Protein AF-A0A352NCX2-F1 (afdb_monomer)

Sequence (488 aa):
MFDINDIAKTALEPIMSTPLQRAQKDGYVNITGIEGKKKIEYITSEKHVENYEDPEEKVRAEFFAELIYKYEYPANRIKVEVVVPDRLPTDRADIVVFSDDDCKRPYAIVECKKEGVTDAEFNQAIEQGVGNATWVKLRADYVVIIAGGTRRVLDVSDKYGALEREQNILADLPRAYGKPQEFRFYKGTDNDIKPVSREDLIAAIKKCHQTLWGGGRLSPPTAFGELCKLIFVKISDEQKPRKKGEPYQFQIKTHEPSSKLAERINALYNEQKAKDPEVFTESIKVDDRVLRTVVSHLEAINLNKTDLDVKGVAFEQFMDGFFKGDFGQYFTPRPIIEFCVKMMKPEQDWDVLDPSCGSGGFLLHALDYMRKQAGDYYEKGTVDYFNYWHDFAAKHLFGIEINDEIARVAKMNMIVHDDGHTNVISHDALESIEKMHDHNRGFAENRFDLILTNPPFGATINLAEKPYLTTFELGHAIDAKGKKKPRK

Secondary structure (DSSP, 8-state):
---TTSSTTS--------HHHHHHHTTSEEEES-TTS-EEEE-SSS-EEEETTSHHHHHHHHHHHHHHHTS---GGGEEEEEEPTT-SS--EEEEEEESSTTS-SEEEEEEEE-TT--HHHHHHHHHHHHHHHT-TTT--SEEEEEETTEEEEEE-STTS-TT-TTTTEESSPPGGG-PPPS-S-BTTSTT--B---HHHHHHHHHHHHHHHHTTTTS-HHHHHHHHHHHHHHHHHHHHS---TTPBPSSSPPTT--HHHHHHHHHHHHHHHHTT-TTT--SPP---HHHHHHHHHHHTTB-TTTS-HHHHHHHHHHHHHHHHHTTT---PPPHHHHHHHHHHH---TT--EEETT-TTTHHHHHHHHHHHHHHHHHS-TTSHHHHHHHHHHHHHHEEEEESSHHHHHHHHHHHHHTT--GGGEEES-TTS-HHHHHHH-TT--TT--SEE---PPSS----TTT-GGGGGSGGGEEEPTTS-EEE--

Solvent-accessible surface area (backbone atoms only — not comparable to full-atom values): 26879 Å² total; per-residue (Å²): 138,77,74,81,74,75,71,80,78,80,84,74,77,73,76,79,66,50,51,41,58,45,29,42,73,75,57,40,31,48,80,46,74,53,93,95,60,30,32,33,35,41,52,42,70,56,78,43,76,48,58,46,74,40,60,33,44,49,39,42,49,42,48,54,21,34,40,37,75,74,28,52,42,59,52,54,22,36,44,62,65,40,70,49,80,96,45,87,75,82,44,65,38,51,30,38,35,29,78,38,80,84,59,79,42,40,36,31,32,34,32,63,34,34,59,84,65,51,73,67,59,52,52,50,43,45,54,51,34,47,54,55,18,58,29,92,87,52,50,14,41,26,28,36,34,38,30,59,91,35,68,49,28,33,56,54,36,94,87,54,60,94,87,38,71,50,58,29,30,36,34,43,77,41,47,61,84,51,68,69,46,60,60,53,45,21,37,85,46,99,44,36,58,40,56,64,56,44,68,57,48,34,51,38,53,52,50,40,38,52,60,49,19,56,92,67,78,30,55,67,71,56,16,49,54,52,45,54,53,52,52,48,40,39,42,52,48,69,66,47,91,73,57,77,68,42,66,61,77,56,56,67,43,40,46,49,40,41,62,59,51,42,53,50,51,50,50,55,39,50,60,46,29,73,72,43,51,91,80,38,74,76,78,86,90,63,58,35,65,53,48,50,52,38,40,52,61,45,40,61,52,24,68,80,74,24,50,57,69,40,49,39,53,26,52,49,56,50,46,56,53,46,32,58,57,82,62,72,46,86,73,82,55,62,74,57,48,52,50,52,44,66,70,67,58,82,58,76,87,43,29,35,36,15,62,43,27,50,62,29,63,55,60,50,47,48,44,54,49,41,47,57,53,25,57,78,78,28,61,84,89,37,71,64,26,50,48,55,30,40,51,29,22,60,72,25,36,34,32,19,14,69,46,61,69,43,26,46,48,15,28,52,50,25,48,65,55,71,39,28,33,86,41,46,42,65,37,65,68,78,56,59,57,68,65,47,22,74,77,37,75,83,43,53,86,96,59,67,72,40,80,53,76,67,70,87,80,88,75,85,75,62,60,90,82,44,64,60,47,71,77,42,75,83,32,38,39,69,46,102,84,72,48,78,38,73,56,131

Radius of gyration: 27.73 Å; Cα contacts (8 Å, |Δi|>4): 806; chains: 1; bounding box: 69×64×87 Å

Mean predicted aligned error: 8.96 Å

Structure (mmCIF, N/CA/C/O backbone):
data_AF-A0A352NCX2-F1
#
_entry.id   AF-A0A352NCX2-F1
#
loop_
_atom_site.group_PDB
_atom_site.id
_atom_site.type_symbol
_atom_site.label_atom_id
_atom_site.label_alt_id
_atom_site.label_comp_id
_atom_site.label_asym_id
_atom_site.label_entity_id
_atom_site.label_seq_id
_atom_site.pdbx_PDB_ins_code
_atom_site.Cartn_x
_atom_site.Cartn_y
_atom_site.Cartn_z
_atom_site.occupancy
_atom_site.B_iso_or_equiv
_atom_site.auth_seq_id
_atom_site.auth_comp_id
_atom_site.auth_asym_id
_atom_site.auth_atom_id
_atom_site.pdbx_PDB_model_num
ATOM 1 N N . MET A 1 1 ? -19.491 -41.839 -16.781 1.00 32.06 1 MET A N 1
ATOM 2 C CA . MET A 1 1 ? -20.597 -40.916 -17.095 1.00 32.06 1 MET A CA 1
ATOM 3 C C . MET A 1 1 ? -20.937 -40.236 -15.780 1.00 32.06 1 MET A C 1
ATOM 5 O O . MET A 1 1 ? -21.672 -40.799 -14.986 1.00 32.06 1 MET A O 1
ATOM 9 N N . PHE A 1 2 ? -20.217 -39.156 -15.473 1.00 28.66 2 PHE A N 1
ATOM 10 C CA . PHE A 1 2 ? -20.418 -38.374 -14.253 1.00 28.66 2 PHE A CA 1
ATOM 11 C C . PHE A 1 2 ? -21.461 -37.304 -14.574 1.00 28.66 2 PHE A C 1
ATOM 13 O O . PHE A 1 2 ? -21.365 -36.656 -15.616 1.00 28.66 2 PHE A O 1
ATOM 20 N N . ASP A 1 3 ? -22.497 -37.234 -13.747 1.00 26.88 3 ASP A N 1
ATOM 21 C CA . ASP A 1 3 ? -23.701 -36.437 -13.964 1.00 26.88 3 ASP A CA 1
ATOM 22 C C . ASP A 1 3 ? -23.364 -34.936 -13.962 1.00 26.88 3 ASP A C 1
ATOM 24 O O . ASP A 1 3 ? -22.827 -34.400 -12.994 1.00 26.88 3 ASP A O 1
ATOM 28 N N . ILE A 1 4 ? -23.656 -34.264 -15.078 1.00 33.28 4 ILE A N 1
ATOM 29 C CA . ILE A 1 4 ? -23.351 -32.846 -15.343 1.00 33.28 4 ILE A CA 1
ATOM 30 C C . ILE A 1 4 ? -24.260 -31.910 -14.513 1.00 33.28 4 ILE A C 1
ATOM 32 O O . ILE A 1 4 ? -24.051 -30.699 -14.479 1.00 33.28 4 ILE A O 1
ATOM 36 N N . ASN A 1 5 ? -25.231 -32.453 -13.773 1.00 32.03 5 ASN A N 1
ATOM 37 C CA . ASN A 1 5 ? -26.196 -31.664 -13.006 1.00 32.03 5 ASN A CA 1
ATOM 38 C C . ASN A 1 5 ? -25.799 -31.368 -11.547 1.00 32.03 5 ASN A C 1
ATOM 40 O O . ASN A 1 5 ? -26.484 -30.574 -10.903 1.00 32.03 5 ASN A O 1
ATOM 44 N N . ASP A 1 6 ? -24.695 -31.925 -11.031 1.00 29.17 6 ASP A N 1
ATOM 45 C CA . ASP A 1 6 ? -24.263 -31.707 -9.632 1.00 29.17 6 ASP A CA 1
ATOM 46 C C . ASP A 1 6 ? -23.265 -30.543 -9.444 1.00 29.17 6 ASP A C 1
ATOM 48 O O . ASP A 1 6 ? -22.963 -30.153 -8.318 1.00 29.17 6 ASP A O 1
ATOM 52 N N . ILE A 1 7 ? -22.791 -29.919 -10.531 1.00 32.72 7 ILE A N 1
ATOM 53 C CA . ILE A 1 7 ? -21.877 -28.755 -10.480 1.00 32.72 7 ILE A CA 1
ATOM 54 C C . ILE A 1 7 ? -22.647 -27.417 -10.503 1.00 32.72 7 ILE A C 1
ATOM 56 O O . ILE A 1 7 ? -22.124 -26.376 -10.112 1.00 32.72 7 ILE A O 1
ATOM 60 N N . ALA A 1 8 ? -23.936 -27.426 -10.854 1.00 29.14 8 ALA A N 1
ATOM 61 C CA . ALA A 1 8 ? -24.745 -26.210 -10.993 1.00 29.14 8 ALA A CA 1
ATOM 62 C C . ALA A 1 8 ? -25.384 -25.693 -9.682 1.00 29.14 8 ALA A C 1
ATOM 64 O O . ALA A 1 8 ? -26.194 -24.768 -9.721 1.00 29.14 8 ALA A O 1
ATOM 65 N N . LYS A 1 9 ? -25.043 -26.260 -8.512 1.00 27.53 9 LYS A N 1
ATOM 66 C CA . LYS A 1 9 ? -25.607 -25.857 -7.204 1.00 27.53 9 LYS A CA 1
ATOM 67 C C . LYS A 1 9 ? -24.635 -25.169 -6.239 1.00 27.53 9 LYS A C 1
ATOM 69 O O . LYS A 1 9 ? -25.048 -24.829 -5.133 1.00 27.53 9 LYS A O 1
ATOM 74 N N . THR A 1 10 ? -23.404 -24.875 -6.658 1.00 34.31 10 THR A N 1
ATOM 75 C CA . THR A 1 10 ? -22.363 -24.324 -5.762 1.00 34.31 10 THR A CA 1
ATOM 76 C C . THR A 1 10 ? -21.750 -23.016 -6.270 1.00 34.31 10 THR A C 1
ATOM 78 O O . THR A 1 10 ? -20.555 -22.791 -6.124 1.00 34.31 10 THR A O 1
ATOM 81 N N . ALA A 1 11 ? -22.550 -22.136 -6.874 1.00 34.19 11 ALA A N 1
ATOM 82 C CA . ALA A 1 11 ? -22.081 -20.819 -7.316 1.00 34.19 11 ALA A CA 1
ATOM 83 C C . ALA A 1 11 ? -23.148 -19.734 -7.118 1.00 34.19 11 ALA A C 1
ATOM 85 O O . ALA A 1 11 ? -23.587 -19.081 -8.054 1.00 34.19 11 ALA A O 1
ATOM 86 N N . LEU A 1 12 ? -23.581 -19.575 -5.871 1.00 33.28 12 LEU A N 1
ATOM 87 C CA . LEU A 1 12 ? -24.150 -18.345 -5.321 1.00 33.28 12 LEU A CA 1
ATOM 88 C C . LEU A 1 12 ? -23.731 -18.340 -3.847 1.00 33.28 12 LEU A C 1
ATOM 90 O O . LEU A 1 12 ? -24.542 -18.539 -2.945 1.00 33.28 12 LEU A O 1
ATOM 94 N N . GLU A 1 13 ? -22.424 -18.204 -3.599 1.00 29.73 13 GLU A N 1
ATOM 95 C CA . GLU A 1 13 ? -21.989 -17.735 -2.285 1.00 29.73 13 GLU A CA 1
ATOM 96 C C . GLU A 1 13 ? -22.686 -16.385 -2.058 1.00 29.73 13 GLU A C 1
ATOM 98 O O . GLU A 1 13 ? -22.606 -15.510 -2.928 1.00 29.73 13 GLU A O 1
ATOM 103 N N . PRO A 1 14 ? -23.441 -16.203 -0.961 1.00 34.72 14 PRO A N 1
ATOM 104 C CA . PRO A 1 14 ? -24.036 -14.910 -0.687 1.00 34.72 14 PRO A CA 1
ATOM 105 C C . PRO A 1 14 ? -22.888 -13.911 -0.583 1.00 34.72 14 PRO A C 1
ATOM 107 O O . PRO A 1 14 ? -21.945 -14.150 0.171 1.00 34.72 14 PRO A O 1
ATOM 110 N N . ILE A 1 15 ? -22.972 -12.817 -1.350 1.00 43.66 15 ILE A N 1
ATOM 111 C CA . ILE A 1 15 ? -22.127 -11.628 -1.188 1.00 43.66 15 ILE A CA 1
ATOM 112 C C . ILE A 1 15 ? -21.962 -11.435 0.316 1.00 43.66 15 ILE A C 1
ATOM 114 O O . ILE A 1 15 ? -22.964 -11.209 1.000 1.00 43.66 15 ILE A O 1
ATOM 118 N N . MET A 1 16 ? -20.748 -11.635 0.842 1.00 51.44 16 MET A N 1
ATOM 119 C CA . MET A 1 16 ? -20.491 -11.456 2.267 1.00 51.44 16 MET A CA 1
ATOM 120 C C . MET A 1 16 ? -20.926 -10.035 2.605 1.00 51.44 16 MET A C 1
ATOM 122 O O . MET A 1 16 ? -20.276 -9.073 2.199 1.00 51.44 16 MET A O 1
ATOM 126 N N . SER A 1 17 ? -22.071 -9.907 3.276 1.00 64.31 17 SER A N 1
ATOM 127 C CA . SER A 1 17 ? -22.626 -8.614 3.646 1.00 64.31 17 SER A CA 1
ATOM 128 C C . SER A 1 17 ? -21.584 -7.884 4.480 1.00 64.31 17 SER A C 1
ATOM 130 O O . SER A 1 17 ? -21.049 -8.477 5.425 1.00 64.31 17 SER A O 1
ATOM 132 N N . THR A 1 18 ? -21.295 -6.624 4.155 1.00 85.50 18 THR A N 1
ATOM 133 C CA . THR A 1 18 ? -20.375 -5.816 4.964 1.00 85.50 18 THR A CA 1
ATOM 134 C C . THR A 1 18 ? -20.864 -5.780 6.418 1.00 85.50 18 THR A C 1
ATOM 136 O O . THR A 1 18 ? -22.067 -5.950 6.659 1.00 85.50 18 THR A O 1
ATOM 139 N N . PRO A 1 19 ? -19.982 -5.556 7.412 1.00 90.06 19 PRO A N 1
ATOM 140 C CA . PRO A 1 19 ? -20.414 -5.437 8.802 1.00 90.06 19 PRO A CA 1
ATOM 141 C C . PRO A 1 19 ? -21.590 -4.463 8.960 1.00 90.06 19 PRO A C 1
ATOM 143 O O . PRO A 1 19 ? -22.560 -4.792 9.636 1.00 90.06 19 PRO A O 1
ATOM 146 N N . LEU A 1 20 ? -21.559 -3.321 8.263 1.00 93.31 20 LEU A N 1
ATOM 147 C CA . LEU A 1 20 ? -22.634 -2.327 8.289 1.00 93.31 20 LEU A CA 1
ATOM 148 C C . LEU A 1 20 ? -23.952 -2.850 7.694 1.00 93.31 20 LEU A C 1
ATOM 150 O O . LEU A 1 20 ? -25.011 -2.657 8.285 1.00 93.31 20 LEU A O 1
ATOM 154 N N . GLN A 1 21 ? -23.909 -3.566 6.566 1.00 93.12 21 GLN A N 1
ATOM 155 C CA . GLN A 1 21 ? -25.104 -4.201 5.990 1.00 93.12 21 GLN A CA 1
ATOM 156 C C . GLN A 1 21 ? -25.703 -5.242 6.942 1.00 93.12 21 GLN A C 1
ATOM 158 O O . GLN A 1 21 ? -26.925 -5.350 7.068 1.00 93.12 21 GLN A O 1
ATOM 163 N N . ARG A 1 22 ? -24.846 -5.995 7.640 1.00 93.81 22 ARG A N 1
ATOM 164 C CA . ARG A 1 22 ? -25.279 -6.942 8.667 1.00 93.81 22 ARG A CA 1
ATOM 165 C C . ARG A 1 22 ? -25.896 -6.219 9.867 1.00 93.81 22 ARG A C 1
ATOM 167 O O . ARG A 1 22 ? -26.974 -6.614 10.296 1.00 93.81 22 ARG A O 1
ATOM 174 N N . ALA A 1 23 ? -25.289 -5.123 10.328 1.00 94.56 23 ALA A N 1
ATOM 175 C CA . ALA A 1 23 ? -25.821 -4.287 11.409 1.00 94.56 23 ALA A CA 1
ATOM 176 C C . ALA A 1 23 ? -27.204 -3.722 11.064 1.00 94.56 23 ALA A C 1
ATOM 178 O O . ALA A 1 23 ? -28.086 -3.681 11.921 1.00 94.56 23 ALA A O 1
ATOM 179 N N . GLN A 1 24 ? -27.414 -3.338 9.802 1.00 94.44 24 GLN A N 1
ATOM 180 C CA . GLN A 1 24 ? -28.712 -2.876 9.321 1.00 94.44 24 GLN A CA 1
ATOM 181 C C . GLN A 1 24 ? -29.757 -3.998 9.306 1.00 94.44 24 GLN A C 1
ATOM 183 O O . GLN A 1 24 ? -30.896 -3.794 9.719 1.00 94.44 24 GLN A O 1
ATOM 188 N N . LYS A 1 25 ? -29.370 -5.200 8.863 1.00 93.88 25 LYS A N 1
ATOM 189 C CA . LYS A 1 25 ? -30.252 -6.375 8.839 1.00 93.88 25 LYS A CA 1
ATOM 190 C C . LYS A 1 25 ? -30.652 -6.836 10.243 1.00 93.88 25 LYS A C 1
ATOM 192 O O . LYS A 1 25 ? -31.813 -7.175 10.457 1.00 93.88 25 LYS A O 1
ATOM 197 N N . ASP A 1 26 ? -29.702 -6.850 11.173 1.00 94.19 26 ASP A N 1
ATOM 198 C CA . ASP A 1 26 ? -29.914 -7.302 12.551 1.00 94.19 26 ASP A CA 1
ATOM 199 C C . ASP A 1 26 ? -30.579 -6.214 13.424 1.00 94.19 26 ASP A C 1
ATOM 201 O O . ASP A 1 26 ? -30.928 -6.471 14.575 1.00 94.19 26 ASP A O 1
ATOM 205 N N . GLY A 1 27 ? -30.801 -5.011 12.876 1.00 93.69 27 GLY A N 1
ATOM 206 C CA . GLY A 1 27 ? -31.529 -3.928 13.537 1.00 93.69 27 GLY A CA 1
ATOM 207 C C . GLY A 1 27 ? -30.702 -3.118 14.537 1.00 93.69 27 GLY A C 1
ATOM 208 O O . GLY A 1 27 ? -31.282 -2.458 15.393 1.00 93.69 27 GLY A O 1
ATOM 209 N N . TYR A 1 28 ? -29.370 -3.148 14.439 1.00 94.94 28 TYR A N 1
ATOM 210 C CA . TYR A 1 28 ? -28.476 -2.291 15.232 1.00 94.94 28 TYR A CA 1
ATOM 211 C C . TYR A 1 28 ? -28.280 -0.906 14.616 1.00 94.94 28 TYR A C 1
ATOM 213 O O . TYR A 1 28 ? -27.887 0.032 15.308 1.00 94.94 28 TYR A O 1
ATOM 221 N N . VAL A 1 29 ? -28.549 -0.775 13.318 1.00 95.56 29 VAL A N 1
ATOM 222 C CA . VAL A 1 29 ? -28.478 0.483 12.576 1.00 95.56 29 VAL A CA 1
ATOM 223 C C . VAL A 1 29 ? -29.691 0.597 11.661 1.00 95.56 29 VAL A C 1
ATOM 225 O O . VAL A 1 29 ? -30.122 -0.388 11.070 1.00 95.56 29 VAL A O 1
ATOM 228 N N . ASN A 1 30 ? -30.223 1.802 11.485 1.00 94.94 30 ASN A N 1
ATOM 229 C CA . ASN A 1 30 ? -31.248 2.074 10.487 1.00 94.94 30 ASN A CA 1
ATOM 230 C C . ASN A 1 30 ? -30.877 3.305 9.652 1.00 94.94 30 ASN A C 1
ATOM 232 O O . ASN A 1 30 ? -30.829 4.421 10.166 1.00 94.94 30 ASN A O 1
ATOM 236 N N . ILE A 1 31 ? -30.616 3.103 8.357 1.00 94.00 31 ILE A N 1
ATOM 237 C CA . ILE A 1 31 ? -30.307 4.188 7.419 1.00 94.00 31 ILE A CA 1
ATOM 238 C C . ILE A 1 31 ? -31.573 4.522 6.633 1.00 94.00 31 ILE A C 1
ATOM 240 O O . ILE A 1 31 ? -32.110 3.679 5.914 1.00 94.00 31 ILE A O 1
ATOM 244 N N . THR A 1 32 ? -32.049 5.759 6.757 1.00 93.19 32 THR A N 1
ATOM 245 C CA . THR A 1 32 ? -33.297 6.224 6.133 1.00 93.19 32 THR A CA 1
ATOM 246 C C . THR A 1 32 ? -33.107 7.564 5.428 1.00 93.19 32 THR A C 1
ATOM 248 O O . THR A 1 32 ? -32.146 8.286 5.683 1.00 93.19 32 THR A O 1
ATOM 251 N N . GLY A 1 33 ? -34.036 7.917 4.538 1.00 88.38 33 GLY A N 1
ATOM 252 C CA . GLY A 1 33 ? -34.017 9.182 3.801 1.00 88.38 33 GLY A CA 1
ATOM 253 C C . GLY A 1 33 ? -33.640 9.031 2.328 1.00 88.38 33 GLY A C 1
ATOM 254 O O . GLY A 1 33 ? -33.333 7.943 1.843 1.00 88.38 33 GLY A O 1
ATOM 255 N N . ILE A 1 34 ? -33.715 10.149 1.610 1.00 86.56 34 ILE A N 1
ATOM 256 C CA . ILE A 1 34 ? -33.342 10.251 0.195 1.00 86.56 34 ILE A CA 1
ATOM 257 C C . ILE A 1 34 ? -31.872 10.650 0.060 1.00 86.56 34 ILE A C 1
ATOM 259 O O . ILE A 1 34 ? -31.290 11.209 0.989 1.00 86.56 34 ILE A O 1
ATOM 263 N N . GLU A 1 35 ? -31.281 10.376 -1.098 1.00 82.69 35 GLU A N 1
ATOM 264 C CA . GLU A 1 35 ? -29.905 10.761 -1.425 1.00 82.69 35 GLU A CA 1
ATOM 265 C C . GLU A 1 35 ? -29.657 12.259 -1.171 1.00 82.69 35 GLU A C 1
ATOM 267 O O . GLU A 1 35 ? -30.472 13.108 -1.542 1.00 82.69 35 GLU A O 1
ATOM 272 N N . GLY A 1 36 ? -28.576 12.575 -0.448 1.00 82.19 36 GLY A N 1
ATOM 273 C CA . GLY A 1 36 ? -28.254 13.937 -0.007 1.00 82.19 36 GLY A CA 1
ATOM 274 C C . GLY A 1 36 ? -28.952 14.387 1.285 1.00 82.19 36 GLY A C 1
ATOM 275 O O . GLY A 1 36 ? -28.690 15.488 1.766 1.00 82.19 36 GLY A O 1
ATOM 276 N N . LYS A 1 37 ? -29.839 13.564 1.864 1.00 90.25 37 LYS A N 1
ATOM 277 C CA . LYS A 1 37 ? -30.494 13.790 3.170 1.00 90.25 37 LYS A CA 1
ATOM 278 C C . LYS A 1 37 ? -30.648 12.490 3.971 1.00 90.25 37 LYS A C 1
ATOM 280 O O . LYS A 1 37 ? -31.633 12.328 4.700 1.00 90.25 37 LYS A O 1
ATOM 285 N N . LYS A 1 38 ? -29.718 11.546 3.808 1.00 94.06 38 LYS A N 1
ATOM 286 C CA . LYS A 1 38 ? -29.742 10.283 4.550 1.00 94.06 38 LYS A CA 1
ATOM 287 C C . LYS A 1 38 ? -29.387 10.513 6.016 1.00 94.06 38 LYS A C 1
ATOM 289 O O . LYS A 1 38 ? -28.492 11.285 6.343 1.00 94.06 38 LYS A O 1
ATOM 294 N N . LYS A 1 39 ? -30.085 9.810 6.899 1.00 95.75 39 LYS A N 1
ATOM 295 C CA . LYS A 1 39 ? -29.813 9.766 8.336 1.00 95.75 39 LYS A CA 1
ATOM 296 C C . LYS A 1 39 ? -29.518 8.342 8.754 1.00 95.75 39 LYS A C 1
ATOM 298 O O . LYS A 1 39 ? -30.110 7.414 8.203 1.00 95.75 39 LYS A O 1
ATOM 303 N N . ILE A 1 40 ? -28.652 8.200 9.742 1.00 96.19 40 ILE A N 1
ATOM 304 C CA . ILE A 1 40 ? -28.345 6.931 10.387 1.00 96.19 40 ILE A CA 1
ATOM 305 C C . ILE A 1 40 ? -28.840 6.981 11.832 1.00 96.19 40 ILE A C 1
ATOM 307 O O . ILE A 1 40 ? -28.544 7.924 12.557 1.00 96.19 40 ILE A O 1
ATOM 311 N N . GLU A 1 41 ? -29.642 5.998 12.229 1.00 96.25 41 GLU A N 1
ATOM 312 C CA . GLU A 1 41 ? -30.055 5.772 13.617 1.00 96.25 41 GLU A CA 1
ATOM 313 C C . GLU A 1 41 ? -29.272 4.580 14.173 1.00 96.25 41 GLU A C 1
ATOM 315 O O . GLU A 1 41 ? -29.354 3.478 13.630 1.00 96.25 41 GLU A O 1
ATOM 320 N N . TYR A 1 42 ? -28.541 4.799 15.264 1.00 95.88 42 TYR A N 1
ATOM 321 C CA . TYR A 1 42 ? -27.870 3.759 16.035 1.00 95.88 42 TYR A CA 1
ATOM 322 C C . TYR A 1 42 ? -28.807 3.232 17.115 1.00 95.88 42 TYR A C 1
ATOM 324 O O . TYR A 1 42 ? -29.330 3.993 17.934 1.00 95.88 42 TYR A O 1
ATOM 332 N N . ILE A 1 43 ? -29.013 1.919 17.128 1.00 91.88 43 ILE A N 1
ATOM 333 C CA . ILE A 1 43 ? -29.919 1.234 18.049 1.00 91.88 43 ILE A CA 1
ATOM 334 C C . ILE A 1 43 ? -29.061 0.450 19.046 1.00 91.88 43 ILE A C 1
ATOM 336 O O . ILE A 1 43 ? -28.808 -0.744 18.889 1.00 91.88 43 ILE A O 1
ATOM 340 N N . THR A 1 44 ? -28.575 1.161 20.064 1.00 87.00 44 THR A N 1
ATOM 341 C CA . THR A 1 44 ? -27.782 0.602 21.171 1.00 87.00 44 THR A CA 1
ATOM 342 C C . THR A 1 44 ? -28.549 0.701 22.498 1.00 87.00 44 THR A C 1
ATOM 344 O O . THR A 1 44 ? -29.781 0.662 22.503 1.00 87.00 44 THR A O 1
ATOM 347 N N . SER A 1 45 ? -27.857 0.821 23.640 1.00 80.44 45 SER A N 1
ATOM 348 C CA . SER A 1 45 ? -28.486 1.160 24.926 1.00 80.44 45 SER A CA 1
ATOM 349 C C . SER A 1 45 ? -29.103 2.562 24.944 1.00 80.44 45 SER A C 1
ATOM 351 O O . SER A 1 45 ? -30.008 2.821 25.736 1.00 80.44 45 SER A O 1
ATOM 353 N N . GLU A 1 46 ? -28.654 3.454 24.062 1.00 84.94 46 GLU A N 1
ATOM 354 C CA . GLU A 1 46 ? -29.169 4.810 23.915 1.00 84.94 46 GLU A CA 1
ATOM 355 C C . GLU A 1 46 ? -29.267 5.148 22.429 1.00 84.94 46 GLU A C 1
ATOM 357 O O . GLU A 1 46 ? -28.285 5.064 21.695 1.00 84.94 46 GLU A O 1
ATOM 362 N N . LYS A 1 47 ? -30.472 5.494 21.968 1.00 88.69 47 LYS A N 1
ATOM 363 C CA . LYS A 1 47 ? -30.690 5.821 20.559 1.00 88.69 47 LYS A CA 1
ATOM 364 C C . LYS A 1 47 ? -29.984 7.121 20.201 1.00 88.69 47 LYS A C 1
ATOM 366 O O . LYS A 1 47 ? -30.233 8.142 20.839 1.00 88.69 47 LYS A O 1
ATOM 371 N N . HIS A 1 48 ? -29.200 7.091 19.129 1.00 93.19 48 HIS A N 1
ATOM 372 C CA . HIS A 1 48 ? -28.544 8.274 18.575 1.00 93.19 48 HIS A CA 1
ATOM 373 C C . HIS A 1 48 ? -28.801 8.383 17.074 1.00 93.19 48 HIS A C 1
ATOM 375 O O . HIS A 1 48 ? -28.907 7.364 16.393 1.00 93.19 48 HIS A O 1
ATOM 381 N N . VAL A 1 49 ? -28.927 9.605 16.557 1.00 94.50 49 VAL A N 1
ATOM 382 C CA . VAL A 1 49 ? -29.205 9.857 15.136 1.00 94.50 49 VAL A CA 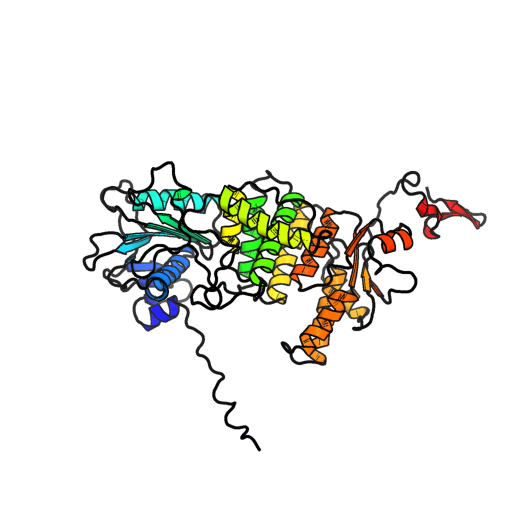1
ATOM 383 C C . VAL A 1 49 ? -28.220 10.875 14.592 1.00 94.50 49 VAL A C 1
ATOM 385 O O . VAL A 1 49 ? -28.119 11.964 15.146 1.00 94.50 49 VAL A O 1
ATOM 388 N N . GLU A 1 50 ? -27.596 10.554 13.460 1.00 95.12 50 GLU A N 1
ATOM 389 C CA . GLU A 1 50 ? -26.673 11.447 12.755 1.00 95.12 50 GLU A CA 1
ATOM 390 C C . GLU A 1 50 ? -26.961 11.583 11.261 1.00 95.12 50 GLU A C 1
ATOM 392 O O . GLU A 1 50 ? -27.760 10.848 10.664 1.00 95.12 50 GLU A O 1
ATOM 397 N N . ASN A 1 51 ? -26.307 12.572 10.648 1.00 94.56 51 ASN A N 1
ATOM 398 C CA . ASN A 1 51 ? -26.301 12.767 9.204 1.00 94.56 51 ASN A CA 1
ATOM 399 C C . ASN A 1 51 ? -25.361 11.765 8.513 1.00 94.56 51 ASN A C 1
ATOM 401 O O . ASN A 1 51 ? -24.152 11.960 8.483 1.00 94.56 51 ASN A O 1
ATOM 405 N N . TYR A 1 52 ? -25.922 10.744 7.864 1.00 94.69 52 TYR A N 1
ATOM 406 C CA . TYR A 1 52 ? -25.142 9.694 7.195 1.00 94.69 52 TYR A CA 1
ATOM 407 C C . TYR A 1 52 ? -24.381 10.180 5.947 1.00 94.69 52 TYR A C 1
ATOM 409 O O . TYR A 1 52 ? -23.514 9.481 5.426 1.00 94.69 52 TYR A O 1
ATOM 417 N N . GLU A 1 53 ? -24.712 11.362 5.423 1.00 92.50 53 GLU A N 1
ATOM 418 C CA . GLU A 1 53 ? -23.965 11.943 4.303 1.00 92.50 53 GLU A CA 1
ATOM 419 C C . GLU A 1 53 ? -22.629 12.561 4.738 1.00 92.50 53 GLU A C 1
ATOM 421 O O . GLU A 1 53 ? -21.792 12.833 3.876 1.00 92.50 53 GLU A O 1
ATOM 426 N N . ASP A 1 54 ? -22.404 12.756 6.043 1.00 94.25 54 ASP A N 1
ATOM 427 C CA . ASP A 1 54 ? -21.097 13.159 6.553 1.00 94.25 54 ASP A CA 1
ATOM 428 C C . ASP A 1 54 ? -20.059 12.047 6.272 1.00 94.25 54 ASP A C 1
ATOM 430 O O . ASP A 1 54 ? -20.261 10.890 6.658 1.00 94.25 54 ASP A O 1
ATOM 434 N N . PRO A 1 55 ? -18.947 12.351 5.576 1.00 92.75 55 PRO A N 1
ATOM 435 C CA . PRO A 1 55 ? -17.879 11.387 5.338 1.00 92.75 55 PRO A CA 1
ATOM 436 C C . PRO A 1 55 ? -17.298 10.752 6.611 1.00 92.75 55 PRO A C 1
ATOM 438 O O . PRO A 1 55 ? -16.898 9.591 6.570 1.00 92.75 55 PRO A O 1
ATOM 441 N N . GLU A 1 56 ? -17.235 11.484 7.725 1.00 94.62 56 GLU A N 1
ATOM 442 C CA . GLU A 1 56 ? -16.762 10.952 9.011 1.00 94.62 56 GLU A CA 1
ATOM 443 C C . GLU A 1 56 ? -17.765 9.963 9.612 1.00 94.62 56 GLU A C 1
ATOM 445 O O . GLU A 1 56 ? -17.383 8.903 10.112 1.00 94.62 56 GLU A O 1
ATOM 450 N N . GLU A 1 57 ? -19.056 10.252 9.459 1.00 95.75 57 GLU A N 1
ATOM 451 C CA . GLU A 1 57 ? -20.143 9.398 9.931 1.00 95.75 57 GLU A CA 1
ATOM 452 C C . GLU A 1 57 ? -20.171 8.043 9.212 1.00 95.75 57 GLU A C 1
ATOM 454 O O . GLU A 1 57 ? -20.473 7.016 9.819 1.00 95.75 57 GLU A O 1
ATOM 459 N N . LYS A 1 58 ? -19.786 7.996 7.931 1.00 94.44 58 LYS A N 1
ATOM 460 C CA . LYS A 1 58 ? -19.642 6.727 7.197 1.00 94.44 58 LYS A CA 1
ATOM 461 C C . LYS A 1 58 ? -18.561 5.837 7.814 1.00 94.44 58 LYS A C 1
ATOM 463 O O . LYS A 1 58 ? -18.810 4.652 8.030 1.00 94.44 58 LYS A O 1
ATOM 468 N N . VAL A 1 59 ? -17.408 6.414 8.166 1.00 94.62 59 VAL A N 1
ATOM 469 C CA . VAL A 1 59 ? -16.311 5.698 8.847 1.00 94.62 59 VAL A CA 1
ATOM 470 C C . VAL A 1 59 ? -16.761 5.214 10.227 1.00 94.62 59 VAL A C 1
ATOM 472 O O . VAL A 1 59 ? -16.528 4.058 10.591 1.00 94.62 59 VAL A O 1
ATOM 475 N N . ARG A 1 60 ? -17.459 6.071 10.979 1.00 96.69 60 ARG A N 1
ATOM 476 C CA . ARG A 1 60 ? -18.014 5.744 12.298 1.00 96.69 60 ARG A CA 1
ATOM 477 C C . ARG A 1 60 ? -19.001 4.579 12.234 1.00 96.69 60 ARG A C 1
ATOM 479 O O . ARG A 1 60 ? -18.877 3.636 13.015 1.00 96.69 60 ARG A O 1
ATOM 486 N N . ALA A 1 61 ? -19.927 4.601 11.278 1.00 96.25 61 ALA A N 1
ATOM 487 C CA . ALA A 1 61 ? -20.934 3.560 11.083 1.00 96.25 61 ALA A CA 1
ATOM 488 C C . ALA A 1 61 ? -20.312 2.198 10.744 1.00 96.25 61 ALA A C 1
ATOM 490 O O . ALA A 1 61 ? -20.712 1.162 11.285 1.00 96.25 61 ALA A O 1
ATOM 491 N N . GLU A 1 62 ? -19.313 2.189 9.860 1.00 95.06 62 GLU A N 1
ATOM 492 C CA . GLU A 1 62 ? -18.581 0.974 9.504 1.00 95.06 62 GLU A CA 1
ATOM 493 C C . GLU A 1 62 ? -17.825 0.400 10.702 1.00 95.06 62 GLU A C 1
ATOM 495 O O . GLU A 1 62 ? -17.922 -0.801 10.977 1.00 95.06 62 GLU A O 1
ATOM 500 N N . PHE A 1 63 ? -17.130 1.250 11.461 1.00 96.06 63 PHE A N 1
ATOM 501 C CA . PHE A 1 63 ? -16.381 0.794 12.625 1.00 96.06 63 PHE A CA 1
ATOM 502 C C . PHE A 1 63 ? -17.288 0.358 13.779 1.00 96.06 63 PHE A C 1
ATOM 504 O O . PHE A 1 63 ? -17.001 -0.645 14.429 1.00 96.06 63 PHE A O 1
ATOM 511 N N . PHE A 1 64 ? -18.424 1.029 13.991 1.00 97.12 64 PHE A N 1
ATOM 512 C CA . PHE A 1 64 ? -19.463 0.586 14.923 1.00 97.12 64 PHE A CA 1
ATOM 513 C C . PHE A 1 64 ? -19.892 -0.859 14.634 1.00 97.12 64 PHE A C 1
ATOM 515 O O . PHE A 1 64 ? -19.977 -1.691 15.539 1.00 97.12 64 PHE A O 1
ATOM 522 N N . ALA A 1 65 ? -20.095 -1.194 13.361 1.00 96.44 65 ALA A N 1
ATOM 523 C CA . ALA A 1 65 ? -20.433 -2.553 12.979 1.00 96.44 65 ALA A CA 1
ATOM 524 C C . ALA A 1 65 ? -19.253 -3.536 13.135 1.00 96.44 65 ALA A C 1
ATOM 526 O O . ALA A 1 65 ? -19.470 -4.690 13.518 1.00 96.44 65 ALA A O 1
ATOM 527 N N . GLU A 1 66 ? -18.003 -3.109 12.897 1.00 95.12 66 GLU A N 1
ATOM 528 C CA . GLU A 1 66 ? -16.820 -3.917 13.237 1.00 95.12 66 GLU A CA 1
ATOM 529 C C . GLU A 1 66 ? -16.780 -4.242 14.740 1.00 95.12 66 GLU A C 1
ATOM 531 O O . GLU A 1 66 ? -16.540 -5.396 15.101 1.00 95.12 66 GLU A O 1
ATOM 536 N N . LEU A 1 67 ? -17.050 -3.271 15.623 1.00 96.75 67 LEU A N 1
ATOM 537 C CA . LEU A 1 67 ? -17.058 -3.477 17.079 1.00 96.75 67 LEU A CA 1
ATOM 538 C C . LEU A 1 67 ? -17.992 -4.623 17.491 1.00 96.75 67 LEU A C 1
ATOM 540 O O . LEU A 1 67 ? -17.614 -5.447 18.323 1.00 96.75 67 LEU A O 1
ATOM 544 N N . ILE A 1 68 ? -19.160 -4.730 16.858 1.00 96.19 68 ILE A N 1
ATOM 545 C CA . ILE A 1 68 ? -20.134 -5.788 17.148 1.00 96.19 68 ILE A CA 1
ATOM 546 C C . ILE A 1 68 ? -19.691 -7.133 16.570 1.00 96.19 68 ILE A C 1
ATOM 548 O O . ILE A 1 68 ? -19.640 -8.130 17.284 1.00 96.19 68 ILE A O 1
ATOM 552 N N . TYR A 1 69 ? -19.385 -7.197 15.272 1.00 94.56 69 TYR A N 1
ATOM 553 C CA . TYR A 1 69 ? -19.240 -8.491 14.591 1.00 94.56 69 TYR A CA 1
ATOM 554 C C . TYR A 1 69 ? -17.819 -9.034 14.557 1.00 94.56 69 TYR A C 1
ATOM 556 O O . TYR A 1 69 ? -17.631 -10.246 14.496 1.00 94.56 69 TYR A O 1
ATOM 564 N N . LYS A 1 70 ? -16.825 -8.147 14.547 1.00 92.19 70 LYS A N 1
ATOM 565 C CA . LYS A 1 70 ? -15.411 -8.511 14.443 1.00 92.19 70 LYS A CA 1
ATOM 566 C C . LYS A 1 70 ? -14.758 -8.566 15.817 1.00 92.19 70 LYS A C 1
ATOM 568 O O . LYS A 1 70 ? -14.023 -9.508 16.110 1.00 92.19 70 LYS A O 1
ATOM 573 N N . TYR A 1 71 ? -15.042 -7.568 16.651 1.00 94.88 71 TYR A N 1
ATOM 574 C CA . TYR A 1 71 ? -14.514 -7.499 18.011 1.00 94.88 71 TYR A CA 1
ATOM 575 C C . TYR A 1 71 ? -15.446 -8.117 19.056 1.00 94.88 71 TYR A C 1
ATOM 577 O O . TYR A 1 71 ? -15.017 -8.291 20.192 1.00 94.88 71 TYR A O 1
ATOM 585 N N . GLU A 1 72 ? -16.663 -8.517 18.674 1.00 95.75 72 GLU A N 1
ATOM 586 C CA . GLU A 1 72 ? -17.616 -9.237 19.534 1.00 95.75 72 GLU A CA 1
ATOM 587 C C . GLU A 1 72 ? -18.022 -8.463 20.795 1.00 95.75 72 GLU A C 1
ATOM 589 O O . GLU A 1 72 ? -18.271 -9.046 21.852 1.00 95.75 72 GLU A O 1
ATOM 594 N N . TYR A 1 73 ? -18.113 -7.136 20.687 1.00 96.88 73 TYR A N 1
ATOM 595 C CA . TYR A 1 73 ? -18.686 -6.315 21.743 1.00 96.88 73 TYR A CA 1
ATOM 596 C C . TYR A 1 73 ? -20.213 -6.302 21.648 1.00 96.88 73 TYR A C 1
ATOM 598 O O . TYR A 1 73 ? -20.762 -5.988 20.589 1.00 96.88 73 TYR A O 1
ATOM 606 N N . PRO A 1 74 ? -20.929 -6.601 22.744 1.00 95.81 74 PRO A N 1
ATOM 607 C CA . PRO A 1 74 ? -22.381 -6.503 22.764 1.00 95.81 74 PRO A CA 1
ATOM 608 C C . PRO A 1 74 ? -22.852 -5.082 22.428 1.00 95.81 74 PRO A C 1
ATOM 610 O O . PRO A 1 74 ? -22.389 -4.116 23.032 1.00 95.81 74 PRO A O 1
ATOM 613 N N . ALA A 1 75 ? -23.808 -4.944 21.506 1.00 94.81 75 ALA A N 1
ATOM 614 C CA . ALA A 1 75 ? -24.305 -3.636 21.063 1.00 94.81 75 ALA A CA 1
ATOM 615 C C . ALA A 1 75 ? -24.890 -2.785 22.208 1.00 94.81 75 ALA A C 1
ATOM 617 O O . ALA A 1 75 ? -24.788 -1.562 22.189 1.00 94.81 75 ALA A O 1
ATOM 618 N N . ASN A 1 76 ? -25.454 -3.416 23.246 1.00 94.56 76 ASN A N 1
ATOM 619 C CA . ASN A 1 76 ? -25.945 -2.727 24.444 1.00 94.56 76 ASN A CA 1
ATOM 620 C C . ASN A 1 76 ? -24.819 -2.095 25.287 1.00 94.56 76 ASN A C 1
ATOM 622 O O . ASN A 1 76 ? -25.100 -1.222 26.102 1.00 94.56 76 ASN A O 1
ATOM 626 N N . ARG A 1 77 ? -23.559 -2.495 25.079 1.00 96.31 77 ARG A N 1
ATOM 627 C CA . ARG A 1 77 ? -22.366 -1.936 25.733 1.00 96.31 77 ARG A CA 1
ATOM 628 C C . ARG A 1 77 ? -21.622 -0.924 24.864 1.00 96.31 77 ARG A C 1
ATOM 630 O O . ARG A 1 77 ? -20.482 -0.591 25.172 1.00 96.31 77 ARG A O 1
ATOM 637 N N . ILE A 1 78 ? -22.226 -0.446 23.782 1.00 96.56 78 ILE A N 1
ATOM 638 C CA . ILE A 1 78 ? -21.632 0.553 22.894 1.00 96.56 78 ILE A CA 1
ATOM 639 C C . ILE A 1 78 ? -22.536 1.784 22.890 1.00 96.56 78 ILE A C 1
ATOM 641 O O . ILE A 1 78 ? -23.746 1.669 22.706 1.00 96.56 78 ILE A O 1
ATOM 645 N N . LYS A 1 79 ? -21.963 2.970 23.082 1.00 95.56 79 LYS A N 1
ATOM 646 C CA . LYS A 1 79 ? -22.671 4.246 22.920 1.00 95.56 79 LYS A CA 1
ATOM 647 C C . LYS A 1 79 ? -21.978 5.112 21.882 1.00 95.56 79 LYS A C 1
ATOM 649 O O . LYS A 1 79 ? -20.764 5.019 21.731 1.00 95.56 79 LYS A O 1
ATOM 654 N N . VAL A 1 80 ? -22.758 5.947 21.206 1.00 94.94 80 VAL A N 1
ATOM 655 C CA . VAL A 1 80 ? -22.308 6.875 20.161 1.00 94.94 80 VAL A CA 1
ATOM 656 C C . VAL A 1 80 ? -22.502 8.310 20.660 1.00 94.94 80 VAL A C 1
ATOM 658 O O . VAL A 1 80 ? -23.464 8.564 21.384 1.00 94.94 80 VAL A O 1
ATOM 661 N N . GLU A 1 81 ? -21.594 9.223 20.307 1.00 92.94 81 GLU A N 1
ATOM 662 C CA . GLU A 1 81 ? -21.647 10.656 20.655 1.00 92.94 81 GLU A CA 1
ATOM 663 C C . GLU A 1 81 ? -21.756 10.927 22.169 1.00 92.94 81 GLU A C 1
ATOM 665 O O . GLU A 1 81 ? -22.580 11.717 22.653 1.00 92.94 81 GLU A O 1
ATOM 670 N N . VAL A 1 82 ? -20.897 10.257 22.942 1.00 90.56 82 VAL A N 1
ATOM 671 C CA . VAL A 1 82 ? -20.899 10.308 24.408 1.00 90.56 82 VAL A CA 1
ATOM 672 C C . VAL A 1 82 ? -20.247 11.593 24.900 1.00 90.56 82 VAL A C 1
ATOM 674 O O . VAL A 1 82 ? -19.064 11.836 24.672 1.00 90.56 82 VAL A O 1
ATOM 677 N N . VAL A 1 83 ? -21.003 12.394 25.648 1.00 88.06 83 VAL A N 1
ATOM 678 C CA . VAL A 1 83 ? -20.491 13.614 26.283 1.00 88.06 83 VAL A CA 1
ATOM 679 C C . VAL A 1 83 ? -19.438 13.265 27.334 1.00 88.06 83 VAL A C 1
ATOM 681 O O . VAL A 1 83 ? -19.709 12.510 28.271 1.00 88.06 83 VAL A O 1
ATOM 684 N N . VAL A 1 84 ? -18.250 13.859 27.212 1.00 84.31 84 VAL A N 1
ATOM 685 C CA . VAL A 1 84 ? -17.175 13.718 28.200 1.00 84.31 84 VAL A CA 1
ATOM 686 C C . VAL A 1 84 ? -17.571 14.480 29.477 1.00 84.31 84 VAL A C 1
ATOM 688 O O . VAL A 1 84 ? -17.732 15.704 29.425 1.00 84.31 84 VAL A O 1
ATOM 691 N N . PRO A 1 85 ? -17.742 13.806 30.634 1.00 81.69 85 PRO A N 1
ATOM 692 C CA . PRO A 1 85 ? -18.269 14.450 31.838 1.00 81.69 85 PRO A CA 1
ATOM 693 C C . PRO A 1 85 ? -17.364 15.571 32.353 1.00 81.69 85 PRO A C 1
ATOM 695 O O . PRO A 1 85 ? -16.161 15.373 32.484 1.00 81.69 85 PRO A O 1
ATOM 698 N N . ASP A 1 86 ? -17.938 16.718 32.723 1.00 78.62 86 ASP A N 1
ATOM 699 C CA . ASP A 1 86 ? -17.240 17.814 33.421 1.00 78.62 86 ASP A CA 1
ATOM 700 C C . ASP A 1 86 ? -16.037 18.416 32.669 1.00 78.62 86 ASP A C 1
ATOM 702 O O . ASP A 1 86 ? -15.110 18.946 33.285 1.00 78.62 86 ASP A O 1
ATOM 706 N N . ARG A 1 87 ? -16.057 18.358 31.333 1.00 75.81 87 ARG A N 1
ATOM 707 C CA . ARG A 1 87 ? -15.054 18.979 30.461 1.00 75.81 87 ARG A CA 1
ATOM 708 C C . ARG A 1 87 ? -15.593 20.275 29.844 1.00 75.81 87 ARG A C 1
ATOM 710 O O . ARG A 1 87 ? -16.735 20.323 29.384 1.00 75.81 87 ARG A O 1
ATOM 717 N N . LEU A 1 88 ? -14.773 21.330 29.866 1.00 72.19 88 LEU A N 1
ATOM 718 C CA . LEU A 1 88 ? -15.048 22.628 29.240 1.00 72.19 88 LEU A CA 1
ATOM 719 C C . LEU A 1 88 ? -13.922 22.970 28.246 1.00 72.19 88 LEU A C 1
ATOM 721 O O . LEU A 1 88 ? -12.762 22.988 28.663 1.00 72.19 88 LEU A O 1
ATOM 725 N N . PRO A 1 89 ? -14.231 23.280 26.973 1.00 78.62 89 PRO A N 1
ATOM 726 C CA . PRO A 1 89 ? -15.554 23.191 26.345 1.00 78.62 89 PRO A CA 1
ATOM 727 C C . PRO A 1 89 ? -16.098 21.752 26.344 1.00 78.62 89 PRO A C 1
ATOM 729 O O . PRO A 1 89 ? -15.336 20.798 26.496 1.00 78.62 89 PRO A O 1
ATOM 732 N N . THR A 1 90 ? -17.424 21.610 26.233 1.00 79.44 90 THR A N 1
ATOM 733 C CA . THR A 1 90 ? -18.074 20.296 26.163 1.00 79.44 90 THR A CA 1
ATOM 734 C C . THR A 1 90 ? -17.542 19.538 24.957 1.00 79.44 90 THR A C 1
ATOM 736 O O . THR A 1 90 ? -17.680 20.005 23.829 1.00 79.44 90 THR A O 1
ATOM 739 N N . ASP A 1 91 ? -16.943 18.385 25.223 1.00 82.88 91 ASP A N 1
ATOM 740 C CA . ASP A 1 91 ? -16.347 17.507 24.222 1.00 82.88 91 ASP A CA 1
ATOM 741 C C . ASP A 1 91 ? -17.163 16.212 24.131 1.00 82.88 91 ASP A C 1
ATOM 743 O O . ASP A 1 91 ? -17.827 15.821 25.104 1.00 82.88 91 ASP A O 1
ATOM 747 N N . ARG A 1 92 ? -17.132 15.550 22.976 1.00 87.81 92 ARG A N 1
ATOM 748 C CA . ARG A 1 92 ? -17.837 14.287 22.741 1.00 87.81 92 ARG A CA 1
ATOM 749 C C . ARG A 1 92 ? -16.869 13.253 22.195 1.00 87.81 92 ARG A C 1
ATOM 751 O O . ARG A 1 92 ? -16.030 13.559 21.362 1.00 87.81 92 ARG A O 1
ATOM 758 N N . ALA A 1 93 ? -16.985 12.037 22.708 1.00 91.44 93 ALA A N 1
ATOM 759 C CA . ALA A 1 93 ? -16.331 10.874 22.139 1.00 91.44 93 ALA A CA 1
ATOM 760 C C . ALA A 1 93 ? -17.272 10.224 21.120 1.00 91.44 93 ALA A C 1
ATOM 762 O O . ALA A 1 93 ? -18.429 9.946 21.452 1.00 91.44 93 ALA A O 1
ATOM 763 N N . ASP A 1 94 ? -16.769 9.940 19.919 1.00 94.38 94 ASP A N 1
ATOM 764 C CA . ASP A 1 94 ? -17.588 9.411 18.824 1.00 94.38 94 ASP A CA 1
ATOM 765 C C . ASP A 1 94 ? -18.226 8.074 19.180 1.00 94.38 94 ASP A C 1
ATOM 767 O O . ASP A 1 94 ? -19.423 7.882 18.977 1.00 94.38 94 ASP A O 1
ATOM 771 N N . ILE A 1 95 ? -17.438 7.150 19.736 1.00 95.88 95 ILE A N 1
ATOM 772 C CA . ILE A 1 95 ? -17.936 5.872 20.249 1.00 95.88 95 ILE A CA 1
ATOM 773 C C . ILE A 1 95 ? -17.245 5.555 21.574 1.00 95.88 95 ILE A C 1
ATOM 775 O O . ILE A 1 95 ? -16.030 5.696 21.714 1.00 95.88 95 ILE A O 1
ATOM 779 N N . VAL A 1 96 ? -18.013 5.059 22.542 1.00 96.25 96 VAL A N 1
ATOM 780 C CA . VAL A 1 96 ? -17.484 4.479 23.780 1.00 96.25 96 VAL A CA 1
ATOM 781 C C . VAL A 1 96 ? -17.987 3.050 23.917 1.00 96.25 96 VAL A C 1
ATOM 783 O O . VAL A 1 96 ? -19.192 2.794 23.927 1.00 96.25 96 VAL A O 1
ATOM 786 N N . VAL A 1 97 ? -17.049 2.115 24.036 1.00 96.88 97 VAL A N 1
ATOM 787 C CA . VAL A 1 97 ? -17.306 0.714 24.381 1.00 96.88 97 VAL A CA 1
ATOM 788 C C . VAL A 1 97 ? -17.153 0.572 25.886 1.00 96.88 97 VAL A C 1
ATOM 790 O O . VAL A 1 97 ? -16.168 1.045 26.443 1.00 96.88 97 VAL A O 1
ATOM 793 N N . PHE A 1 98 ? -18.088 -0.098 26.547 1.00 96.62 98 PHE A N 1
ATOM 794 C CA . PHE A 1 98 ? -18.100 -0.314 27.993 1.00 96.62 98 PHE A CA 1
ATOM 795 C C . PHE A 1 98 ? -17.815 -1.775 28.333 1.00 96.62 98 PHE A C 1
ATOM 797 O O . PHE A 1 98 ? -18.118 -2.673 27.551 1.00 96.62 98 PHE A O 1
ATOM 804 N N . SER A 1 99 ? -17.242 -2.028 29.509 1.00 95.62 99 SER A N 1
ATOM 805 C CA . SER A 1 99 ? -16.971 -3.387 30.011 1.00 95.62 99 SER A CA 1
ATOM 806 C C . SER A 1 99 ? -18.173 -4.030 30.721 1.00 95.62 99 SER A C 1
ATOM 808 O O . SER A 1 99 ? -18.180 -5.240 30.949 1.00 95.62 99 SER A O 1
ATOM 810 N N . ASP A 1 100 ? -19.203 -3.243 31.036 1.00 94.81 100 ASP A N 1
ATOM 811 C CA . ASP A 1 100 ? -20.401 -3.636 31.779 1.00 94.81 100 ASP A CA 1
ATOM 812 C C . ASP A 1 100 ? -21.703 -3.225 31.068 1.00 94.81 100 ASP A C 1
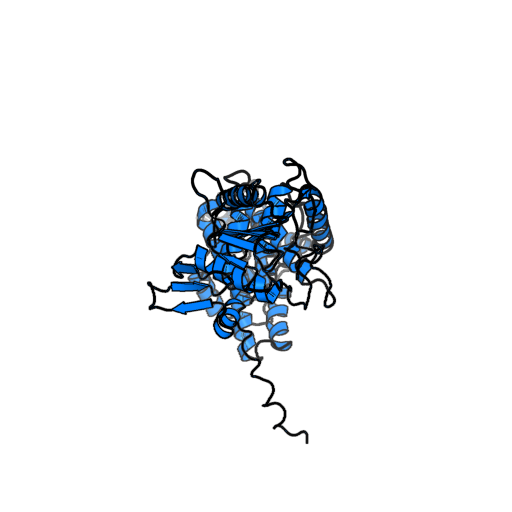ATOM 814 O O . ASP A 1 100 ? -21.729 -2.265 30.298 1.00 94.81 100 ASP A O 1
ATOM 818 N N . ASP A 1 101 ? -22.796 -3.943 31.353 1.00 94.19 101 ASP A N 1
ATOM 819 C CA . ASP A 1 101 ? -24.114 -3.719 30.732 1.00 94.19 101 ASP A CA 1
ATOM 820 C C . ASP A 1 101 ? -24.810 -2.428 31.190 1.00 94.19 101 ASP A C 1
ATOM 822 O O . ASP A 1 101 ? -25.660 -1.911 30.469 1.00 94.19 101 ASP A O 1
ATOM 826 N N . ASP A 1 102 ? -24.431 -1.881 32.350 1.00 93.06 102 ASP A N 1
ATOM 827 C CA . ASP A 1 102 ? -24.938 -0.593 32.841 1.00 93.06 102 ASP A CA 1
ATOM 828 C C . ASP A 1 102 ? -24.239 0.607 32.166 1.00 93.06 102 ASP A C 1
ATOM 830 O O . ASP A 1 102 ? -24.580 1.758 32.451 1.00 93.06 102 ASP A O 1
ATOM 834 N N . CYS A 1 103 ? -23.243 0.359 31.305 1.00 92.88 103 CYS A N 1
ATOM 835 C CA . CYS A 1 103 ? -22.401 1.369 30.664 1.00 92.88 103 CYS A CA 1
ATOM 836 C C . CYS A 1 103 ? -21.747 2.350 31.659 1.00 92.88 103 CYS A C 1
ATOM 838 O O . CYS A 1 103 ? -21.746 3.563 31.436 1.00 92.88 103 CYS A O 1
ATOM 840 N N . LYS A 1 104 ? -21.190 1.845 32.769 1.00 91.12 104 LYS A N 1
ATOM 841 C CA . LYS A 1 104 ? -20.532 2.674 33.801 1.00 91.12 104 LYS A CA 1
ATOM 842 C C . LYS A 1 104 ? -19.010 2.667 33.723 1.00 91.12 104 LYS A C 1
ATOM 844 O O . LYS A 1 104 ? -18.380 3.564 34.278 1.00 91.12 104 LYS A O 1
ATOM 849 N N . ARG A 1 105 ? -18.410 1.659 33.092 1.00 92.69 105 ARG A N 1
ATOM 850 C CA . ARG A 1 105 ? -16.957 1.467 33.010 1.00 92.69 105 ARG A CA 1
ATOM 851 C C . ARG A 1 105 ? -16.512 1.446 31.550 1.00 92.69 105 ARG A C 1
ATOM 853 O O . ARG A 1 105 ? -16.557 0.378 30.924 1.00 92.69 105 ARG A O 1
ATOM 860 N N . PRO A 1 106 ? -16.108 2.603 30.998 1.00 94.81 106 PRO A N 1
ATOM 861 C CA . PRO A 1 106 ? -15.507 2.682 29.675 1.00 94.81 106 PRO A CA 1
ATOM 862 C C . PRO A 1 106 ? -14.344 1.699 29.546 1.00 94.81 106 PRO A C 1
ATOM 864 O O . PRO A 1 106 ? -13.495 1.597 30.421 1.00 94.81 106 PRO A O 1
ATOM 867 N N . TYR A 1 107 ? -14.341 0.957 28.453 1.00 96.31 107 TYR A N 1
ATOM 868 C CA . TYR A 1 107 ? -13.314 -0.005 28.085 1.00 96.31 107 TYR A CA 1
ATOM 869 C C . TYR A 1 107 ? -12.454 0.541 26.945 1.00 96.31 107 TYR A C 1
ATOM 871 O O . TYR A 1 107 ? -11.229 0.531 27.033 1.00 96.31 107 TYR A O 1
ATOM 879 N N . ALA A 1 108 ? -13.092 1.073 25.900 1.00 97.06 108 ALA A N 1
ATOM 880 C CA . ALA A 1 108 ? -12.403 1.698 24.781 1.00 97.06 108 ALA A CA 1
ATOM 881 C C . ALA A 1 108 ? -13.122 2.971 24.331 1.00 97.06 108 ALA A C 1
ATOM 883 O O . ALA A 1 108 ? -14.353 3.016 24.311 1.00 97.06 108 ALA A O 1
ATOM 884 N N . ILE A 1 109 ? -12.351 3.981 23.936 1.00 96.25 109 ILE A N 1
ATOM 885 C CA . ILE A 1 109 ? -12.854 5.160 23.223 1.00 96.25 109 ILE A CA 1
ATOM 886 C C . ILE A 1 109 ? -12.443 5.067 21.762 1.00 96.25 109 ILE A C 1
ATOM 888 O O . ILE A 1 109 ? -11.314 4.688 21.464 1.00 96.25 109 ILE A O 1
ATOM 892 N N . VAL A 1 110 ? -13.344 5.427 20.859 1.00 96.88 110 VAL A N 1
ATOM 893 C CA . VAL A 1 110 ? -13.051 5.558 19.436 1.00 96.88 110 VAL A CA 1
ATOM 894 C C . VAL A 1 110 ? -13.192 7.016 19.034 1.00 96.88 110 VAL A C 1
ATOM 896 O O . VAL A 1 110 ? -14.207 7.637 19.339 1.00 96.88 110 VAL A O 1
ATOM 899 N N . GLU A 1 111 ? -12.186 7.516 18.328 1.00 97.06 111 GLU A N 1
ATOM 900 C CA . GLU A 1 111 ? -12.205 8.778 17.599 1.00 97.06 111 GLU A CA 1
ATOM 901 C C . GLU A 1 111 ? -12.143 8.458 16.099 1.00 97.06 111 GLU A C 1
ATOM 903 O O . GLU A 1 111 ? -11.233 7.776 15.615 1.00 97.06 111 GLU A O 1
ATOM 908 N N . CYS A 1 112 ? -13.134 8.925 15.362 1.00 96.25 112 CYS A N 1
ATOM 909 C CA . CYS A 1 112 ? -13.290 8.758 13.934 1.00 96.25 112 CYS A CA 1
ATOM 910 C C . CYS A 1 112 ? -12.856 10.043 13.229 1.00 96.25 112 CYS A C 1
ATOM 912 O O . CYS A 1 112 ? -13.001 11.158 13.729 1.00 96.25 112 CYS A O 1
ATOM 914 N N . LYS A 1 113 ? -12.307 9.883 12.033 1.00 95.69 113 LYS A N 1
ATOM 915 C CA . LYS A 1 113 ? -12.120 10.964 11.074 1.00 95.69 113 LYS A CA 1
ATOM 916 C C . LYS A 1 113 ? -12.596 10.491 9.716 1.00 95.69 113 LYS A C 1
ATOM 918 O O . LYS A 1 113 ? -12.566 9.294 9.418 1.00 95.69 113 LYS A O 1
ATOM 923 N N . LYS A 1 114 ? -13.003 11.434 8.868 1.00 93.62 114 LYS A N 1
ATOM 924 C CA . LYS A 1 114 ? -13.255 11.137 7.453 1.00 93.62 114 LYS A CA 1
ATOM 925 C C . LYS A 1 114 ? -12.057 10.428 6.813 1.00 93.62 114 LYS A C 1
ATOM 927 O O . LYS A 1 114 ? -10.901 10.609 7.203 1.00 93.62 114 LYS A O 1
ATOM 932 N N . GLU A 1 115 ? -12.329 9.639 5.788 1.00 87.94 115 GLU A N 1
ATOM 933 C CA . GLU A 1 115 ? -11.273 9.035 4.989 1.00 87.94 115 GLU A CA 1
ATOM 934 C C . GLU A 1 115 ? -10.406 10.101 4.292 1.00 87.94 115 GLU A C 1
ATOM 936 O O . GLU A 1 115 ? -10.871 11.190 3.945 1.00 87.94 115 GLU A O 1
ATOM 941 N N . GLY A 1 116 ? -9.120 9.794 4.105 1.00 84.44 116 GLY A N 1
ATOM 942 C CA . GLY A 1 116 ? -8.193 10.664 3.377 1.00 84.44 116 GLY A CA 1
ATOM 943 C C . GLY A 1 116 ? -7.667 11.875 4.156 1.00 84.44 116 GLY A C 1
ATOM 944 O O . GLY A 1 116 ? -7.088 12.767 3.539 1.00 84.44 116 GLY A O 1
ATOM 945 N N . VAL A 1 117 ? -7.832 11.927 5.485 1.00 90.12 117 VAL A N 1
ATOM 946 C CA . VAL A 1 117 ? -7.168 12.949 6.317 1.00 90.12 117 VAL A CA 1
ATOM 947 C C . VAL A 1 117 ? -5.645 12.873 6.226 1.00 90.12 117 VAL A C 1
ATOM 949 O O . VAL A 1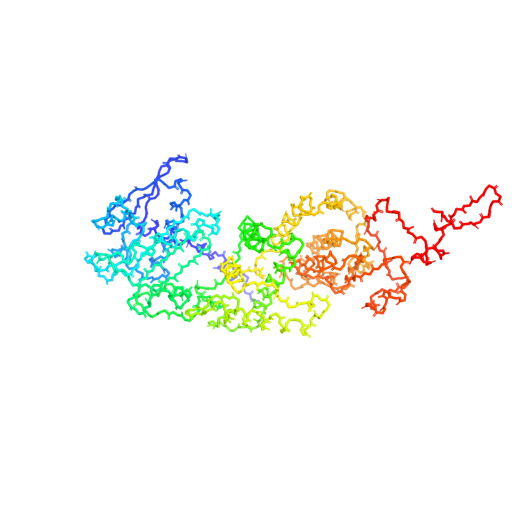 117 ? -5.051 11.802 6.041 1.00 90.12 117 VAL A O 1
ATOM 952 N N . THR A 1 118 ? -5.018 14.032 6.396 1.00 89.88 118 THR A N 1
ATOM 953 C CA . THR A 1 118 ? -3.564 14.183 6.459 1.00 89.88 118 THR A CA 1
ATOM 954 C C . THR A 1 118 ? -2.982 13.517 7.708 1.00 89.88 118 THR A C 1
ATOM 956 O O . THR A 1 118 ? -3.664 13.341 8.718 1.00 89.88 118 THR A O 1
ATOM 959 N N . ASP A 1 119 ? -1.685 13.195 7.683 1.00 88.06 119 ASP A N 1
ATOM 960 C CA . ASP A 1 119 ? -0.995 12.649 8.861 1.00 88.06 119 ASP A CA 1
ATOM 961 C C . ASP A 1 119 ? -1.040 13.625 10.057 1.00 88.06 119 ASP A C 1
ATOM 963 O O . ASP A 1 119 ? -1.094 13.197 11.207 1.00 88.06 119 ASP A O 1
ATOM 967 N N . ALA A 1 120 ? -1.060 14.939 9.803 1.00 89.81 120 ALA A N 1
ATOM 968 C CA . ALA A 1 120 ? -1.178 15.959 10.845 1.00 89.81 120 ALA A CA 1
ATOM 969 C C . ALA A 1 120 ? -2.556 15.935 11.528 1.00 89.81 120 ALA A C 1
ATOM 971 O O . ALA A 1 120 ? -2.625 15.896 12.755 1.00 89.81 120 ALA A O 1
ATOM 972 N N . GLU A 1 121 ? -3.640 15.896 10.746 1.00 91.94 121 GLU A N 1
ATOM 973 C CA . GLU A 1 121 ? -5.009 15.750 11.263 1.00 91.94 121 GLU A CA 1
ATOM 974 C C . GLU A 1 121 ? -5.185 14.419 12.009 1.00 91.94 121 GLU A C 1
ATOM 976 O O . GLU A 1 121 ? -5.797 14.377 13.074 1.00 91.94 121 GLU A O 1
ATOM 981 N N . PHE A 1 122 ? -4.595 13.334 11.496 1.00 92.38 122 PHE A N 1
ATOM 982 C CA . PHE A 1 122 ? -4.633 12.029 12.153 1.00 92.38 122 PHE A CA 1
ATOM 983 C C . PHE A 1 122 ? -3.897 12.044 13.502 1.00 92.38 122 PHE A C 1
ATOM 985 O O . PHE A 1 122 ? -4.404 11.522 14.492 1.00 92.38 122 PHE A O 1
ATOM 992 N N . ASN A 1 123 ? -2.729 12.691 13.579 1.00 91.69 123 ASN A N 1
ATOM 993 C CA . ASN A 1 123 ? -2.001 12.859 14.840 1.00 91.69 123 ASN A CA 1
ATOM 994 C C . ASN A 1 123 ? -2.756 13.757 15.832 1.00 91.69 123 ASN A C 1
ATOM 996 O O . ASN A 1 123 ? -2.746 13.484 17.029 1.00 91.69 123 ASN A O 1
ATOM 1000 N N . GLN A 1 124 ? -3.456 14.789 15.358 1.00 92.50 124 GLN A N 1
ATOM 1001 C CA . GLN A 1 124 ? -4.322 15.599 16.216 1.00 92.50 124 GLN A CA 1
ATOM 1002 C C . GLN A 1 124 ? -5.473 14.767 16.803 1.00 92.50 124 GLN A C 1
ATOM 1004 O O . GLN A 1 124 ? -5.763 14.884 17.993 1.00 92.50 124 GLN A O 1
ATOM 1009 N N . ALA A 1 125 ? -6.079 13.888 15.999 1.00 92.94 125 ALA A N 1
ATOM 1010 C CA . ALA A 1 125 ? -7.109 12.960 16.463 1.00 92.94 125 ALA A CA 1
ATOM 1011 C C . ALA A 1 125 ? -6.572 11.970 17.515 1.00 92.94 125 ALA A C 1
ATOM 1013 O O . ALA A 1 125 ? -7.285 11.630 18.457 1.00 92.94 125 ALA A O 1
ATOM 1014 N N . ILE A 1 126 ? -5.300 11.555 17.412 1.00 92.56 126 ILE A N 1
ATOM 1015 C CA . ILE A 1 126 ? -4.635 10.753 18.453 1.00 92.56 126 ILE A CA 1
ATOM 1016 C C . ILE A 1 126 ? -4.613 11.499 19.785 1.00 92.56 126 ILE A C 1
ATOM 1018 O O . ILE A 1 126 ? -5.055 10.947 20.792 1.00 92.56 126 ILE A O 1
ATOM 1022 N N . GLU A 1 127 ? -4.148 12.747 19.801 1.00 91.69 127 GLU A N 1
ATOM 1023 C CA . GLU A 1 127 ? -4.075 13.528 21.040 1.00 91.69 127 GLU A CA 1
ATOM 1024 C C . GLU A 1 127 ? -5.466 13.814 21.625 1.00 91.69 127 GLU A C 1
ATOM 1026 O O . GLU A 1 127 ? -5.661 13.720 22.840 1.00 91.69 127 GLU A O 1
ATOM 1031 N N . GLN A 1 128 ? -6.461 14.084 20.774 1.00 89.69 128 GLN A N 1
ATOM 1032 C CA . GLN A 1 128 ? -7.853 14.263 21.192 1.00 89.69 128 GLN A CA 1
ATOM 1033 C C . GLN A 1 128 ? -8.422 12.988 21.827 1.00 89.69 128 GLN A C 1
ATOM 1035 O O . GLN A 1 128 ? -8.900 13.025 22.965 1.00 89.69 128 GLN A O 1
ATOM 1040 N N . GLY A 1 129 ? -8.318 11.851 21.133 1.00 90.88 129 GLY A N 1
ATOM 1041 C CA . GLY A 1 129 ? -8.821 10.566 21.611 1.00 90.88 129 GLY A CA 1
ATOM 1042 C C . GLY A 1 129 ? -8.145 10.134 22.912 1.00 90.88 129 GLY A C 1
ATOM 1043 O O . GLY A 1 129 ? -8.812 9.701 23.850 1.00 90.88 129 GLY A O 1
ATOM 1044 N N . VAL A 1 130 ? -6.825 10.305 23.014 1.00 90.69 130 VAL A N 1
ATOM 1045 C CA . VAL A 1 130 ? -6.067 10.048 24.246 1.00 90.69 130 VAL A CA 1
ATOM 1046 C C . VAL A 1 130 ? -6.542 10.952 25.383 1.00 90.69 130 VAL A C 1
ATOM 1048 O O . VAL A 1 130 ? -6.740 10.472 26.502 1.00 90.69 130 VAL A O 1
ATOM 1051 N N . GLY A 1 131 ? -6.742 12.246 25.120 1.00 87.62 131 GLY A N 1
ATOM 1052 C CA . GLY A 1 131 ? -7.257 13.194 26.107 1.00 87.62 131 GLY A CA 1
ATOM 1053 C C . GLY A 1 131 ? -8.656 12.819 26.600 1.00 87.62 131 GLY A C 1
ATOM 1054 O O . GLY A 1 131 ? -8.949 12.944 27.789 1.00 87.62 131 GLY A O 1
ATOM 1055 N N . ASN A 1 132 ? -9.504 12.295 25.712 1.00 87.06 132 ASN A N 1
ATOM 1056 C CA . ASN A 1 132 ? -10.824 11.768 26.059 1.00 87.06 132 ASN A CA 1
ATOM 1057 C C . ASN A 1 132 ? -10.717 10.490 26.904 1.00 87.06 132 ASN A C 1
ATOM 1059 O O . ASN A 1 132 ? -11.355 10.387 27.951 1.00 87.06 132 ASN A O 1
ATOM 1063 N N . ALA A 1 133 ? -9.875 9.539 26.498 1.00 87.19 133 ALA A N 1
ATOM 1064 C CA . ALA A 1 133 ? -9.753 8.235 27.148 1.00 87.19 133 ALA A CA 1
ATOM 1065 C C . ALA A 1 133 ? -9.124 8.311 28.542 1.00 87.19 133 ALA A C 1
ATOM 1067 O O . ALA A 1 133 ? -9.573 7.630 29.465 1.00 87.19 133 ALA A O 1
ATOM 1068 N N . THR A 1 134 ? -8.136 9.189 28.713 1.00 87.00 134 THR A N 1
ATOM 1069 C CA . THR A 1 134 ? -7.436 9.392 29.991 1.00 87.00 134 THR A CA 1
ATOM 1070 C C . THR A 1 134 ? -8.157 10.363 30.928 1.00 87.00 134 THR A C 1
ATOM 1072 O O . THR A 1 134 ? -7.722 10.570 32.064 1.00 87.00 134 THR A O 1
ATOM 1075 N N . TRP A 1 135 ? -9.277 10.954 30.491 1.00 85.81 135 TRP A N 1
ATOM 1076 C CA . TRP A 1 135 ? -10.043 11.877 31.317 1.00 85.81 135 TRP A CA 1
ATOM 1077 C C . TRP A 1 135 ? -10.485 11.213 32.623 1.00 85.81 135 TRP A C 1
ATOM 1079 O O . TRP A 1 135 ? -11.021 10.103 32.630 1.00 85.81 135 TRP A O 1
ATOM 1089 N N . VAL A 1 136 ? -10.305 11.925 33.741 1.00 79.44 136 VAL A N 1
ATOM 1090 C CA . VAL A 1 136 ? -10.374 11.364 35.102 1.00 79.44 136 VAL A CA 1
ATOM 1091 C C . VAL A 1 136 ? -11.689 10.645 35.425 1.00 79.44 136 VAL A C 1
ATOM 1093 O O . VAL A 1 136 ? -11.686 9.747 36.268 1.00 79.44 136 VAL A O 1
ATOM 1096 N N . LYS A 1 137 ? -12.790 11.029 34.764 1.00 79.69 137 LYS A N 1
ATOM 1097 C CA . LYS A 1 137 ? -14.128 10.443 34.943 1.00 79.69 137 LYS A CA 1
ATOM 1098 C C . LYS A 1 137 ? -14.503 9.369 33.913 1.00 79.69 137 LYS A C 1
ATOM 1100 O O . LYS A 1 137 ? -15.480 8.670 34.150 1.00 79.69 137 LYS A O 1
ATOM 1105 N N . LEU A 1 138 ? -13.767 9.242 32.805 1.00 81.75 138 LEU A N 1
ATOM 1106 C CA . LEU A 1 138 ? -13.976 8.189 31.801 1.00 81.75 138 LEU A CA 1
ATOM 1107 C C . LEU A 1 138 ? -13.046 7.000 32.053 1.00 81.75 138 LEU A C 1
ATOM 1109 O O . LEU A 1 138 ? -13.543 5.903 32.273 1.00 81.75 138 LEU A O 1
ATOM 1113 N N . ARG A 1 139 ? -11.724 7.229 32.079 1.00 87.31 139 ARG A N 1
ATOM 1114 C CA . ARG A 1 139 ? -10.680 6.209 32.308 1.00 87.31 139 ARG A CA 1
ATOM 1115 C C . ARG A 1 139 ? -10.894 4.918 31.506 1.00 87.31 139 ARG A C 1
ATOM 1117 O O . ARG A 1 139 ? -11.116 3.857 32.084 1.00 87.31 139 ARG A O 1
ATOM 1124 N N . ALA A 1 140 ? -10.845 5.020 30.183 1.00 92.81 140 ALA A N 1
ATOM 1125 C CA . ALA A 1 140 ? -10.849 3.836 29.327 1.00 92.81 140 ALA A CA 1
ATOM 1126 C C . ALA A 1 140 ? -9.468 3.161 29.315 1.00 92.81 140 ALA A C 1
ATOM 1128 O O . ALA A 1 140 ? -8.451 3.833 29.469 1.00 92.81 140 ALA A O 1
ATOM 1129 N N . ASP A 1 141 ? -9.432 1.849 29.080 1.00 94.31 141 ASP A N 1
ATOM 1130 C CA . ASP A 1 141 ? -8.179 1.094 28.949 1.00 94.31 141 ASP A CA 1
ATOM 1131 C C . ASP A 1 141 ? -7.535 1.305 27.573 1.00 94.31 141 ASP A C 1
ATOM 1133 O O . ASP A 1 141 ? -6.311 1.293 27.437 1.00 94.31 141 ASP A O 1
ATOM 1137 N N . TYR A 1 142 ? -8.360 1.516 26.545 1.00 96.19 142 TYR A N 1
ATOM 1138 C CA . TYR A 1 142 ? -7.917 1.626 25.160 1.00 96.19 142 TYR A CA 1
ATOM 1139 C C . TYR A 1 142 ? -8.473 2.866 24.468 1.00 96.19 142 TYR A C 1
ATOM 1141 O O . TYR A 1 142 ? -9.582 3.329 24.746 1.00 96.19 142 TYR A O 1
ATOM 1149 N N . VAL A 1 143 ? -7.720 3.370 23.496 1.00 95.88 143 VAL A N 1
ATOM 1150 C CA . VAL A 1 143 ? -8.226 4.331 22.516 1.00 95.88 143 VAL A CA 1
ATOM 1151 C C . VAL A 1 143 ? -7.941 3.837 21.105 1.00 95.88 143 VAL A C 1
ATOM 1153 O O . VAL A 1 143 ? -6.869 3.301 20.823 1.00 95.88 143 VAL A O 1
ATOM 1156 N N . VAL A 1 144 ? -8.917 4.013 20.223 1.00 97.00 144 VAL A N 1
ATOM 1157 C CA . 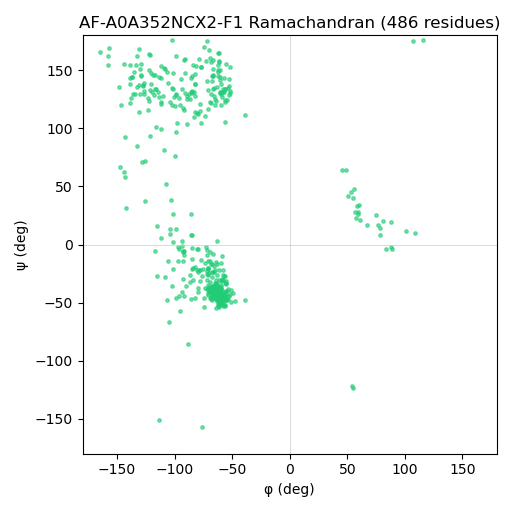VAL A 1 144 ? -8.839 3.712 18.799 1.00 97.00 144 VAL A CA 1
ATOM 1158 C C . VAL A 1 144 ? -9.039 5.001 18.020 1.00 97.00 144 VAL A C 1
ATOM 1160 O O . VAL A 1 144 ? -10.016 5.706 18.229 1.00 97.00 144 VAL A O 1
ATOM 1163 N N . ILE A 1 145 ? -8.129 5.292 17.103 1.00 96.44 145 ILE A N 1
ATOM 1164 C CA . ILE A 1 145 ? -8.289 6.348 16.111 1.00 96.44 145 ILE A CA 1
ATOM 1165 C C . ILE A 1 145 ? -8.470 5.659 14.770 1.00 96.44 145 ILE A C 1
ATOM 1167 O O . ILE A 1 145 ? -7.652 4.807 14.413 1.00 96.44 145 ILE A O 1
ATOM 1171 N N . ILE A 1 146 ? -9.518 6.012 14.033 1.00 94.56 146 ILE A N 1
ATOM 1172 C CA . ILE A 1 146 ? -9.807 5.431 12.723 1.00 94.56 146 ILE A CA 1
ATOM 1173 C C . ILE A 1 146 ? -10.138 6.503 11.687 1.00 94.56 146 ILE A C 1
ATOM 1175 O O . ILE A 1 146 ? -10.895 7.431 11.950 1.00 94.56 146 ILE A O 1
ATOM 1179 N N . ALA A 1 147 ? -9.559 6.365 10.495 1.00 91.19 147 ALA A N 1
ATOM 1180 C CA . ALA A 1 147 ? -9.812 7.225 9.349 1.00 91.19 147 ALA A CA 1
ATOM 1181 C C . ALA A 1 147 ? -9.787 6.393 8.060 1.00 91.19 147 ALA A C 1
ATOM 1183 O O . ALA A 1 147 ? -8.718 6.145 7.490 1.00 91.19 147 ALA A O 1
ATOM 1184 N N . GLY A 1 148 ? -10.959 5.916 7.631 1.00 84.50 148 GLY A N 1
ATOM 1185 C CA . GLY A 1 148 ? -11.076 4.936 6.546 1.00 84.50 148 GLY A CA 1
ATOM 1186 C C . GLY A 1 148 ? -10.236 3.683 6.833 1.00 84.50 148 GLY A C 1
ATOM 1187 O O . GLY A 1 148 ? -10.363 3.059 7.889 1.00 84.50 148 GLY A O 1
ATOM 1188 N N . GLY A 1 149 ? -9.322 3.341 5.921 1.00 77.81 149 GLY A N 1
ATOM 1189 C CA . GLY A 1 149 ? -8.410 2.200 6.079 1.00 77.81 149 GLY A CA 1
ATOM 1190 C C . GLY A 1 149 ? -7.304 2.362 7.138 1.00 77.81 149 GLY A C 1
ATOM 1191 O O . GLY A 1 149 ? -6.764 1.357 7.610 1.00 77.81 149 GLY A O 1
ATOM 1192 N N . THR A 1 150 ? -6.959 3.589 7.546 1.00 86.19 150 THR A N 1
ATOM 1193 C CA . THR A 1 150 ? -5.901 3.837 8.542 1.00 86.19 150 THR A CA 1
ATOM 1194 C C . THR A 1 150 ? -6.471 3.756 9.956 1.00 86.19 150 THR A C 1
ATOM 1196 O O . THR A 1 150 ? -7.463 4.415 10.266 1.00 86.19 150 THR A O 1
ATOM 1199 N N . ARG A 1 151 ? -5.818 3.004 10.851 1.00 91.62 151 ARG A N 1
ATOM 1200 C CA . ARG A 1 151 ? -6.175 2.999 12.277 1.00 91.62 151 ARG A CA 1
ATOM 1201 C C . ARG A 1 151 ? -4.962 2.984 13.199 1.00 91.62 151 ARG A C 1
ATOM 1203 O O . ARG A 1 151 ? -3.889 2.513 12.830 1.00 91.62 151 ARG A O 1
ATOM 1210 N N . ARG A 1 152 ? -5.147 3.487 14.417 1.00 94.44 152 ARG A N 1
ATOM 1211 C CA . ARG A 1 152 ? -4.175 3.424 15.511 1.00 94.44 152 ARG A CA 1
ATOM 1212 C C . ARG A 1 152 ? -4.886 3.002 16.785 1.00 94.44 152 ARG A C 1
ATOM 1214 O O . ARG A 1 152 ? -5.888 3.605 17.144 1.00 94.44 152 ARG A O 1
ATOM 1221 N N . VAL A 1 153 ? -4.347 2.001 17.471 1.00 95.69 153 VAL A N 1
ATOM 1222 C CA . VAL A 1 153 ? -4.845 1.562 18.776 1.00 95.69 153 VAL A CA 1
ATOM 1223 C C . VAL A 1 153 ? -3.761 1.806 19.816 1.00 95.69 153 VAL A C 1
ATOM 1225 O O . VAL A 1 153 ? -2.592 1.499 19.571 1.00 95.69 153 VAL A O 1
ATOM 1228 N N . LEU A 1 154 ? -4.135 2.382 20.956 1.00 94.69 154 LEU A N 1
ATOM 1229 C CA . LEU A 1 154 ? -3.232 2.653 22.071 1.00 94.69 154 LEU A CA 1
ATOM 1230 C C . LEU A 1 154 ? -3.816 2.066 23.361 1.00 94.69 154 LEU A C 1
ATOM 1232 O O . LEU A 1 154 ? -5.003 2.237 23.637 1.00 94.69 154 LEU A O 1
ATOM 1236 N N . ASP A 1 155 ? -2.971 1.414 24.154 1.00 94.00 155 ASP A N 1
ATOM 1237 C CA . ASP A 1 155 ? -3.222 1.111 25.563 1.00 94.00 155 ASP A CA 1
ATOM 1238 C C . ASP A 1 155 ? -2.975 2.394 26.372 1.00 94.00 155 ASP A C 1
ATOM 1240 O O . ASP A 1 155 ? -1.880 2.954 26.399 1.00 94.00 155 ASP A O 1
ATOM 1244 N N . VAL A 1 156 ? -4.028 2.923 26.974 1.00 91.50 156 VAL A N 1
ATOM 1245 C CA . VAL A 1 156 ? -3.975 4.139 27.796 1.00 91.50 156 VAL A CA 1
ATOM 1246 C C . VAL A 1 156 ? -4.306 3.841 29.253 1.00 91.50 156 VAL A C 1
ATOM 1248 O O . VAL A 1 156 ? -4.555 4.764 30.025 1.00 91.50 156 VAL A O 1
ATOM 1251 N N . SER A 1 157 ? -4.256 2.560 29.635 1.00 87.56 157 SER A N 1
ATOM 1252 C CA . SER A 1 157 ? -4.285 2.154 31.033 1.00 87.56 157 SER A CA 1
ATOM 1253 C C . SER A 1 157 ? -3.068 2.701 31.787 1.00 87.56 157 SER A C 1
ATOM 1255 O O . SER A 1 157 ? -2.048 3.075 31.201 1.00 87.56 157 SER A O 1
ATOM 1257 N N . ASP A 1 158 ? -3.135 2.673 33.119 1.00 81.75 158 ASP A N 1
ATOM 1258 C CA . ASP A 1 158 ? -2.098 3.205 34.018 1.00 81.75 158 ASP A CA 1
ATOM 1259 C C . ASP A 1 158 ? -0.726 2.487 33.915 1.00 81.75 158 ASP A C 1
ATOM 1261 O O . ASP A 1 158 ? 0.199 2.790 34.668 1.00 81.75 158 ASP A O 1
ATOM 1265 N N . LYS A 1 159 ? -0.573 1.517 33.003 1.00 80.31 159 LYS A N 1
ATOM 1266 C CA . LYS A 1 159 ? 0.672 0.768 32.772 1.00 80.31 159 LYS A CA 1
ATOM 1267 C C . LYS A 1 159 ? 1.771 1.586 32.100 1.00 80.31 159 LYS A C 1
ATOM 1269 O O . LYS A 1 159 ? 2.935 1.224 32.246 1.00 80.31 159 LYS A O 1
ATOM 1274 N N . TYR A 1 160 ? 1.414 2.625 31.347 1.00 80.31 160 TYR A N 1
ATOM 1275 C CA . TYR A 1 160 ? 2.353 3.392 30.530 1.00 80.31 160 TYR A CA 1
ATOM 1276 C C . TYR A 1 160 ? 2.355 4.861 30.942 1.00 80.31 160 TYR A C 1
ATOM 1278 O O . TYR A 1 160 ? 1.305 5.487 31.089 1.00 80.31 160 TYR A O 1
ATOM 1286 N N . GLY A 1 161 ? 3.546 5.433 31.105 1.00 72.38 161 GLY A N 1
ATOM 1287 C CA . GLY A 1 161 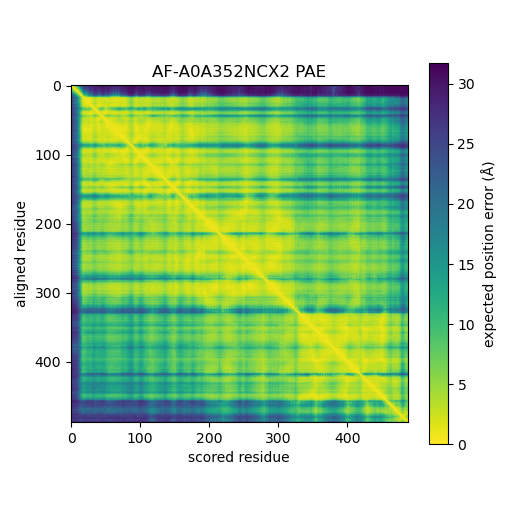? 3.699 6.859 31.359 1.00 72.38 161 GLY A CA 1
ATOM 1288 C C . GLY A 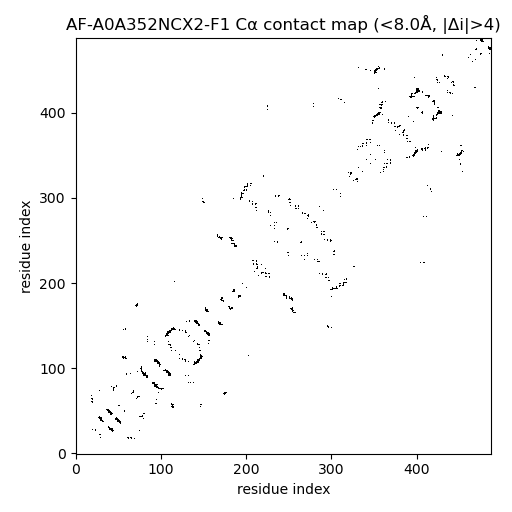1 161 ? 3.335 7.709 30.138 1.00 72.38 161 GLY A C 1
ATOM 1289 O O . GLY A 1 161 ? 3.387 7.263 28.992 1.00 72.38 161 GLY A O 1
ATOM 1290 N N . ALA A 1 162 ? 3.050 8.996 30.361 1.00 71.50 162 ALA A N 1
ATOM 1291 C CA . ALA A 1 162 ? 2.705 9.937 29.287 1.00 71.50 162 ALA A CA 1
ATOM 1292 C C . ALA A 1 162 ? 3.793 10.080 28.197 1.00 71.50 162 ALA A C 1
ATOM 1294 O O . ALA A 1 162 ? 3.489 10.494 27.080 1.00 71.50 162 ALA A O 1
ATOM 1295 N N . LEU A 1 163 ? 5.046 9.733 28.517 1.00 77.19 163 LEU A N 1
ATOM 1296 C CA . LEU A 1 163 ? 6.199 9.789 27.611 1.00 77.19 163 LEU A CA 1
ATOM 1297 C C . LEU A 1 163 ? 6.472 8.459 26.880 1.00 77.19 163 LEU A C 1
ATOM 1299 O O . LEU A 1 163 ? 7.377 8.398 26.053 1.00 77.19 163 LEU A O 1
ATOM 1303 N N . GLU A 1 164 ? 5.688 7.409 27.142 1.00 79.94 164 GLU A N 1
ATOM 1304 C CA . GLU A 1 164 ? 5.875 6.052 26.600 1.00 79.94 164 GLU A CA 1
ATOM 1305 C C . GLU A 1 164 ? 4.894 5.737 25.453 1.00 79.94 164 GLU A C 1
ATOM 1307 O O . GLU A 1 164 ? 4.379 4.628 25.305 1.00 79.94 164 GLU A O 1
ATOM 1312 N N . ARG A 1 165 ? 4.626 6.743 24.609 1.00 81.25 165 ARG A N 1
ATOM 1313 C CA . ARG A 1 165 ? 3.643 6.682 23.506 1.00 81.25 165 ARG A CA 1
ATOM 1314 C C . ARG A 1 165 ? 3.969 5.683 22.402 1.00 81.25 165 ARG A C 1
ATOM 1316 O O . ARG A 1 165 ? 3.128 5.402 21.558 1.00 81.25 165 ARG A O 1
ATOM 1323 N N . GLU A 1 166 ? 5.197 5.185 22.348 1.00 80.00 166 GLU A N 1
ATOM 1324 C CA . GLU A 1 166 ? 5.555 4.151 21.380 1.00 80.00 166 GLU A CA 1
ATOM 1325 C C . GLU A 1 166 ? 5.328 2.750 21.941 1.00 80.00 166 GLU A C 1
ATOM 1327 O O . GLU A 1 166 ? 4.914 1.853 21.209 1.00 80.00 166 GLU A O 1
ATOM 1332 N N . GLN A 1 167 ? 5.572 2.568 23.240 1.00 84.81 167 GLN A N 1
ATOM 1333 C CA . GLN A 1 167 ? 5.399 1.299 23.935 1.00 84.81 167 GLN A CA 1
ATOM 1334 C C . GLN A 1 167 ? 3.929 0.947 24.107 1.00 84.81 167 GLN A C 1
ATOM 1336 O O . GLN A 1 167 ? 3.610 -0.223 24.260 1.00 84.81 167 GLN A O 1
ATOM 1341 N N . ASN A 1 168 ? 3.031 1.925 24.066 1.00 90.50 168 ASN A N 1
ATOM 1342 C CA . ASN A 1 168 ? 1.614 1.694 24.286 1.00 90.50 168 ASN A CA 1
ATOM 1343 C C . ASN A 1 168 ? 0.800 1.452 23.000 1.00 90.50 168 ASN A C 1
ATOM 1345 O O . ASN A 1 168 ? -0.409 1.263 23.072 1.00 90.50 168 ASN A O 1
ATOM 1349 N N . ILE A 1 169 ? 1.438 1.414 21.828 1.00 92.75 169 ILE A N 1
ATOM 1350 C CA . ILE A 1 169 ? 0.775 1.084 20.559 1.00 92.75 169 ILE A CA 1
ATOM 1351 C C . ILE A 1 169 ? 0.408 -0.400 20.532 1.00 92.75 169 ILE A C 1
ATOM 1353 O O . ILE A 1 169 ? 1.242 -1.252 20.824 1.00 92.75 169 ILE A O 1
ATOM 1357 N N . LEU A 1 170 ? -0.822 -0.715 20.131 1.00 94.56 170 LEU A N 1
ATOM 1358 C CA . LEU A 1 170 ? -1.296 -2.079 19.902 1.00 94.56 170 LEU A CA 1
ATOM 1359 C C . LEU A 1 170 ? -1.467 -2.345 18.404 1.00 94.56 170 LEU A C 1
ATOM 1361 O O . LEU A 1 170 ? -1.776 -1.430 17.640 1.00 94.56 170 LEU A O 1
ATOM 1365 N N . ALA A 1 171 ? -1.314 -3.606 17.998 1.00 93.94 171 ALA A N 1
ATOM 1366 C CA . ALA A 1 171 ? -1.600 -4.041 16.633 1.00 93.94 171 ALA A CA 1
ATOM 1367 C C . ALA A 1 171 ? -3.095 -3.906 16.303 1.00 93.94 171 ALA A C 1
ATOM 1369 O O . ALA A 1 171 ? -3.454 -3.462 15.216 1.00 93.94 171 ALA A O 1
ATOM 1370 N N . ASP A 1 172 ? -3.972 -4.276 17.240 1.00 95.06 172 ASP A N 1
ATOM 1371 C CA . ASP A 1 172 ? -5.418 -4.082 17.129 1.00 95.06 172 ASP A CA 1
ATOM 1372 C C . ASP A 1 172 ? -6.080 -4.057 18.518 1.00 95.06 172 ASP A C 1
ATOM 1374 O O . ASP A 1 172 ? -5.464 -4.407 19.530 1.00 95.06 172 ASP A O 1
ATOM 1378 N N . LEU A 1 173 ? -7.351 -3.659 18.560 1.00 95.44 173 LEU A N 1
ATOM 1379 C CA . LEU A 1 173 ? -8.172 -3.692 19.766 1.00 95.44 173 LEU A CA 1
ATOM 1380 C C . LEU A 1 173 ? -8.439 -5.157 20.189 1.00 95.44 173 LEU A C 1
ATOM 1382 O O . LEU A 1 173 ? -8.677 -6.002 19.318 1.00 95.44 173 LEU A O 1
ATOM 1386 N N . PRO A 1 174 ? -8.423 -5.503 21.494 1.00 95.50 174 PRO A N 1
ATOM 1387 C CA . PRO A 1 174 ? -8.667 -6.879 21.924 1.00 95.50 174 PRO A CA 1
ATOM 1388 C C . PRO A 1 174 ? -10.058 -7.375 21.511 1.00 95.50 174 PRO A C 1
ATOM 1390 O O . PRO A 1 174 ? -11.028 -6.638 21.575 1.00 95.50 174 PRO A O 1
ATOM 1393 N N . ARG A 1 175 ? -10.195 -8.634 21.095 1.00 94.56 175 ARG A N 1
ATOM 1394 C CA . ARG A 1 175 ? -11.512 -9.224 20.786 1.00 94.56 175 ARG A CA 1
ATOM 1395 C C . ARG A 1 175 ? -12.192 -9.706 22.067 1.00 94.56 175 ARG A C 1
ATOM 1397 O O . ARG A 1 175 ? -11.527 -10.312 22.906 1.00 94.56 175 ARG A O 1
ATOM 1404 N N . ALA A 1 176 ? -13.495 -9.465 22.201 1.00 93.62 176 ALA A N 1
ATOM 1405 C CA . ALA A 1 176 ? -14.351 -9.936 23.290 1.00 93.62 176 ALA A CA 1
ATOM 1406 C C . ALA A 1 176 ? -13.792 -9.641 24.697 1.00 93.62 176 ALA A C 1
ATOM 1408 O O . ALA A 1 176 ? -13.824 -10.499 25.578 1.00 93.62 176 ALA A O 1
ATOM 1409 N N . TYR A 1 177 ? -13.235 -8.438 24.901 1.00 95.12 177 TYR A N 1
ATOM 1410 C CA . TYR A 1 177 ? -12.559 -8.030 26.149 1.00 95.12 177 TYR A CA 1
ATOM 1411 C C . TYR A 1 177 ? -11.382 -8.940 26.553 1.00 95.12 177 TYR A C 1
ATOM 1413 O O . TYR A 1 177 ? -11.015 -9.031 27.725 1.00 95.12 177 TYR A O 1
ATOM 1421 N N . GLY A 1 178 ? -10.802 -9.648 25.582 1.00 93.19 178 GLY A N 1
ATOM 1422 C CA . GLY A 1 178 ? -9.661 -10.530 25.769 1.00 93.19 178 GLY A CA 1
ATOM 1423 C C . GLY A 1 178 ? -8.338 -9.779 25.918 1.00 93.19 178 GLY A C 1
ATOM 1424 O O . GLY A 1 178 ? -8.275 -8.608 26.288 1.00 93.19 178 GLY A O 1
ATOM 1425 N N . LYS A 1 179 ? -7.241 -10.477 25.615 1.00 92.06 179 LYS A N 1
ATOM 1426 C CA . LYS A 1 179 ? -5.893 -9.892 25.628 1.00 92.06 179 LYS A CA 1
ATOM 1427 C C . LYS A 1 179 ? -5.529 -9.323 24.251 1.00 92.06 179 LYS A C 1
ATOM 1429 O O . LYS A 1 179 ? -5.937 -9.916 23.247 1.00 92.06 179 LYS A O 1
ATOM 1434 N N . PRO A 1 180 ? -4.730 -8.241 24.187 1.00 92.88 180 PRO A N 1
ATOM 1435 C CA . PRO A 1 180 ? -4.139 -7.778 22.936 1.00 92.88 180 PRO A CA 1
ATOM 1436 C C . PRO A 1 180 ? -3.376 -8.904 22.229 1.00 92.88 180 PRO A C 1
ATOM 1438 O O . PRO A 1 180 ? -2.625 -9.649 22.864 1.00 92.88 180 PRO A O 1
ATOM 1441 N N . GLN A 1 181 ? -3.579 -9.033 20.920 1.00 94.06 181 GLN A N 1
ATOM 1442 C CA . GLN A 1 181 ? -2.829 -9.975 20.087 1.00 94.06 181 GLN A CA 1
ATOM 1443 C C . GLN A 1 181 ? -1.500 -9.353 19.649 1.00 94.06 181 GLN A C 1
ATOM 1445 O O . GLN A 1 181 ? -1.379 -8.132 19.579 1.00 94.06 181 GLN A O 1
ATOM 1450 N N . GLU A 1 182 ? -0.491 -10.176 19.351 1.00 95.25 182 GLU A N 1
ATOM 1451 C CA . GLU A 1 182 ? 0.807 -9.669 18.875 1.00 95.25 182 GLU A CA 1
ATOM 1452 C C . GLU A 1 182 ? 0.682 -9.008 17.494 1.00 95.25 182 GLU A C 1
ATOM 1454 O O . GLU A 1 182 ? 1.258 -7.944 17.271 1.00 95.25 182 GLU A O 1
ATOM 1459 N N . PHE A 1 183 ? -0.090 -9.621 16.592 1.00 96.50 183 PHE A N 1
ATOM 1460 C CA . PHE A 1 183 ? -0.325 -9.150 15.229 1.00 96.50 183 PHE A CA 1
ATOM 1461 C C . PHE A 1 183 ? -1.812 -8.922 14.988 1.00 96.50 183 PHE A C 1
ATOM 1463 O O . PHE A 1 183 ? -2.662 -9.454 15.701 1.00 96.50 183 PHE A O 1
ATOM 1470 N N . ARG A 1 184 ? -2.117 -8.172 13.930 1.00 94.88 184 ARG A N 1
ATOM 1471 C CA . ARG A 1 184 ? -3.484 -7.932 13.477 1.00 94.88 184 ARG A CA 1
ATOM 1472 C C . ARG A 1 184 ? -3.861 -8.840 12.316 1.00 94.88 184 ARG A C 1
ATOM 1474 O O . ARG A 1 184 ? -4.936 -9.435 12.332 1.00 94.88 184 ARG A O 1
ATOM 1481 N N . PHE A 1 185 ? -2.978 -8.957 11.326 1.00 96.38 185 PHE A N 1
ATOM 1482 C CA . PHE A 1 185 ? -3.273 -9.625 10.066 1.00 96.38 185 PHE A CA 1
ATOM 1483 C C . PHE A 1 185 ? -2.681 -11.029 9.995 1.00 96.38 185 PHE A C 1
ATOM 1485 O O . PHE A 1 185 ? -1.458 -11.207 10.033 1.00 96.38 185 PHE A O 1
ATOM 1492 N N . TYR A 1 186 ? -3.560 -12.018 9.827 1.00 96.25 186 TYR A N 1
ATOM 1493 C CA . TYR A 1 186 ? -3.211 -13.435 9.740 1.00 96.25 186 TYR A CA 1
ATOM 1494 C C . TYR A 1 186 ? -3.806 -14.060 8.477 1.00 96.25 186 TYR A C 1
ATOM 1496 O O . TYR A 1 186 ? -5.003 -13.924 8.203 1.00 96.25 186 TYR A O 1
ATOM 1504 N N . LYS A 1 187 ? -2.985 -14.803 7.730 1.00 96.19 187 LYS A N 1
ATOM 1505 C CA . LYS A 1 187 ? -3.382 -15.401 6.451 1.00 96.19 187 LYS A CA 1
ATOM 1506 C C . LYS A 1 187 ? -4.563 -16.361 6.613 1.00 96.19 187 LYS A C 1
ATOM 1508 O O . LYS A 1 187 ? -4.527 -17.264 7.448 1.00 96.19 187 LYS A O 1
ATOM 1513 N N . GLY A 1 188 ? -5.588 -16.215 5.778 1.00 91.94 188 GLY A N 1
ATOM 1514 C CA . GLY A 1 188 ? -6.764 -17.086 5.723 1.00 91.94 188 GLY A CA 1
ATOM 1515 C C . GLY A 1 188 ? -7.683 -17.031 6.951 1.00 91.94 188 GLY A C 1
ATOM 1516 O O . GLY A 1 188 ? -8.468 -17.963 7.148 1.00 91.94 188 GLY A O 1
ATOM 1517 N N . THR A 1 189 ? -7.559 -15.995 7.785 1.00 92.38 189 THR A N 1
ATOM 1518 C CA . THR A 1 189 ? -8.446 -15.712 8.931 1.00 92.38 189 THR A CA 1
ATOM 1519 C C . THR A 1 189 ? -9.434 -14.589 8.601 1.00 92.38 189 THR A C 1
ATOM 1521 O O . THR A 1 189 ? -9.325 -13.962 7.550 1.00 92.38 189 THR A O 1
ATOM 1524 N N . ASP A 1 190 ? -10.358 -14.279 9.515 1.00 87.38 190 ASP A N 1
ATOM 1525 C CA . ASP A 1 190 ? -11.274 -13.133 9.367 1.00 87.38 190 ASP A CA 1
ATOM 1526 C C . ASP A 1 190 ? -10.530 -11.783 9.286 1.00 87.38 190 ASP A C 1
ATOM 1528 O O . ASP A 1 190 ? -11.052 -10.811 8.736 1.00 87.38 190 ASP A O 1
ATOM 1532 N N . ASN A 1 191 ? -9.290 -11.742 9.793 1.00 90.25 191 ASN A N 1
ATOM 1533 C CA . ASN A 1 191 ? -8.378 -10.602 9.730 1.00 90.25 191 ASN A CA 1
ATOM 1534 C C . ASN A 1 191 ? -7.301 -10.765 8.643 1.00 90.25 191 ASN A C 1
ATOM 1536 O O . ASN A 1 191 ? -6.208 -10.226 8.783 1.00 90.25 191 ASN A O 1
ATOM 1540 N N . ASP A 1 192 ? -7.542 -11.530 7.578 1.00 94.75 192 ASP A N 1
ATOM 1541 C CA . ASP A 1 192 ? -6.627 -11.521 6.430 1.00 94.75 192 ASP A CA 1
ATOM 1542 C C . ASP A 1 192 ? -6.650 -10.146 5.730 1.00 94.75 192 ASP A C 1
ATOM 1544 O O . ASP A 1 192 ? -7.659 -9.433 5.748 1.00 94.75 192 ASP A O 1
ATOM 1548 N N . ILE A 1 193 ? -5.533 -9.774 5.108 1.00 94.62 193 ILE A N 1
ATOM 1549 C CA . ILE A 1 193 ? -5.430 -8.567 4.278 1.00 94.62 193 ILE A CA 1
ATOM 1550 C C . ILE A 1 193 ? -6.297 -8.721 3.023 1.00 94.62 193 ILE A C 1
ATOM 1552 O O . ILE A 1 193 ? -6.405 -9.815 2.453 1.00 94.62 193 ILE A O 1
ATOM 1556 N N . LYS A 1 194 ? -6.904 -7.624 2.564 1.00 91.75 194 LYS A N 1
ATOM 1557 C CA . LYS A 1 194 ? -7.912 -7.654 1.491 1.00 91.75 194 LYS A CA 1
ATOM 1558 C C . LYS A 1 194 ? -7.479 -6.850 0.266 1.00 91.75 194 LYS A C 1
ATOM 1560 O O . LYS A 1 194 ? -6.794 -5.840 0.430 1.00 91.75 194 LYS A O 1
ATOM 1565 N N . PRO A 1 195 ? -7.853 -7.286 -0.951 1.00 93.00 195 PRO A N 1
ATOM 1566 C CA . PRO A 1 195 ? -7.673 -6.460 -2.136 1.00 93.00 195 PRO A CA 1
ATOM 1567 C C . PRO A 1 195 ? -8.501 -5.180 -2.002 1.00 93.00 195 PRO A C 1
ATOM 1569 O O . PRO A 1 195 ? -9.508 -5.157 -1.288 1.00 93.00 195 PRO A O 1
ATOM 1572 N N . VAL A 1 196 ? -8.067 -4.130 -2.685 1.00 90.38 196 VAL A N 1
ATOM 1573 C CA . VAL A 1 196 ? -8.679 -2.799 -2.603 1.00 90.38 196 VAL A CA 1
ATOM 1574 C C . VAL A 1 196 ? -9.143 -2.317 -3.970 1.00 90.38 196 VAL A C 1
ATOM 1576 O O . VAL A 1 196 ? -8.742 -2.863 -5.000 1.00 90.38 196 VAL A O 1
ATOM 1579 N N . SER A 1 197 ? -10.003 -1.297 -3.980 1.00 90.12 197 SER A N 1
ATOM 1580 C CA . SER A 1 197 ? -10.380 -0.626 -5.220 1.00 90.12 197 SER A CA 1
ATOM 1581 C C . SER A 1 197 ? -9.209 0.187 -5.783 1.00 90.12 197 SER A C 1
ATOM 1583 O O . SER A 1 197 ? -8.204 0.447 -5.113 1.00 90.12 197 SER A O 1
ATOM 1585 N N . ARG A 1 198 ? -9.347 0.619 -7.038 1.00 87.62 198 ARG A N 1
ATOM 1586 C CA . ARG A 1 198 ? -8.370 1.493 -7.693 1.00 87.62 198 ARG A CA 1
ATOM 1587 C C . ARG A 1 198 ? -8.230 2.819 -6.968 1.00 87.62 198 ARG A C 1
ATOM 1589 O O . ARG A 1 198 ? -7.113 3.286 -6.764 1.00 87.62 198 ARG A O 1
ATOM 1596 N N . GLU A 1 199 ? -9.348 3.416 -6.590 1.00 87.44 199 GLU A N 1
ATOM 1597 C CA . GLU A 1 199 ? -9.391 4.703 -5.912 1.00 87.44 199 GLU A CA 1
ATOM 1598 C C . GLU A 1 199 ? -8.679 4.628 -4.552 1.00 87.44 199 GLU A C 1
ATOM 1600 O O . GLU A 1 199 ? -7.838 5.483 -4.257 1.00 87.44 199 GLU A O 1
ATOM 1605 N N . ASP A 1 200 ? -8.914 3.556 -3.790 1.00 87.94 200 ASP A N 1
ATOM 1606 C CA . ASP A 1 200 ? -8.277 3.329 -2.486 1.00 87.94 200 ASP A CA 1
ATOM 1607 C C . ASP A 1 200 ? -6.771 3.084 -2.626 1.00 87.94 200 ASP A C 1
ATOM 1609 O O . ASP A 1 200 ? -5.973 3.619 -1.853 1.00 87.94 200 ASP A O 1
ATOM 1613 N N . LEU A 1 201 ? -6.354 2.312 -3.639 1.00 90.44 201 LEU A N 1
ATOM 1614 C CA . LEU A 1 201 ? -4.935 2.062 -3.891 1.00 90.44 201 LEU A CA 1
ATOM 1615 C C . LEU A 1 201 ? -4.199 3.351 -4.275 1.00 90.44 201 LEU A C 1
ATOM 1617 O O . LEU A 1 201 ? -3.117 3.621 -3.754 1.00 90.44 201 LEU A O 1
ATOM 1621 N N . ILE A 1 202 ? -4.795 4.183 -5.137 1.00 88.31 202 ILE A N 1
ATOM 1622 C CA . ILE A 1 202 ? -4.241 5.497 -5.494 1.00 88.31 202 ILE A CA 1
ATOM 1623 C C . ILE A 1 202 ? -4.111 6.377 -4.250 1.00 88.31 202 ILE A C 1
ATOM 1625 O O . ILE A 1 202 ? -3.081 7.031 -4.065 1.00 88.31 202 ILE A O 1
ATOM 1629 N N . ALA A 1 203 ? -5.143 6.412 -3.403 1.00 87.38 203 ALA A N 1
ATOM 1630 C CA . ALA A 1 203 ? -5.129 7.192 -2.173 1.00 87.38 203 ALA A CA 1
ATOM 1631 C C . ALA A 1 203 ? -4.016 6.719 -1.225 1.00 87.38 203 ALA A C 1
ATOM 1633 O O . ALA A 1 203 ? -3.255 7.549 -0.722 1.00 87.38 203 ALA A O 1
ATOM 1634 N N . ALA A 1 204 ? -3.857 5.404 -1.050 1.00 90.75 204 ALA A N 1
ATOM 1635 C CA . ALA A 1 204 ? -2.805 4.819 -0.224 1.00 90.75 204 ALA A CA 1
ATOM 1636 C C . ALA A 1 204 ? -1.400 5.167 -0.741 1.00 90.75 204 ALA A C 1
ATOM 1638 O O . ALA A 1 204 ? -0.584 5.687 0.019 1.00 90.75 204 ALA A O 1
ATOM 1639 N N . ILE A 1 205 ? -1.131 4.974 -2.040 1.00 90.12 205 ILE A N 1
ATOM 1640 C CA . ILE A 1 205 ? 0.169 5.295 -2.659 1.00 90.12 205 ILE A CA 1
ATOM 1641 C C . ILE A 1 205 ? 0.487 6.790 -2.502 1.00 90.12 205 ILE A C 1
ATOM 1643 O O . ILE A 1 205 ? 1.591 7.148 -2.084 1.00 90.12 205 ILE A O 1
ATOM 1647 N N . LYS A 1 206 ? -0.486 7.676 -2.767 1.00 88.31 206 LYS A N 1
ATOM 1648 C CA . LYS A 1 206 ? -0.323 9.128 -2.583 1.00 88.31 206 LYS A CA 1
ATOM 1649 C C . LYS A 1 206 ? -0.015 9.490 -1.135 1.00 88.31 206 LYS A C 1
ATOM 1651 O O . LYS A 1 206 ? 0.879 10.303 -0.900 1.00 88.31 206 LYS A O 1
ATOM 1656 N N . LYS A 1 207 ? -0.719 8.882 -0.179 1.00 88.75 207 LYS A N 1
ATOM 1657 C CA . LYS A 1 207 ? -0.506 9.122 1.250 1.00 88.75 207 LYS A CA 1
ATOM 1658 C C . LYS A 1 207 ? 0.900 8.697 1.669 1.00 88.75 207 LYS A C 1
ATOM 1660 O O . LYS A 1 207 ? 1.625 9.498 2.245 1.00 88.75 207 LYS A O 1
ATOM 1665 N N . CYS A 1 208 ? 1.336 7.497 1.281 1.00 92.25 208 CYS A N 1
ATOM 1666 C CA . CYS A 1 208 ? 2.696 7.025 1.543 1.00 92.25 208 CYS A CA 1
ATOM 1667 C C . CYS A 1 208 ? 3.763 7.950 0.943 1.00 92.25 208 CYS A C 1
ATOM 1669 O O . CYS A 1 208 ? 4.736 8.278 1.622 1.00 92.25 208 CYS A O 1
ATOM 1671 N N . HIS A 1 209 ? 3.578 8.404 -0.302 1.00 89.31 209 HIS A N 1
ATOM 1672 C CA . HIS A 1 209 ? 4.497 9.351 -0.930 1.00 89.31 209 HIS A CA 1
ATOM 1673 C C . HIS A 1 209 ? 4.573 10.676 -0.162 1.00 89.31 209 HIS A C 1
ATOM 1675 O O . HIS A 1 209 ? 5.666 11.171 0.091 1.00 89.31 209 HIS A O 1
ATOM 1681 N N . GLN A 1 210 ? 3.434 11.241 0.250 1.00 87.62 210 GLN A N 1
ATOM 1682 C CA . GLN A 1 210 ? 3.395 12.481 1.032 1.00 87.62 210 GLN A CA 1
ATOM 1683 C C . GLN A 1 210 ? 4.104 12.330 2.383 1.00 87.62 210 GLN A C 1
ATOM 1685 O O . GLN A 1 210 ? 4.894 13.201 2.755 1.00 87.62 210 GLN A O 1
ATOM 1690 N N . THR A 1 211 ? 3.880 11.211 3.080 1.00 91.19 211 THR A N 1
ATOM 1691 C CA . THR A 1 211 ? 4.577 10.870 4.327 1.00 91.19 211 THR A CA 1
ATOM 1692 C C . THR A 1 211 ? 6.097 10.818 4.119 1.00 91.19 211 THR A C 1
ATOM 1694 O O . THR A 1 211 ? 6.847 11.358 4.931 1.00 91.19 211 THR A O 1
ATOM 1697 N N . LEU A 1 212 ? 6.565 10.206 3.023 1.00 91.44 212 LEU A N 1
ATOM 1698 C CA . LEU A 1 212 ? 7.994 10.100 2.693 1.00 91.44 212 LEU A CA 1
ATOM 1699 C C . LEU A 1 212 ? 8.605 11.438 2.264 1.00 91.44 212 LEU A C 1
ATOM 1701 O O . LEU A 1 212 ? 9.710 11.777 2.683 1.00 91.44 212 LEU A O 1
ATOM 1705 N N . TRP A 1 213 ? 7.884 12.214 1.457 1.00 87.19 213 TRP A N 1
ATOM 1706 C CA . TRP A 1 213 ? 8.314 13.533 1.002 1.00 87.19 213 TRP A CA 1
ATOM 1707 C C . TRP A 1 213 ? 8.470 14.513 2.172 1.00 87.19 213 TRP A C 1
ATOM 1709 O O . TRP A 1 213 ? 9.421 15.300 2.206 1.00 87.19 213 TRP A O 1
ATOM 1719 N N . GLY A 1 214 ? 7.566 14.449 3.157 1.00 82.50 214 GLY A N 1
ATOM 1720 C CA . GLY A 1 214 ? 7.702 15.143 4.438 1.00 82.50 214 GLY A CA 1
ATOM 1721 C C . GLY A 1 214 ? 7.837 16.664 4.321 1.00 82.50 214 GLY A C 1
ATOM 1722 O O . GLY A 1 214 ? 8.572 17.266 5.101 1.00 82.50 214 GLY A O 1
ATOM 1723 N N . GLY A 1 215 ? 7.198 17.284 3.322 1.00 74.75 215 GLY A N 1
ATOM 1724 C CA . GLY A 1 215 ? 7.282 18.731 3.086 1.00 74.75 215 GLY A CA 1
ATOM 1725 C C . GLY A 1 215 ? 8.603 19.198 2.464 1.00 74.75 215 GLY A C 1
ATOM 1726 O O . GLY A 1 215 ? 9.000 20.339 2.683 1.00 74.75 215 GLY A O 1
ATOM 1727 N N . GLY A 1 216 ? 9.303 18.325 1.729 1.00 73.38 216 GLY A N 1
ATOM 1728 C CA . GLY A 1 216 ? 10.588 18.625 1.085 1.00 73.38 216 GLY A CA 1
ATOM 1729 C C . GLY A 1 216 ? 11.812 18.091 1.830 1.00 73.38 216 GLY A C 1
ATOM 1730 O O . GLY A 1 216 ? 12.937 18.461 1.498 1.00 73.38 216 GLY A O 1
ATOM 1731 N N . ARG A 1 217 ? 11.618 17.215 2.828 1.00 79.56 217 ARG A N 1
ATOM 1732 C CA . ARG A 1 217 ? 12.719 16.525 3.522 1.00 79.56 217 ARG A CA 1
ATOM 1733 C C . ARG A 1 217 ? 13.493 15.616 2.568 1.00 79.56 217 ARG A C 1
ATOM 1735 O O . ARG A 1 217 ? 14.718 15.562 2.636 1.00 79.56 217 ARG A O 1
ATOM 1742 N N . LEU A 1 218 ? 12.773 14.896 1.711 1.00 81.88 218 LEU A N 1
ATOM 1743 C CA . LEU A 1 218 ? 13.335 14.136 0.600 1.00 81.88 218 LEU A CA 1
ATOM 1744 C C . LEU A 1 218 ? 13.013 14.855 -0.710 1.00 81.88 218 LEU A C 1
ATOM 1746 O O . LEU A 1 218 ? 11.954 15.475 -0.840 1.00 81.88 218 LEU A O 1
ATOM 1750 N N . SER A 1 219 ? 13.905 14.741 -1.698 1.00 79.69 219 SER A N 1
ATOM 1751 C CA . SER A 1 219 ? 13.536 15.107 -3.064 1.00 79.69 219 SER A CA 1
ATOM 1752 C C . SER A 1 219 ? 12.404 14.180 -3.533 1.00 79.69 219 SER A C 1
ATOM 1754 O O . SER A 1 219 ? 12.344 13.028 -3.085 1.00 79.69 219 SER A O 1
ATOM 1756 N N . PRO A 1 220 ? 1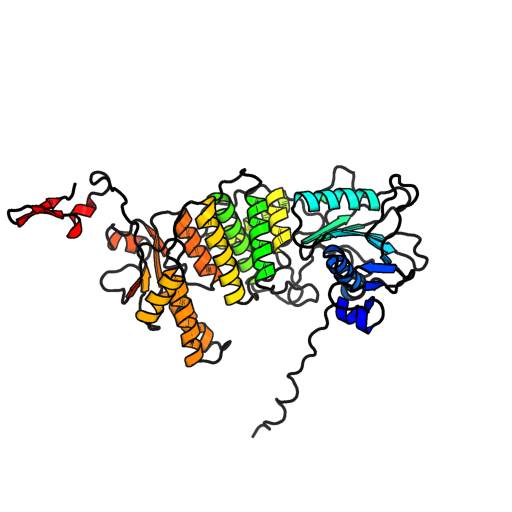1.514 14.637 -4.428 1.00 76.44 220 PRO A N 1
ATOM 1757 C CA . PRO A 1 220 ? 10.512 13.767 -5.037 1.00 76.44 220 PRO A CA 1
ATOM 1758 C C . PRO A 1 220 ? 11.112 12.442 -5.567 1.00 76.44 220 PRO A C 1
ATOM 1760 O O . PRO A 1 220 ? 10.615 11.390 -5.160 1.00 76.44 220 PRO A O 1
ATOM 1763 N N . PRO A 1 221 ? 12.223 12.430 -6.347 1.00 74.75 221 PRO A N 1
ATOM 1764 C CA . PRO A 1 221 ? 12.912 11.191 -6.740 1.00 74.75 221 PRO A CA 1
ATOM 1765 C C . PRO A 1 221 ? 13.245 10.246 -5.600 1.00 74.75 221 PRO A C 1
ATOM 1767 O O . PRO A 1 221 ? 12.940 9.054 -5.665 1.00 74.75 221 PRO A O 1
ATOM 1770 N N . THR A 1 222 ? 13.854 10.772 -4.539 1.00 79.44 222 THR A N 1
ATOM 1771 C CA . THR A 1 222 ? 14.245 9.946 -3.403 1.00 79.44 222 THR A CA 1
ATOM 1772 C C . THR A 1 222 ? 13.011 9.399 -2.690 1.00 79.44 222 THR A C 1
ATOM 1774 O O . THR A 1 222 ? 12.961 8.205 -2.413 1.00 79.44 222 THR A O 1
ATOM 1777 N N . ALA A 1 223 ? 11.991 10.228 -2.443 1.00 84.88 223 ALA A N 1
ATOM 1778 C CA . ALA A 1 223 ? 10.750 9.801 -1.795 1.00 84.88 223 ALA A CA 1
ATOM 1779 C C . ALA A 1 223 ? 10.044 8.688 -2.582 1.00 84.88 223 ALA A C 1
ATOM 1781 O O . ALA A 1 223 ? 9.590 7.705 -1.994 1.00 84.88 223 ALA A O 1
ATOM 1782 N N . PHE A 1 224 ? 10.000 8.806 -3.909 1.00 80.62 224 PHE A N 1
ATOM 1783 C CA . PHE A 1 224 ? 9.447 7.772 -4.773 1.00 80.62 224 PHE A CA 1
ATOM 1784 C C . PHE A 1 224 ? 10.267 6.479 -4.742 1.00 80.62 224 PHE A C 1
ATOM 1786 O O . PHE A 1 224 ? 9.707 5.398 -4.569 1.00 80.62 224 PHE A O 1
ATOM 1793 N N . GLY A 1 225 ? 11.596 6.578 -4.828 1.00 80.81 225 GLY A N 1
ATOM 1794 C CA . GLY A 1 225 ? 12.475 5.417 -4.710 1.00 80.81 225 GLY A CA 1
ATOM 1795 C C . GLY A 1 225 ? 12.268 4.660 -3.393 1.00 80.81 225 GLY A C 1
ATOM 1796 O O . GLY A 1 225 ? 12.163 3.433 -3.397 1.00 80.81 225 GLY A O 1
ATOM 1797 N N . GLU A 1 226 ? 12.142 5.373 -2.269 1.00 88.12 226 GLU A N 1
ATOM 1798 C CA . GLU A 1 226 ? 11.846 4.763 -0.965 1.00 88.12 226 GLU A CA 1
ATOM 1799 C C . GLU A 1 226 ? 10.436 4.146 -0.903 1.00 88.12 226 GLU A C 1
ATOM 1801 O O . GLU A 1 226 ? 10.261 3.070 -0.325 1.00 88.12 226 GLU A O 1
ATOM 1806 N N . LEU A 1 227 ? 9.438 4.767 -1.542 1.00 89.50 227 LEU A N 1
ATOM 1807 C CA . LEU A 1 227 ? 8.085 4.216 -1.643 1.00 89.50 227 LEU A CA 1
ATOM 1808 C C . LEU A 1 227 ? 8.086 2.871 -2.370 1.00 89.50 227 LEU A C 1
ATOM 1810 O O . LEU A 1 227 ? 7.531 1.892 -1.869 1.00 89.50 227 LEU A O 1
ATOM 1814 N N . CYS A 1 228 ? 8.739 2.803 -3.528 1.00 84.06 228 CYS A N 1
ATOM 1815 C CA . CYS A 1 228 ? 8.799 1.578 -4.309 1.00 84.06 228 CYS A CA 1
ATOM 1816 C C . CYS A 1 228 ? 9.530 0.452 -3.572 1.00 84.06 228 CYS A C 1
ATOM 1818 O O . CYS A 1 228 ? 9.074 -0.692 -3.622 1.00 84.06 228 CYS A O 1
ATOM 1820 N N . LYS A 1 229 ? 10.607 0.759 -2.828 1.00 87.75 229 LYS A N 1
ATOM 1821 C CA . LYS A 1 229 ? 11.262 -0.225 -1.945 1.00 87.75 229 LYS A CA 1
ATOM 1822 C C . LYS A 1 229 ? 10.255 -0.816 -0.952 1.00 87.75 229 LYS A C 1
ATOM 1824 O O . LYS A 1 229 ? 10.174 -2.033 -0.826 1.00 87.75 229 LYS A O 1
ATOM 1829 N N . LEU A 1 230 ? 9.456 0.016 -0.279 1.00 92.31 230 LEU A N 1
ATOM 1830 C CA . LEU A 1 230 ? 8.487 -0.440 0.728 1.00 92.31 230 LEU A CA 1
ATOM 1831 C C . LEU A 1 230 ? 7.326 -1.244 0.127 1.00 92.31 230 LEU A C 1
ATOM 1833 O O . LEU A 1 230 ? 6.946 -2.270 0.694 1.00 92.31 230 LEU A O 1
ATOM 1837 N N . ILE A 1 231 ? 6.799 -0.831 -1.029 1.00 89.81 231 ILE A N 1
ATOM 1838 C CA . ILE A 1 231 ? 5.769 -1.594 -1.749 1.00 89.81 231 ILE A CA 1
ATOM 1839 C C . ILE A 1 231 ? 6.317 -2.966 -2.149 1.00 89.81 231 ILE A C 1
ATOM 1841 O O . ILE A 1 231 ? 5.640 -3.976 -1.957 1.00 89.81 231 ILE A O 1
ATOM 1845 N N . PHE A 1 232 ? 7.559 -3.037 -2.623 1.00 85.81 232 PHE A N 1
ATOM 1846 C CA . PHE A 1 232 ? 8.157 -4.317 -2.974 1.00 85.81 232 PHE A CA 1
ATOM 1847 C C . PHE A 1 232 ? 8.322 -5.242 -1.765 1.00 85.81 232 PHE A C 1
ATOM 1849 O O . PHE A 1 232 ? 7.950 -6.413 -1.828 1.00 85.81 232 PHE A O 1
ATOM 1856 N N . VAL A 1 233 ? 8.838 -4.727 -0.642 1.00 91.94 233 VAL A N 1
ATOM 1857 C CA . VAL A 1 233 ? 8.966 -5.515 0.597 1.00 91.94 233 VAL A CA 1
ATOM 1858 C C . VAL A 1 233 ? 7.611 -6.086 1.010 1.00 91.94 233 VAL A C 1
ATOM 1860 O O . VAL A 1 233 ? 7.528 -7.247 1.413 1.00 91.94 233 VAL A O 1
ATOM 1863 N N . LYS A 1 234 ? 6.549 -5.290 0.867 1.00 94.00 234 LYS A N 1
ATOM 1864 C CA . LYS A 1 234 ? 5.182 -5.723 1.130 1.00 94.00 234 LYS A CA 1
ATOM 1865 C C . LYS A 1 234 ? 4.723 -6.834 0.184 1.00 94.00 234 LYS A C 1
ATOM 1867 O O . LYS A 1 234 ? 4.326 -7.887 0.672 1.00 94.00 234 LYS A O 1
ATOM 1872 N N . ILE A 1 235 ? 4.811 -6.637 -1.134 1.00 89.06 235 ILE A N 1
ATOM 1873 C CA . ILE A 1 235 ? 4.430 -7.655 -2.134 1.00 89.06 235 ILE A CA 1
ATOM 1874 C C . ILE A 1 235 ? 5.186 -8.961 -1.874 1.00 89.06 235 ILE A C 1
ATOM 1876 O O . ILE A 1 235 ? 4.594 -10.039 -1.842 1.00 89.06 235 ILE A O 1
ATOM 1880 N N . SER A 1 236 ? 6.486 -8.863 -1.601 1.00 88.31 236 SER A N 1
ATOM 1881 C CA . SER A 1 236 ? 7.315 -10.024 -1.304 1.00 88.31 236 SER A CA 1
ATOM 1882 C C . SER A 1 236 ? 6.873 -10.757 -0.034 1.00 88.31 236 SER A C 1
ATOM 1884 O O . SER A 1 236 ? 6.755 -11.983 -0.037 1.00 88.31 236 SER A O 1
ATOM 1886 N N . ASP A 1 237 ? 6.579 -10.038 1.056 1.00 95.00 237 ASP A N 1
ATOM 1887 C CA . ASP A 1 237 ? 6.046 -10.656 2.275 1.00 95.00 237 ASP A CA 1
ATOM 1888 C C . ASP A 1 237 ? 4.688 -11.340 2.042 1.00 95.00 237 ASP A C 1
ATOM 1890 O O . ASP A 1 237 ? 4.435 -12.413 2.598 1.00 95.00 237 ASP A O 1
ATOM 1894 N N . GLU A 1 238 ? 3.830 -10.766 1.200 1.00 94.06 238 GLU A N 1
ATOM 1895 C CA . GLU A 1 238 ? 2.531 -11.342 0.835 1.00 94.06 238 GLU A CA 1
ATOM 1896 C C . GLU A 1 238 ? 2.667 -12.631 0.013 1.00 94.06 238 GLU A C 1
ATOM 1898 O O . GLU A 1 238 ? 1.908 -13.581 0.228 1.00 94.06 238 GLU A O 1
ATOM 1903 N N . GLN A 1 239 ? 3.654 -12.685 -0.885 1.00 89.62 239 GLN A N 1
ATOM 1904 C CA . GLN A 1 239 ? 3.948 -13.840 -1.737 1.00 89.62 239 GLN A CA 1
ATOM 1905 C C . GLN A 1 239 ? 4.648 -14.985 -0.997 1.00 89.62 239 GLN A C 1
ATOM 1907 O O . GLN A 1 239 ? 4.586 -16.133 -1.447 1.00 89.62 239 GLN A O 1
ATOM 1912 N N . LYS A 1 240 ? 5.295 -14.718 0.149 1.00 91.56 240 LYS A N 1
ATOM 1913 C CA . LYS A 1 240 ? 5.951 -15.769 0.941 1.00 91.56 240 LYS A CA 1
ATOM 1914 C C . LYS A 1 240 ? 4.972 -16.916 1.249 1.00 91.56 240 LYS A C 1
ATOM 1916 O O . LYS A 1 240 ? 3.878 -16.673 1.780 1.00 91.56 240 LYS A O 1
ATOM 1921 N N . PRO A 1 241 ? 5.356 -18.182 0.976 1.00 91.62 241 PRO A N 1
ATOM 1922 C CA . PRO A 1 241 ? 4.573 -19.339 1.379 1.00 91.62 241 PRO A CA 1
ATOM 1923 C C . PRO A 1 241 ? 4.302 -19.290 2.882 1.00 91.62 241 PRO A C 1
ATOM 1925 O O . PRO A 1 241 ? 5.215 -19.176 3.694 1.00 91.62 241 PRO A O 1
ATOM 1928 N N . ARG A 1 242 ? 3.021 -19.339 3.232 1.00 93.94 242 ARG A N 1
ATOM 1929 C CA . ARG A 1 242 ? 2.522 -19.112 4.589 1.00 93.94 242 ARG A CA 1
ATOM 1930 C C . ARG A 1 242 ? 1.274 -19.958 4.805 1.00 93.94 242 ARG A C 1
ATOM 1932 O O . ARG A 1 242 ? 0.425 -20.013 3.904 1.00 93.94 242 ARG A O 1
ATOM 1939 N N . LYS A 1 243 ? 1.173 -20.625 5.953 1.00 95.19 243 LYS A N 1
ATOM 1940 C CA . LYS A 1 243 ? 0.020 -21.445 6.354 1.00 95.19 243 LYS A CA 1
ATOM 1941 C C . LYS A 1 243 ? -1.121 -20.562 6.859 1.00 95.19 243 LYS A C 1
ATOM 1943 O O . LYS A 1 243 ? -0.923 -19.413 7.249 1.00 95.19 243 LYS A O 1
ATOM 1948 N N . LYS A 1 244 ? -2.342 -21.104 6.857 1.00 95.75 244 LYS A N 1
ATOM 1949 C CA . LYS A 1 244 ? -3.500 -20.428 7.459 1.00 95.75 244 LYS A CA 1
ATOM 1950 C C . LYS A 1 244 ? -3.243 -20.196 8.955 1.00 95.75 244 LYS A C 1
ATOM 1952 O O . LYS A 1 244 ? -2.851 -21.127 9.651 1.00 95.75 244 LYS A O 1
ATOM 1957 N N . GLY A 1 245 ? -3.478 -18.973 9.426 1.00 94.44 245 GLY A N 1
ATOM 1958 C CA . GLY A 1 245 ? -3.244 -18.549 10.809 1.00 94.44 245 GLY A CA 1
ATOM 1959 C C . GLY A 1 245 ? -1.835 -18.027 11.100 1.00 94.44 245 GLY A C 1
ATOM 1960 O O . GLY A 1 245 ? -1.584 -17.597 12.219 1.00 94.44 245 GLY A O 1
ATOM 1961 N N . GLU A 1 246 ? -0.918 -18.023 10.131 1.00 97.12 246 GLU A N 1
ATOM 1962 C CA . GLU A 1 246 ? 0.392 -17.381 10.296 1.00 97.12 246 GLU A CA 1
ATOM 1963 C C . GLU A 1 246 ? 0.312 -15.873 9.970 1.00 97.12 246 GLU A C 1
ATOM 1965 O O . GLU A 1 246 ? -0.443 -15.477 9.071 1.00 97.12 246 GLU A O 1
ATOM 1970 N N . PRO A 1 247 ? 1.071 -15.015 10.679 1.00 97.25 247 PRO A N 1
ATOM 1971 C CA . PRO A 1 247 ? 1.024 -13.569 10.486 1.00 97.25 247 PRO A CA 1
ATOM 1972 C C . PRO A 1 247 ? 1.880 -13.095 9.306 1.00 97.25 247 PRO A C 1
ATOM 1974 O O . PRO A 1 247 ? 2.974 -13.618 9.043 1.00 97.25 247 PRO A O 1
ATOM 1977 N N . TYR A 1 248 ? 1.418 -12.038 8.640 1.00 97.69 248 TYR A N 1
ATOM 1978 C CA . TYR A 1 248 ? 2.249 -11.257 7.717 1.00 97.69 248 TYR A CA 1
ATOM 1979 C C . TYR A 1 248 ? 3.360 -10.533 8.486 1.00 97.69 248 TYR A C 1
ATOM 1981 O O . TYR A 1 248 ? 3.175 -10.144 9.638 1.00 97.69 248 TYR A O 1
ATOM 1989 N N . GLN A 1 249 ? 4.531 -10.374 7.879 1.00 97.25 249 GLN A N 1
ATOM 1990 C CA . GLN A 1 249 ? 5.653 -9.655 8.485 1.00 97.25 249 GLN A CA 1
ATOM 1991 C C . GLN A 1 249 ? 5.741 -8.200 8.009 1.00 97.25 249 GLN A C 1
ATOM 1993 O O . GLN A 1 249 ? 6.580 -7.466 8.515 1.00 97.25 249 GLN A O 1
ATOM 1998 N N . PHE A 1 250 ? 4.881 -7.741 7.101 1.00 97.50 250 PHE A N 1
ATOM 1999 C CA . PHE A 1 250 ? 4.712 -6.324 6.777 1.00 97.50 250 PHE A CA 1
ATOM 2000 C C . PHE A 1 250 ? 3.479 -5.751 7.500 1.00 97.50 250 PHE A C 1
ATOM 2002 O O . PHE A 1 250 ? 2.410 -5.597 6.920 1.00 97.50 250 PHE A O 1
ATOM 2009 N N . GLN A 1 251 ? 3.610 -5.500 8.803 1.00 96.69 251 GLN A N 1
ATOM 2010 C CA . GLN A 1 251 ? 2.587 -4.877 9.662 1.00 96.69 251 GLN A CA 1
ATOM 2011 C C . GLN A 1 251 ? 3.217 -4.418 10.980 1.00 96.69 251 GLN A C 1
ATOM 2013 O O . GLN A 1 251 ? 4.321 -4.868 11.301 1.00 96.69 251 GLN A O 1
ATOM 2018 N N . ILE A 1 252 ? 2.534 -3.578 11.751 1.00 95.62 252 ILE A N 1
ATOM 2019 C CA . ILE A 1 252 ? 2.967 -3.126 13.082 1.00 95.62 252 ILE A CA 1
ATOM 2020 C C . ILE A 1 252 ? 2.549 -4.150 14.149 1.00 95.62 252 ILE A C 1
ATOM 2022 O O . ILE A 1 252 ? 1.401 -4.593 14.169 1.00 95.62 252 ILE A O 1
ATOM 2026 N N . LYS A 1 253 ? 3.468 -4.530 15.048 1.00 95.50 253 LYS A N 1
ATOM 2027 C CA . LYS A 1 253 ? 3.145 -5.403 16.188 1.00 95.50 253 LYS A CA 1
ATOM 2028 C C . LYS A 1 253 ? 2.755 -4.610 17.434 1.00 95.50 253 LYS A C 1
ATOM 2030 O O . LYS A 1 253 ? 3.153 -3.461 17.628 1.00 95.50 253 LYS A O 1
ATOM 2035 N N . THR A 1 254 ? 2.039 -5.277 18.331 1.00 95.19 254 THR A N 1
ATOM 2036 C CA . THR A 1 254 ? 1.734 -4.765 19.669 1.00 95.19 254 THR A CA 1
ATOM 2037 C C . THR A 1 254 ? 3.016 -4.482 20.459 1.00 95.19 254 THR A C 1
ATOM 2039 O O . THR A 1 254 ? 3.893 -5.338 20.566 1.00 95.19 254 THR A O 1
ATOM 2042 N N . HIS A 1 255 ? 3.104 -3.276 21.020 1.00 92.50 255 HIS A N 1
ATOM 2043 C CA . HIS A 1 255 ? 4.217 -2.743 21.810 1.00 92.50 255 HIS A CA 1
ATOM 2044 C C . HIS A 1 255 ? 5.564 -2.694 21.072 1.00 92.50 255 HIS A C 1
ATOM 2046 O O . HIS A 1 255 ? 6.618 -2.744 21.704 1.00 92.50 255 HIS A O 1
ATOM 2052 N N . GLU A 1 256 ? 5.557 -2.603 19.739 1.00 92.75 256 GLU A N 1
ATOM 2053 C CA . GLU A 1 256 ? 6.777 -2.577 18.930 1.00 92.75 256 GLU A CA 1
ATOM 2054 C C . GLU A 1 256 ? 7.272 -1.142 18.677 1.00 92.75 256 GLU A C 1
ATOM 2056 O O . GLU A 1 256 ? 6.602 -0.375 17.974 1.00 92.75 256 GLU A O 1
ATOM 2061 N N . PRO A 1 257 ? 8.462 -0.759 19.189 1.00 92.75 257 PRO A N 1
ATOM 2062 C CA . PRO A 1 257 ? 9.092 0.531 18.898 1.00 92.75 257 PRO A CA 1
ATOM 2063 C C . PRO A 1 257 ? 9.412 0.702 17.409 1.00 92.75 257 PRO A C 1
ATOM 2065 O O . PRO A 1 257 ? 9.598 -0.284 16.692 1.00 92.75 257 PRO A O 1
ATOM 2068 N N . SER A 1 258 ? 9.532 1.947 16.932 1.00 94.12 258 SER A N 1
ATOM 2069 C CA . SER A 1 258 ? 9.710 2.196 15.495 1.00 94.12 258 SER A CA 1
ATOM 2070 C C . SER A 1 258 ? 11.021 1.610 14.995 1.00 94.12 258 SER A C 1
ATOM 2072 O O . SER A 1 258 ? 11.065 1.082 13.890 1.00 94.12 258 SER A O 1
ATOM 2074 N N . SER A 1 259 ? 12.053 1.623 15.839 1.00 95.19 259 SER A N 1
ATOM 2075 C CA . SER A 1 259 ? 13.353 1.021 15.553 1.00 95.19 259 SER A CA 1
ATOM 2076 C C . SER A 1 259 ? 13.275 -0.489 15.346 1.00 95.19 259 SER A C 1
ATOM 2078 O O . SER A 1 259 ? 13.888 -1.013 14.423 1.00 95.19 259 SER A O 1
ATOM 2080 N N . LYS A 1 260 ? 12.465 -1.207 16.135 1.00 96.00 260 LYS A N 1
ATOM 2081 C CA . LYS A 1 260 ? 12.282 -2.660 15.977 1.00 96.00 260 LYS A CA 1
ATOM 2082 C C . LYS A 1 260 ? 11.474 -3.021 14.740 1.00 96.00 260 LYS A C 1
ATOM 2084 O O . LYS A 1 260 ? 11.830 -3.966 14.036 1.00 96.00 260 LYS A O 1
ATOM 2089 N N . LEU A 1 261 ? 10.455 -2.226 14.425 1.00 96.44 261 LEU A N 1
ATOM 2090 C CA . LEU A 1 261 ? 9.759 -2.346 13.150 1.00 96.44 261 LEU A CA 1
ATOM 2091 C C . LEU A 1 261 ? 10.718 -2.092 11.977 1.00 96.44 261 LEU A C 1
ATOM 2093 O O . LEU A 1 261 ? 10.762 -2.892 11.045 1.00 96.44 261 LEU A O 1
ATOM 2097 N N . ALA A 1 262 ? 11.511 -1.020 12.028 1.00 96.81 262 ALA A N 1
ATOM 2098 C CA . ALA A 1 262 ? 12.466 -0.676 10.981 1.00 96.81 262 ALA A CA 1
ATOM 2099 C C . ALA A 1 262 ? 13.531 -1.766 10.794 1.00 96.81 262 ALA A C 1
ATOM 2101 O O . ALA A 1 262 ? 13.804 -2.144 9.656 1.00 96.81 262 ALA A O 1
ATOM 2102 N N . GLU A 1 263 ? 14.080 -2.332 11.876 1.00 96.69 263 GLU A N 1
ATOM 2103 C CA . GLU A 1 263 ? 14.979 -3.496 11.829 1.00 96.69 263 GLU A CA 1
ATOM 2104 C C . GLU A 1 263 ? 14.335 -4.664 11.059 1.00 96.69 263 GLU A C 1
ATOM 2106 O O . GLU A 1 263 ? 14.954 -5.234 10.158 1.00 96.69 263 GLU A O 1
ATOM 2111 N N . ARG A 1 264 ? 13.068 -4.988 11.355 1.00 96.88 264 ARG A N 1
ATOM 2112 C CA . ARG A 1 264 ? 12.331 -6.080 10.698 1.00 96.88 264 ARG A CA 1
ATOM 2113 C C . ARG A 1 264 ? 12.035 -5.800 9.224 1.00 96.88 264 ARG A C 1
ATOM 2115 O O . ARG A 1 264 ? 12.251 -6.679 8.394 1.00 96.88 264 ARG A O 1
ATOM 2122 N N . ILE A 1 265 ? 11.575 -4.598 8.877 1.00 97.31 265 ILE A N 1
ATOM 2123 C CA . ILE A 1 265 ? 11.313 -4.220 7.478 1.00 97.31 265 ILE A CA 1
ATOM 2124 C C . ILE A 1 265 ? 12.615 -4.205 6.663 1.00 97.31 265 ILE A C 1
ATOM 2126 O O . ILE A 1 265 ? 12.640 -4.713 5.543 1.00 97.31 265 ILE A O 1
ATOM 2130 N N . ASN A 1 266 ? 13.720 -3.719 7.235 1.00 95.00 266 ASN A N 1
ATOM 2131 C CA . ASN A 1 266 ? 15.033 -3.787 6.591 1.00 95.00 266 ASN A CA 1
ATOM 2132 C C . ASN A 1 266 ? 15.530 -5.230 6.430 1.00 95.00 266 ASN A C 1
ATOM 2134 O O . ASN A 1 266 ? 16.141 -5.545 5.412 1.00 95.00 266 ASN A O 1
ATOM 2138 N N . ALA A 1 267 ? 15.256 -6.125 7.384 1.00 94.88 267 ALA A N 1
ATOM 2139 C CA . ALA A 1 267 ? 15.578 -7.543 7.232 1.00 94.88 267 ALA A CA 1
ATOM 2140 C C . ALA A 1 267 ? 14.821 -8.167 6.048 1.00 94.88 267 ALA A C 1
ATOM 2142 O O . ALA A 1 267 ? 15.444 -8.811 5.204 1.00 94.88 267 ALA A O 1
ATOM 2143 N N . LEU A 1 268 ? 13.515 -7.895 5.922 1.00 93.94 268 LEU A N 1
ATOM 2144 C CA . LEU A 1 268 ? 12.722 -8.340 4.771 1.00 93.94 268 LEU A CA 1
ATOM 2145 C C . LEU A 1 268 ? 13.270 -7.782 3.450 1.00 93.94 268 LEU A C 1
ATOM 2147 O O . LEU A 1 268 ? 13.356 -8.519 2.472 1.00 93.94 268 LEU A O 1
ATOM 2151 N N . TYR A 1 269 ? 13.678 -6.511 3.425 1.00 92.25 269 TYR A N 1
ATOM 2152 C CA . TYR A 1 269 ? 14.312 -5.897 2.257 1.00 92.25 269 TYR A CA 1
ATOM 2153 C C . TYR A 1 269 ? 15.646 -6.561 1.896 1.00 92.25 269 TYR A C 1
ATOM 2155 O O . TYR A 1 269 ? 15.885 -6.886 0.736 1.00 92.25 269 TYR A O 1
ATOM 2163 N N . ASN A 1 270 ? 16.503 -6.820 2.885 1.00 91.19 270 ASN A N 1
ATOM 2164 C CA . ASN A 1 270 ? 17.813 -7.435 2.674 1.00 91.19 270 ASN A CA 1
ATOM 2165 C C . ASN A 1 270 ? 17.712 -8.864 2.122 1.00 91.19 270 ASN A C 1
ATOM 2167 O O . ASN A 1 270 ? 18.528 -9.249 1.287 1.00 91.19 270 ASN A O 1
ATOM 2171 N N . GLU A 1 271 ? 16.700 -9.632 2.533 1.00 89.62 271 GLU A N 1
ATOM 2172 C CA . GLU A 1 271 ? 16.417 -10.945 1.941 1.00 89.62 271 GLU A CA 1
ATOM 2173 C C . GLU A 1 271 ? 16.124 -10.854 0.438 1.00 89.62 271 GLU A C 1
ATOM 2175 O O . GLU A 1 271 ? 16.519 -11.739 -0.316 1.00 89.62 271 GLU A O 1
ATOM 2180 N N . GLN A 1 272 ? 15.442 -9.795 -0.005 1.00 83.44 272 GLN A N 1
ATOM 2181 C CA . GLN A 1 272 ? 15.128 -9.595 -1.422 1.00 83.44 272 GLN A CA 1
ATOM 2182 C C . GLN A 1 272 ? 16.299 -9.033 -2.202 1.00 83.44 272 GLN A C 1
ATOM 2184 O O . GLN A 1 272 ? 16.570 -9.471 -3.313 1.00 83.44 272 GLN A O 1
ATOM 2189 N N . LYS A 1 273 ? 17.057 -8.129 -1.589 1.00 86.44 273 LYS A N 1
ATOM 2190 C CA . LYS A 1 273 ? 18.311 -7.638 -2.148 1.00 86.44 273 LYS A CA 1
ATOM 2191 C C . LYS A 1 273 ? 19.308 -8.756 -2.444 1.00 86.44 273 LYS A C 1
ATOM 2193 O O . LYS A 1 273 ? 20.052 -8.664 -3.412 1.00 86.44 273 LYS A O 1
ATOM 2198 N N . ALA A 1 274 ? 19.312 -9.818 -1.641 1.00 86.56 274 ALA A N 1
ATOM 2199 C CA . ALA A 1 274 ? 20.130 -10.994 -1.915 1.00 86.56 274 ALA A CA 1
ATOM 2200 C C . ALA A 1 274 ? 19.644 -11.810 -3.130 1.00 86.56 274 ALA A C 1
ATOM 2202 O O . ALA A 1 274 ? 20.445 -12.533 -3.716 1.00 86.56 274 ALA A O 1
ATOM 2203 N N . LYS A 1 275 ? 18.358 -11.715 -3.493 1.00 82.56 275 LYS A N 1
ATOM 2204 C CA . LYS A 1 275 ? 17.775 -12.405 -4.653 1.00 82.56 275 LYS A CA 1
ATOM 2205 C C . LYS A 1 275 ? 17.954 -11.603 -5.939 1.00 82.56 275 LYS A C 1
ATOM 2207 O O . LYS A 1 275 ? 18.441 -12.163 -6.911 1.00 82.56 275 LYS A O 1
ATOM 2212 N N . ASP A 1 276 ? 17.647 -10.305 -5.896 1.00 76.50 276 ASP A N 1
ATOM 2213 C CA . ASP A 1 276 ? 17.635 -9.413 -7.064 1.00 76.50 276 ASP A CA 1
ATOM 2214 C C . ASP A 1 276 ? 18.471 -8.138 -6.813 1.00 76.50 276 ASP A C 1
ATOM 2216 O O . ASP A 1 276 ? 17.931 -7.033 -6.657 1.00 76.50 276 ASP A O 1
ATOM 2220 N N . PRO A 1 277 ? 19.814 -8.252 -6.760 1.00 78.56 277 PRO A N 1
ATOM 2221 C CA . PRO A 1 277 ? 20.702 -7.137 -6.412 1.00 78.56 277 PRO A CA 1
ATOM 2222 C C . PRO A 1 277 ? 20.693 -5.992 -7.438 1.00 78.56 277 PRO A C 1
ATOM 2224 O O . PRO A 1 277 ? 21.088 -4.874 -7.113 1.00 78.56 277 PRO A O 1
ATOM 2227 N N . GLU A 1 278 ? 20.233 -6.243 -8.667 1.00 71.12 278 GLU A N 1
ATOM 2228 C CA . GLU A 1 278 ? 20.117 -5.226 -9.721 1.00 71.12 278 GLU A CA 1
ATOM 2229 C C . GLU A 1 278 ? 18.903 -4.303 -9.567 1.00 71.12 278 GLU A C 1
ATOM 2231 O O . GLU A 1 278 ? 18.874 -3.213 -10.144 1.00 71.12 278 GLU A O 1
ATOM 2236 N N . VAL A 1 279 ? 17.879 -4.750 -8.837 1.00 72.69 279 VAL A N 1
ATOM 2237 C CA . VAL A 1 279 ? 16.693 -3.948 -8.511 1.00 72.69 279 VAL A CA 1
ATOM 2238 C C . VAL A 1 279 ? 16.903 -3.267 -7.159 1.00 72.69 279 VAL A C 1
ATOM 2240 O O . VAL A 1 279 ? 16.599 -2.083 -6.992 1.00 72.69 279 VAL A O 1
ATOM 2243 N N . PHE A 1 280 ? 17.478 -3.999 -6.201 1.00 74.50 280 PHE A N 1
ATOM 2244 C CA . PHE A 1 280 ? 17.657 -3.557 -4.821 1.00 74.50 280 PHE A CA 1
ATOM 2245 C C . PHE A 1 280 ? 19.130 -3.334 -4.500 1.00 74.50 280 PHE A C 1
ATOM 2247 O O . PHE A 1 280 ? 19.870 -4.254 -4.164 1.00 74.50 280 PHE A O 1
ATOM 2254 N N . THR A 1 281 ? 19.561 -2.080 -4.539 1.00 71.75 281 THR A N 1
ATOM 2255 C CA . THR A 1 281 ? 20.961 -1.725 -4.286 1.00 71.75 281 THR A CA 1
ATOM 2256 C C . THR A 1 281 ? 21.134 -1.112 -2.904 1.00 71.75 281 THR A C 1
ATOM 2258 O O . THR A 1 281 ? 21.749 -1.702 -2.016 1.00 71.75 281 THR A O 1
ATOM 2261 N N . GLU A 1 282 ? 20.581 0.071 -2.672 1.00 79.50 282 GLU A N 1
ATOM 2262 C CA . GLU A 1 282 ? 20.748 0.793 -1.413 1.00 79.50 282 GLU A CA 1
ATOM 2263 C C . GLU A 1 282 ? 19.798 0.293 -0.324 1.00 79.50 282 GLU A C 1
ATOM 2265 O O . GLU A 1 282 ? 18.713 -0.202 -0.623 1.00 79.50 282 GLU A O 1
ATOM 2270 N N . SER A 1 283 ? 20.181 0.458 0.945 1.00 84.56 283 SER A N 1
ATOM 2271 C CA . SER A 1 283 ? 19.268 0.260 2.075 1.00 84.56 283 SER A CA 1
ATOM 2272 C C . SER A 1 283 ? 18.092 1.242 2.019 1.00 84.56 283 SER A C 1
ATOM 2274 O O . SER A 1 283 ? 18.125 2.243 1.293 1.00 84.56 283 SER A O 1
ATOM 2276 N N . ILE A 1 284 ? 17.049 0.968 2.800 1.00 88.50 284 ILE A N 1
ATOM 2277 C CA . ILE A 1 284 ? 15.952 1.918 3.002 1.00 88.50 284 ILE A CA 1
ATOM 2278 C C . ILE A 1 284 ? 16.509 3.094 3.814 1.00 88.50 284 ILE A C 1
ATOM 2280 O O . ILE A 1 284 ? 17.075 2.895 4.890 1.00 88.50 284 ILE A O 1
ATOM 2284 N N . LYS A 1 285 ? 16.404 4.314 3.282 1.00 88.25 285 LYS A N 1
ATOM 2285 C CA . LYS A 1 285 ? 16.957 5.544 3.884 1.00 88.25 285 LYS A CA 1
ATOM 2286 C C . LYS A 1 285 ? 15.833 6.413 4.450 1.00 88.25 285 LYS A C 1
ATOM 2288 O O . LYS A 1 285 ? 15.722 7.599 4.148 1.00 88.25 285 LYS A O 1
ATOM 2293 N N . VAL A 1 286 ? 14.987 5.802 5.274 1.00 90.75 286 VAL A N 1
ATOM 2294 C CA . VAL A 1 286 ? 13.803 6.430 5.871 1.00 90.75 286 VAL A CA 1
ATOM 2295 C C . VAL A 1 286 ? 13.920 6.385 7.390 1.00 90.75 286 VAL A C 1
ATOM 2297 O O . VAL A 1 286 ? 14.333 5.377 7.952 1.00 90.75 286 VAL A O 1
ATOM 2300 N N . ASP A 1 287 ? 13.556 7.484 8.047 1.00 93.38 287 ASP A N 1
ATOM 2301 C CA . ASP A 1 287 ? 13.472 7.561 9.507 1.00 93.38 287 ASP A CA 1
ATOM 2302 C C . ASP A 1 287 ? 12.471 6.537 10.059 1.00 93.38 287 ASP A C 1
ATOM 2304 O O . ASP A 1 287 ? 11.375 6.394 9.515 1.00 93.38 287 ASP A O 1
ATOM 2308 N N . ASP A 1 288 ? 12.812 5.865 11.157 1.00 94.94 288 ASP A N 1
ATOM 2309 C CA . ASP A 1 288 ? 12.010 4.783 11.734 1.00 94.94 288 ASP A CA 1
ATOM 2310 C C . ASP A 1 288 ? 10.534 5.164 11.952 1.00 94.94 288 ASP A C 1
ATOM 2312 O O . ASP A 1 288 ? 9.628 4.356 11.720 1.00 94.94 288 ASP A O 1
ATOM 2316 N N . ARG A 1 289 ? 10.255 6.403 12.385 1.00 91.88 289 ARG A N 1
ATOM 2317 C CA . ARG A 1 289 ? 8.879 6.868 12.636 1.00 91.88 289 ARG A CA 1
ATOM 2318 C C . ARG A 1 289 ? 8.115 7.115 11.342 1.00 91.88 289 ARG A C 1
ATOM 2320 O O . ARG A 1 289 ? 6.920 6.816 11.261 1.00 91.88 289 ARG A O 1
ATOM 2327 N N . VAL A 1 290 ? 8.806 7.632 10.330 1.00 93.75 290 VAL A N 1
ATOM 2328 C CA . VAL A 1 290 ? 8.252 7.825 8.985 1.00 93.75 290 VAL A CA 1
ATOM 2329 C C . VAL A 1 290 ? 7.958 6.460 8.361 1.00 93.75 290 VAL A C 1
ATOM 2331 O O . VAL A 1 290 ? 6.843 6.233 7.900 1.00 93.75 290 VAL A O 1
ATOM 2334 N N . LEU A 1 291 ? 8.895 5.511 8.457 1.00 95.62 291 LEU A N 1
ATOM 2335 C CA . LEU A 1 291 ? 8.723 4.135 7.988 1.00 95.62 291 LEU A CA 1
ATOM 2336 C C . LEU A 1 291 ? 7.514 3.470 8.653 1.00 95.62 291 LEU A C 1
ATOM 2338 O O . LEU A 1 291 ? 6.674 2.905 7.955 1.00 95.62 291 LEU A O 1
ATOM 2342 N N . ARG A 1 292 ? 7.362 3.590 9.981 1.00 94.00 292 ARG A N 1
ATOM 2343 C CA . ARG A 1 292 ? 6.179 3.082 10.700 1.00 94.00 292 ARG A CA 1
ATOM 2344 C C . ARG A 1 292 ? 4.878 3.655 10.140 1.00 94.00 292 ARG A C 1
ATOM 2346 O O . ARG A 1 292 ? 3.906 2.923 9.979 1.00 94.00 292 ARG A O 1
ATOM 2353 N N . THR A 1 293 ? 4.853 4.953 9.856 1.00 92.81 293 THR A N 1
ATOM 2354 C CA . THR A 1 293 ? 3.661 5.625 9.320 1.00 92.81 293 THR A CA 1
ATOM 2355 C C . THR A 1 293 ? 3.319 5.086 7.930 1.00 92.81 293 THR A C 1
ATOM 2357 O O . THR A 1 293 ? 2.174 4.713 7.687 1.00 92.81 293 THR A O 1
ATOM 2360 N N . VAL A 1 294 ? 4.316 4.903 7.059 1.00 95.31 294 VAL A N 1
ATOM 2361 C CA . VAL A 1 294 ? 4.110 4.283 5.741 1.00 95.31 294 VAL A CA 1
ATOM 2362 C C . VAL A 1 294 ? 3.605 2.841 5.860 1.00 95.31 294 VAL A C 1
ATOM 2364 O O . VAL A 1 294 ? 2.665 2.474 5.158 1.00 95.31 294 VAL A O 1
ATOM 2367 N N . VAL A 1 295 ? 4.161 2.036 6.776 1.00 95.88 295 VAL A N 1
ATOM 2368 C CA . VAL A 1 295 ? 3.669 0.670 7.038 1.00 95.88 295 VAL A CA 1
ATOM 2369 C C . VAL A 1 295 ? 2.198 0.699 7.457 1.00 95.88 295 VAL A C 1
ATOM 2371 O O . VAL A 1 295 ? 1.421 -0.094 6.934 1.00 95.88 295 VAL A O 1
ATOM 2374 N N . SER A 1 296 ? 1.785 1.643 8.312 1.00 93.12 296 SER A N 1
ATOM 2375 C CA . SER A 1 296 ? 0.386 1.751 8.761 1.00 93.12 296 SER A CA 1
ATOM 2376 C C . SER A 1 296 ? -0.611 2.063 7.639 1.00 93.12 296 SER A C 1
ATOM 2378 O O . SER A 1 296 ? -1.776 1.680 7.731 1.00 93.12 296 SER A O 1
ATOM 2380 N N . HIS A 1 297 ? -0.162 2.714 6.562 1.00 93.00 297 HIS A N 1
ATOM 2381 C CA . HIS A 1 297 ? -1.002 3.009 5.395 1.00 93.00 297 HIS A CA 1
ATOM 2382 C C . HIS A 1 297 ? -1.142 1.808 4.455 1.00 93.00 297 HIS A C 1
ATOM 2384 O O . HIS A 1 297 ? -2.102 1.735 3.694 1.00 93.00 297 HIS A O 1
ATOM 2390 N N . LEU A 1 298 ? -0.202 0.861 4.508 1.00 94.19 298 LEU A N 1
ATOM 2391 C CA . LEU A 1 298 ? -0.134 -0.265 3.579 1.00 94.19 298 LEU A CA 1
ATOM 2392 C C . LEU A 1 298 ? -0.509 -1.610 4.216 1.00 94.19 298 LEU A C 1
ATOM 2394 O O . LEU A 1 298 ? -0.979 -2.494 3.510 1.00 94.19 298 LEU A O 1
ATOM 2398 N N . GLU A 1 299 ? -0.319 -1.809 5.522 1.00 95.06 299 GLU A N 1
ATOM 2399 C CA . GLU A 1 299 ? -0.412 -3.126 6.179 1.00 95.06 299 GLU A CA 1
ATOM 2400 C C . GLU A 1 299 ? -1.739 -3.872 5.957 1.00 95.06 299 GLU A C 1
ATOM 2402 O O . GLU A 1 299 ? -1.724 -5.094 5.865 1.00 95.06 299 GLU A O 1
ATOM 2407 N N . ALA A 1 300 ? -2.864 -3.163 5.802 1.00 93.38 300 ALA A N 1
ATOM 2408 C CA . ALA A 1 300 ? -4.190 -3.761 5.607 1.00 93.38 300 ALA A CA 1
ATOM 2409 C C . ALA A 1 300 ? -4.495 -4.178 4.155 1.00 93.38 300 ALA A C 1
ATOM 2411 O O . ALA A 1 300 ? -5.404 -4.978 3.910 1.00 93.38 300 ALA A O 1
ATOM 2412 N N . ILE A 1 301 ? -3.757 -3.614 3.198 1.00 93.69 301 ILE A N 1
ATOM 2413 C CA . ILE A 1 301 ? -3.980 -3.780 1.760 1.00 93.69 301 ILE A CA 1
ATOM 2414 C C . ILE A 1 301 ? -3.347 -5.096 1.316 1.00 93.69 301 ILE A C 1
ATOM 2416 O O . ILE A 1 301 ? -2.238 -5.399 1.728 1.00 93.69 301 ILE A O 1
ATOM 2420 N N . ASN A 1 302 ? -4.004 -5.879 0.469 1.00 94.44 302 ASN A N 1
ATOM 2421 C CA . ASN A 1 302 ? -3.381 -7.017 -0.204 1.00 94.44 302 ASN A CA 1
ATOM 2422 C C . ASN A 1 302 ? -2.980 -6.597 -1.613 1.00 94.44 302 ASN A C 1
ATOM 2424 O O . ASN A 1 302 ? -3.824 -6.592 -2.508 1.00 94.44 302 ASN A O 1
ATOM 2428 N N . LEU A 1 303 ? -1.718 -6.222 -1.812 1.00 91.56 303 LEU A N 1
ATOM 2429 C CA . LEU A 1 303 ? -1.239 -5.796 -3.126 1.00 91.56 303 LEU A CA 1
ATOM 2430 C C . LEU A 1 303 ? -1.201 -6.977 -4.098 1.00 91.56 303 LEU A C 1
ATOM 2432 O O . LEU A 1 303 ? -1.625 -6.837 -5.236 1.00 91.56 303 LEU A O 1
ATOM 2436 N N . ASN A 1 304 ? -0.784 -8.158 -3.648 1.00 86.69 304 ASN A N 1
ATOM 2437 C CA . ASN A 1 304 ? -0.623 -9.327 -4.507 1.00 86.69 304 ASN A CA 1
ATOM 2438 C C . ASN A 1 304 ? -1.952 -9.866 -5.073 1.00 86.69 304 ASN A C 1
ATOM 2440 O O . ASN A 1 304 ? -1.987 -10.343 -6.201 1.00 86.69 304 ASN A O 1
ATOM 2444 N N . LYS A 1 305 ? -3.045 -9.812 -4.300 1.00 88.06 305 LYS A N 1
ATOM 2445 C CA . LYS A 1 305 ? -4.397 -10.208 -4.746 1.00 88.06 305 LYS A CA 1
ATOM 2446 C C . LYS A 1 305 ? -5.213 -9.050 -5.319 1.00 88.06 305 LYS A C 1
ATOM 2448 O O . LYS A 1 305 ? -6.319 -9.292 -5.797 1.00 88.06 305 LYS A O 1
ATOM 2453 N N . THR A 1 306 ? -4.734 -7.811 -5.203 1.00 87.56 306 THR A N 1
ATOM 2454 C CA . THR A 1 306 ? -5.379 -6.691 -5.892 1.00 87.56 306 THR A CA 1
ATOM 2455 C C . THR A 1 306 ? -5.219 -6.909 -7.387 1.00 87.56 306 THR A C 1
ATOM 2457 O O . THR A 1 306 ? -4.146 -7.298 -7.848 1.00 87.56 306 THR A O 1
ATOM 2460 N N . ASP A 1 307 ? -6.311 -6.701 -8.116 1.00 83.94 307 ASP A N 1
ATOM 2461 C CA . ASP A 1 307 ? -6.365 -6.926 -9.553 1.00 83.94 307 ASP A CA 1
ATOM 2462 C C . ASP A 1 307 ? -5.225 -6.192 -10.279 1.00 83.94 307 ASP A C 1
ATOM 2464 O O . ASP A 1 307 ? -4.805 -5.098 -9.890 1.00 83.94 307 ASP A O 1
ATOM 2468 N N . LEU A 1 308 ? -4.683 -6.830 -11.313 1.00 75.19 308 LEU A N 1
ATOM 2469 C CA . LEU A 1 308 ? -3.508 -6.332 -12.014 1.00 75.19 308 LEU A CA 1
ATOM 2470 C C . LEU A 1 308 ? -3.783 -5.014 -12.736 1.00 75.19 308 LEU A C 1
ATOM 2472 O O . LEU A 1 308 ? -2.941 -4.119 -12.684 1.00 75.19 308 LEU A O 1
ATOM 2476 N N . ASP A 1 309 ? -4.972 -4.861 -13.324 1.00 78.38 309 ASP A N 1
ATOM 2477 C CA . ASP A 1 309 ? -5.387 -3.611 -13.961 1.00 78.38 309 ASP A CA 1
ATOM 2478 C C . ASP A 1 309 ? -5.561 -2.520 -12.893 1.00 78.38 309 ASP A C 1
ATOM 2480 O O . ASP A 1 309 ? -5.193 -1.363 -13.103 1.00 78.38 309 ASP A O 1
ATOM 2484 N N . VAL A 1 310 ? -6.063 -2.886 -11.707 1.00 83.94 310 VAL A N 1
ATOM 2485 C CA . VAL A 1 310 ? -6.167 -1.974 -10.557 1.00 83.94 310 VAL A CA 1
ATOM 2486 C C . VAL A 1 310 ? -4.788 -1.494 -10.095 1.00 83.94 310 VAL A C 1
ATOM 2488 O O . VAL A 1 310 ? -4.584 -0.282 -9.976 1.00 83.94 310 VAL A O 1
ATOM 2491 N N . LYS A 1 311 ? -3.838 -2.414 -9.869 1.00 83.75 311 LYS A N 1
ATOM 2492 C CA . LYS A 1 311 ? -2.441 -2.091 -9.529 1.00 83.75 311 LYS A CA 1
ATOM 2493 C C . LYS A 1 311 ? -1.824 -1.187 -10.590 1.00 83.75 311 LYS A C 1
ATOM 2495 O O . LYS A 1 311 ? -1.309 -0.118 -10.265 1.00 83.75 311 LYS A O 1
ATOM 2500 N N . GLY A 1 312 ? -1.916 -1.608 -11.847 1.00 76.88 312 GLY A N 1
ATOM 2501 C CA . GLY A 1 312 ? -1.277 -0.940 -12.964 1.00 76.88 312 GLY A CA 1
ATOM 2502 C C . GLY A 1 312 ? -1.769 0.483 -13.155 1.00 76.88 312 GLY A C 1
ATOM 2503 O O . GLY A 1 312 ? -0.984 1.427 -13.110 1.00 76.88 312 GLY A O 1
ATOM 2504 N N . VAL A 1 313 ? -3.088 0.674 -13.237 1.00 80.19 313 VAL A N 1
ATOM 2505 C CA . VAL A 1 313 ? -3.674 2.012 -13.386 1.00 80.19 313 VAL A CA 1
ATOM 2506 C C . VAL A 1 313 ? -3.356 2.902 -12.183 1.00 80.19 313 VAL A C 1
ATOM 2508 O O . VAL A 1 313 ? -3.091 4.090 -12.369 1.00 80.19 313 VAL A O 1
ATOM 2511 N N . ALA A 1 314 ? -3.369 2.367 -10.958 1.00 83.44 314 ALA A N 1
ATOM 2512 C CA . ALA A 1 314 ? -3.072 3.156 -9.766 1.00 83.44 314 ALA A CA 1
ATOM 2513 C C . ALA A 1 314 ? -1.628 3.679 -9.757 1.00 83.44 314 ALA A C 1
ATOM 2515 O O . ALA A 1 314 ? -1.401 4.868 -9.513 1.00 83.44 314 ALA A O 1
ATOM 2516 N N . PHE A 1 315 ? -0.666 2.807 -10.065 1.00 80.38 315 PHE A N 1
ATOM 2517 C CA . PHE A 1 315 ? 0.741 3.180 -10.175 1.00 80.38 315 PHE A CA 1
ATOM 2518 C C . PHE A 1 315 ? 0.990 4.138 -11.333 1.00 80.38 315 PHE A C 1
ATOM 2520 O O . PHE A 1 315 ? 1.663 5.148 -11.149 1.00 80.38 315 PHE A O 1
ATOM 2527 N N . GLU A 1 316 ? 0.393 3.882 -12.492 1.00 76.50 316 GLU A N 1
ATOM 2528 C CA . GLU A 1 316 ? 0.540 4.733 -13.669 1.00 76.50 316 GLU A CA 1
ATOM 2529 C C . GLU A 1 316 ? -0.022 6.138 -13.439 1.00 76.50 316 GLU A C 1
ATOM 2531 O O . GLU A 1 316 ? 0.644 7.125 -13.739 1.00 76.50 316 GLU A O 1
ATOM 2536 N N . GLN A 1 317 ? -1.205 6.269 -12.832 1.00 79.25 317 GLN A N 1
ATOM 2537 C CA . GLN A 1 317 ? -1.756 7.584 -12.488 1.00 79.25 317 GLN A CA 1
ATOM 2538 C C . GLN A 1 317 ? -0.893 8.332 -11.474 1.00 79.25 317 GLN A C 1
ATOM 2540 O O . GLN A 1 317 ? -0.754 9.557 -11.555 1.00 79.25 317 GLN A O 1
ATOM 2545 N N . PHE A 1 318 ? -0.330 7.606 -10.510 1.00 79.44 318 PHE A N 1
ATOM 2546 C CA . PHE A 1 318 ? 0.600 8.183 -9.558 1.00 79.44 318 PHE A CA 1
ATOM 2547 C C . PHE A 1 318 ? 1.869 8.687 -10.268 1.00 79.44 318 PHE A C 1
ATOM 2549 O O . PHE A 1 318 ? 2.249 9.844 -10.081 1.00 79.44 318 PHE A O 1
ATOM 2556 N N . MET A 1 319 ? 2.475 7.864 -11.130 1.00 75.62 319 MET A N 1
ATOM 2557 C CA . MET A 1 319 ? 3.668 8.219 -11.900 1.00 75.62 319 MET A CA 1
ATOM 2558 C C . MET A 1 319 ? 3.423 9.407 -12.829 1.00 75.62 319 MET A C 1
ATOM 2560 O O . MET A 1 319 ? 4.199 10.356 -12.820 1.00 75.62 319 MET A O 1
ATOM 2564 N N . ASP A 1 320 ? 2.337 9.395 -13.601 1.00 73.75 320 ASP A N 1
ATOM 2565 C CA . ASP A 1 320 ? 2.007 10.466 -14.541 1.00 73.75 320 ASP A CA 1
ATOM 2566 C C . ASP A 1 320 ? 1.921 11.831 -13.829 1.00 73.75 320 ASP A C 1
ATOM 2568 O O . ASP A 1 320 ? 2.418 12.829 -14.353 1.00 73.75 320 ASP A O 1
ATOM 2572 N N . GLY A 1 321 ? 1.322 11.880 -12.633 1.00 72.19 321 GLY A N 1
ATOM 2573 C CA . GLY A 1 321 ? 1.252 13.096 -11.815 1.00 72.19 321 GLY A CA 1
ATOM 2574 C C . GLY A 1 321 ? 2.607 13.514 -11.241 1.00 72.19 321 GLY A C 1
ATOM 2575 O O . GLY A 1 321 ? 2.986 14.681 -11.340 1.00 72.19 321 GLY A O 1
ATOM 2576 N N . PHE A 1 322 ? 3.347 12.554 -10.689 1.00 70.38 322 PHE A N 1
ATOM 2577 C CA . PHE A 1 322 ? 4.668 12.760 -10.095 1.00 70.38 322 PHE A CA 1
ATOM 2578 C C . PHE A 1 322 ? 5.690 13.292 -11.112 1.00 70.38 322 PHE A C 1
ATOM 2580 O O . PHE A 1 322 ? 6.405 14.258 -10.856 1.00 70.38 322 PHE A O 1
ATOM 2587 N N . PHE A 1 323 ? 5.718 12.704 -12.304 1.00 68.44 323 PHE A N 1
ATOM 2588 C CA . PHE A 1 323 ? 6.708 13.023 -13.321 1.00 68.44 323 PHE A CA 1
ATOM 2589 C C . PHE A 1 323 ? 6.423 14.309 -14.107 1.00 68.44 323 PHE A C 1
ATOM 2591 O O . PHE A 1 323 ? 7.350 15.082 -14.363 1.00 68.44 323 PHE A O 1
ATOM 2598 N N . LYS A 1 324 ? 5.154 14.558 -14.472 1.00 68.56 324 LYS A N 1
ATOM 2599 C CA . LYS A 1 324 ? 4.749 15.792 -15.174 1.00 68.56 324 LYS A CA 1
ATOM 2600 C C . LYS A 1 324 ? 4.853 17.024 -14.276 1.00 68.56 324 LYS A C 1
ATOM 2602 O O . LYS A 1 324 ? 5.098 18.116 -14.781 1.00 68.56 324 LYS A O 1
ATOM 2607 N N . GLY A 1 325 ? 4.618 16.852 -12.974 1.00 68.69 325 GLY A N 1
ATOM 2608 C CA . GLY A 1 325 ? 4.712 17.912 -11.976 1.00 68.69 325 GLY A CA 1
ATOM 2609 C C . GLY A 1 325 ? 6.123 18.043 -11.415 1.00 68.69 325 GLY A C 1
ATOM 2610 O O . GLY A 1 325 ? 6.917 18.852 -11.889 1.00 68.69 325 GLY A O 1
ATOM 2611 N N . ASP A 1 326 ? 6.421 17.232 -10.401 1.00 60.31 326 ASP A N 1
ATOM 2612 C CA . ASP A 1 326 ? 7.562 17.403 -9.494 1.00 60.31 326 ASP A CA 1
ATOM 2613 C C . ASP A 1 326 ? 8.933 17.117 -10.135 1.00 60.31 326 ASP A C 1
ATOM 2615 O O . ASP A 1 326 ? 9.960 17.570 -9.630 1.00 60.31 326 ASP A O 1
ATOM 2619 N N . PHE A 1 327 ? 8.958 16.380 -11.250 1.00 63.66 327 PHE A N 1
ATOM 2620 C CA . PHE A 1 327 ? 10.186 15.940 -11.925 1.00 63.66 327 PHE A CA 1
ATOM 2621 C C . PHE A 1 327 ? 10.509 16.687 -13.224 1.00 63.66 327 PHE A C 1
ATOM 2623 O O . PHE A 1 327 ? 11.620 16.563 -13.740 1.00 63.66 327 PHE A O 1
ATOM 2630 N N . GLY A 1 328 ? 9.551 17.434 -13.783 1.00 59.59 328 GLY A N 1
ATOM 2631 C CA . GLY A 1 328 ? 9.726 18.179 -15.034 1.00 59.59 328 GLY A CA 1
ATOM 2632 C C . GLY A 1 328 ? 10.053 17.316 -16.263 1.00 59.59 328 GLY A C 1
ATOM 2633 O O . GLY A 1 328 ? 10.612 17.833 -17.232 1.00 59.59 328 GLY A O 1
ATOM 2634 N N . GLN A 1 329 ? 9.736 16.017 -16.238 1.00 66.00 329 GLN A N 1
ATOM 2635 C CA . GLN A 1 329 ? 9.988 15.098 -17.349 1.00 66.00 329 GLN A CA 1
ATOM 2636 C C . GLN A 1 329 ? 8.715 14.840 -18.158 1.00 66.00 329 GLN A C 1
ATOM 2638 O O . GLN A 1 329 ? 7.644 14.568 -17.613 1.00 66.00 329 GLN A O 1
ATOM 2643 N N . TYR A 1 330 ? 8.842 14.900 -19.485 1.00 66.44 330 TYR A N 1
ATOM 2644 C CA . TYR A 1 330 ? 7.739 14.658 -20.411 1.00 66.44 330 TYR A CA 1
ATOM 2645 C C . TYR A 1 330 ? 7.796 13.223 -20.932 1.00 66.44 330 TYR A C 1
ATOM 2647 O O . TYR A 1 330 ? 8.608 12.895 -21.792 1.00 66.44 330 TYR A O 1
ATOM 2655 N N . PHE A 1 331 ? 6.904 12.378 -20.423 1.00 73.31 331 PHE A N 1
ATOM 2656 C CA . PHE A 1 331 ? 6.712 11.020 -20.927 1.00 73.31 331 PHE A CA 1
ATOM 2657 C C . PHE A 1 331 ? 5.910 11.026 -22.225 1.00 73.31 331 PHE A C 1
ATOM 2659 O O . PHE A 1 331 ? 5.070 11.904 -22.451 1.00 73.31 331 PHE A O 1
ATOM 2666 N N . THR A 1 332 ? 6.132 10.011 -23.061 1.00 84.44 332 THR A N 1
ATOM 2667 C CA . THR A 1 332 ? 5.328 9.778 -24.263 1.00 84.44 332 THR A CA 1
ATOM 2668 C C . THR A 1 332 ? 3.847 9.662 -23.872 1.00 84.44 332 THR A C 1
ATOM 2670 O O . THR A 1 332 ? 3.500 8.814 -23.048 1.00 84.44 332 THR A O 1
ATOM 2673 N N . PRO A 1 333 ? 2.943 10.494 -24.423 1.00 84.75 333 PRO A N 1
ATOM 2674 C CA . PRO A 1 333 ? 1.520 10.418 -24.107 1.00 84.75 333 PRO A CA 1
ATOM 2675 C C . PRO A 1 333 ? 0.935 9.026 -24.383 1.00 84.75 333 PRO A C 1
ATOM 2677 O O . PRO A 1 333 ? 1.135 8.476 -25.465 1.00 84.75 333 PRO A O 1
ATOM 2680 N N . ARG A 1 334 ? 0.146 8.481 -23.446 1.00 83.25 334 ARG A N 1
ATOM 2681 C CA . ARG A 1 334 ? -0.448 7.130 -23.555 1.00 83.25 334 ARG A CA 1
ATOM 2682 C C . ARG A 1 334 ? -1.200 6.870 -24.861 1.00 83.25 334 ARG A C 1
ATOM 2684 O O . ARG A 1 334 ? -0.956 5.820 -25.445 1.00 83.25 334 ARG A O 1
ATOM 2691 N N . PRO A 1 335 ? -2.020 7.802 -25.391 1.00 90.38 335 PRO A N 1
ATOM 2692 C CA . PRO A 1 335 ? -2.685 7.576 -26.674 1.00 90.38 335 PRO A CA 1
ATOM 2693 C C . PRO A 1 335 ? -1.704 7.337 -27.829 1.00 90.38 335 PRO A C 1
ATOM 2695 O O . PRO A 1 335 ? -2.022 6.600 -28.755 1.00 90.38 335 PRO A O 1
ATOM 2698 N N . ILE A 1 336 ? -0.506 7.932 -27.769 1.00 93.50 336 ILE A N 1
ATOM 2699 C CA . ILE A 1 336 ? 0.548 7.731 -28.769 1.00 93.50 336 ILE A CA 1
ATOM 2700 C C . ILE A 1 336 ? 1.190 6.356 -28.583 1.00 93.50 336 ILE A C 1
ATOM 2702 O O . ILE A 1 336 ? 1.329 5.623 -29.557 1.00 93.50 336 ILE A O 1
ATOM 2706 N N . ILE A 1 337 ? 1.526 5.981 -27.344 1.00 93.00 337 ILE A N 1
ATOM 2707 C CA . ILE A 1 337 ? 2.077 4.653 -27.038 1.00 93.00 337 ILE A CA 1
ATOM 2708 C C . ILE A 1 337 ? 1.107 3.558 -27.503 1.00 93.00 337 ILE A C 1
ATOM 2710 O O . ILE A 1 337 ? 1.490 2.662 -28.254 1.00 93.00 337 ILE A O 1
ATOM 2714 N N . GLU A 1 338 ? -0.161 3.655 -27.099 1.00 93.06 338 GLU A N 1
ATOM 2715 C CA . GLU A 1 338 ? -1.205 2.691 -27.444 1.00 93.06 338 GLU A CA 1
ATOM 2716 C C . GLU A 1 338 ? -1.405 2.594 -28.960 1.00 93.06 338 GLU A C 1
ATOM 2718 O O . GLU A 1 338 ? -1.530 1.493 -29.500 1.00 93.06 338 GLU A O 1
ATOM 2723 N N . PHE A 1 339 ? -1.403 3.733 -29.657 1.00 96.50 339 PHE A N 1
ATOM 2724 C CA . PHE A 1 339 ? -1.489 3.777 -31.112 1.00 96.50 339 PHE A CA 1
ATOM 2725 C C . PHE A 1 339 ? -0.325 3.036 -31.778 1.00 96.50 339 PHE A C 1
ATOM 2727 O O . PHE A 1 339 ? -0.564 2.186 -32.638 1.00 96.50 339 PHE A O 1
ATOM 2734 N N . CYS A 1 340 ? 0.915 3.310 -31.361 1.00 97.31 340 CYS A N 1
ATOM 2735 C CA . CYS A 1 340 ? 2.103 2.653 -31.903 1.00 97.31 340 CYS A CA 1
ATOM 2736 C C . CYS A 1 340 ? 2.067 1.138 -31.666 1.00 97.31 340 CYS A C 1
ATOM 2738 O O . CYS A 1 340 ? 2.219 0.373 -32.614 1.00 97.31 340 CYS A O 1
ATOM 2740 N N . VAL A 1 341 ? 1.791 0.688 -30.438 1.00 96.69 341 VAL A N 1
ATOM 2741 C CA . VAL A 1 341 ? 1.733 -0.750 -30.117 1.00 96.69 341 VAL A CA 1
ATOM 2742 C C . VAL A 1 341 ? 0.644 -1.455 -30.929 1.00 96.69 341 VAL A C 1
ATOM 2744 O O . VAL A 1 341 ? 0.900 -2.494 -31.534 1.00 96.69 341 VAL A O 1
ATOM 2747 N N . LYS A 1 342 ? -0.560 -0.873 -31.022 1.00 95.94 342 LYS A N 1
ATOM 2748 C CA . LYS A 1 342 ? -1.664 -1.443 -31.815 1.00 95.94 342 LYS A CA 1
ATOM 2749 C C . LYS A 1 342 ? -1.373 -1.497 -33.312 1.00 95.94 342 LYS A C 1
ATOM 2751 O O . LYS A 1 342 ? -1.918 -2.362 -33.996 1.00 95.94 342 LYS A O 1
ATOM 2756 N N . MET A 1 343 ? -0.576 -0.562 -33.826 1.00 97.12 343 MET A N 1
ATOM 2757 C CA . MET A 1 343 ? -0.139 -0.574 -35.220 1.00 97.12 343 MET A CA 1
ATOM 2758 C C . MET A 1 343 ? 0.871 -1.693 -35.468 1.00 97.12 343 MET A C 1
ATOM 2760 O O . MET A 1 343 ? 0.745 -2.396 -36.468 1.00 97.12 343 MET A O 1
ATOM 2764 N N . MET A 1 344 ? 1.829 -1.857 -34.552 1.00 97.25 344 MET A N 1
ATOM 2765 C CA . MET A 1 344 ? 2.915 -2.826 -34.688 1.00 97.25 344 MET A CA 1
ATOM 2766 C C . MET A 1 344 ? 2.487 -4.266 -34.406 1.00 97.25 344 MET A C 1
ATOM 2768 O O . MET A 1 344 ? 3.067 -5.163 -35.001 1.00 97.25 344 MET A O 1
ATOM 2772 N N . LYS A 1 345 ? 1.456 -4.478 -33.571 1.00 96.38 345 LYS A N 1
ATOM 2773 C CA . LYS A 1 345 ? 0.867 -5.796 -33.259 1.00 96.38 345 LYS A CA 1
ATOM 2774 C C . LYS A 1 345 ? 1.932 -6.844 -32.884 1.00 96.38 345 LYS A C 1
ATOM 2776 O O . LYS A 1 345 ? 2.096 -7.807 -33.627 1.00 96.38 345 LYS A O 1
ATOM 2781 N N . PRO A 1 346 ? 2.662 -6.648 -31.770 1.00 95.69 346 PRO A N 1
ATOM 2782 C CA . PRO A 1 346 ? 3.705 -7.587 -31.362 1.00 95.69 346 PRO A CA 1
ATOM 2783 C C . PRO A 1 346 ? 3.145 -9.004 -31.179 1.00 95.69 346 PRO A C 1
ATOM 2785 O O . PRO A 1 346 ? 2.018 -9.167 -30.700 1.00 95.69 346 PRO A O 1
ATOM 2788 N N . GLU A 1 347 ? 3.940 -10.009 -31.544 1.00 94.00 347 GLU A N 1
ATOM 2789 C CA . GLU A 1 347 ? 3.620 -11.431 -31.372 1.00 94.00 347 GLU A CA 1
ATOM 2790 C C . GLU A 1 347 ? 4.314 -12.001 -30.121 1.00 94.00 347 GLU A C 1
ATOM 2792 O O . GLU A 1 347 ? 5.210 -11.378 -29.550 1.00 94.00 347 GLU A O 1
ATOM 2797 N N . GLN A 1 348 ? 3.847 -13.155 -29.636 1.00 91.12 348 GLN A N 1
ATOM 2798 C CA . GLN A 1 348 ? 4.245 -13.711 -28.333 1.00 91.12 348 GLN A CA 1
ATOM 2799 C C . GLN A 1 348 ? 5.719 -14.148 -28.270 1.00 91.12 348 GLN A C 1
ATOM 2801 O O . GLN A 1 348 ? 6.288 -14.229 -27.185 1.00 91.12 348 GLN A O 1
ATOM 2806 N N . ASP A 1 349 ? 6.323 -14.448 -29.414 1.00 93.12 349 ASP A N 1
ATOM 2807 C CA . ASP A 1 349 ? 7.703 -14.908 -29.561 1.00 93.12 349 ASP A CA 1
ATOM 2808 C C . ASP A 1 349 ? 8.671 -13.803 -30.015 1.00 93.12 349 ASP A C 1
ATOM 2810 O O . ASP A 1 349 ? 9.856 -14.078 -30.193 1.00 93.12 349 ASP A O 1
ATOM 2814 N N . TRP A 1 350 ? 8.188 -12.565 -30.179 1.00 96.62 350 TRP A N 1
ATOM 2815 C CA . TRP A 1 350 ? 9.002 -11.430 -30.614 1.00 96.62 350 TRP A CA 1
ATOM 2816 C C . TRP A 1 350 ? 9.763 -10.787 -29.461 1.00 96.62 350 TRP A C 1
ATOM 2818 O O . TRP A 1 350 ? 9.159 -10.376 -28.472 1.00 96.62 350 TRP A O 1
ATOM 2828 N N . ASP A 1 351 ? 11.060 -10.558 -29.648 1.00 96.75 351 ASP A N 1
ATOM 2829 C CA . ASP A 1 351 ? 11.876 -9.758 -28.738 1.00 96.75 351 ASP A CA 1
ATOM 2830 C C . ASP A 1 351 ? 11.662 -8.250 -29.007 1.00 96.75 351 ASP A C 1
ATOM 2832 O O . ASP A 1 351 ? 12.059 -7.708 -30.044 1.00 96.75 351 ASP A O 1
ATOM 2836 N N . VAL A 1 352 ? 11.042 -7.547 -28.052 1.00 97.31 352 VAL A N 1
ATOM 2837 C CA . VAL A 1 352 ? 10.712 -6.113 -28.117 1.00 97.31 352 VAL A CA 1
ATOM 2838 C C . VAL A 1 352 ? 11.717 -5.282 -27.322 1.00 97.31 352 VAL A C 1
ATOM 2840 O O . VAL A 1 352 ? 11.903 -5.503 -26.128 1.00 97.31 352 VAL A O 1
ATOM 2843 N N . LEU A 1 353 ? 12.306 -4.262 -27.949 1.00 97.44 353 LEU A N 1
ATOM 2844 C CA . LEU A 1 353 ? 13.264 -3.344 -27.330 1.00 97.44 353 LEU A CA 1
ATOM 2845 C C . LEU A 1 353 ? 12.756 -1.895 -27.300 1.00 97.44 353 LEU A C 1
ATOM 2847 O O . LEU A 1 353 ? 12.350 -1.344 -28.324 1.00 97.44 353 LEU A O 1
ATOM 2851 N N . ASP A 1 354 ? 12.901 -1.239 -26.149 1.00 96.75 354 ASP A N 1
ATOM 2852 C CA . ASP A 1 354 ? 12.894 0.223 -26.032 1.00 96.75 354 ASP A CA 1
ATOM 2853 C C . ASP A 1 354 ? 14.271 0.729 -25.541 1.00 96.75 354 ASP A C 1
ATOM 2855 O O . ASP A 1 354 ? 14.571 0.638 -24.347 1.00 96.75 354 ASP A O 1
ATOM 2859 N N . PRO A 1 355 ? 15.140 1.256 -26.429 1.00 94.94 355 PRO A N 1
ATOM 2860 C CA . PRO A 1 355 ? 16.469 1.752 -26.076 1.00 94.94 355 PRO A CA 1
ATOM 2861 C C . PRO A 1 355 ? 16.462 3.086 -25.306 1.00 94.94 355 PRO A C 1
ATOM 2863 O O . PRO A 1 355 ? 17.527 3.592 -24.965 1.00 94.94 355 PRO A O 1
ATOM 2866 N N . SER A 1 356 ? 15.301 3.692 -25.057 1.00 92.62 356 SER A N 1
ATOM 2867 C CA . SER A 1 356 ? 15.176 4.888 -24.217 1.00 92.62 356 SER A CA 1
ATOM 2868 C C . SER A 1 356 ? 13.876 4.816 -23.423 1.00 92.62 356 SER A C 1
ATOM 2870 O O . SER A 1 356 ? 12.954 5.612 -23.625 1.00 92.62 356 SER A O 1
ATOM 2872 N N . CYS A 1 357 ? 13.777 3.794 -22.574 1.00 91.50 357 CYS A N 1
ATOM 2873 C CA . CYS A 1 357 ? 12.491 3.326 -22.073 1.00 91.50 357 CYS A CA 1
ATOM 2874 C C . CYS A 1 357 ? 11.834 4.235 -21.033 1.00 91.50 357 CYS A C 1
ATOM 2876 O O . CYS A 1 357 ? 10.629 4.096 -20.782 1.00 91.50 357 CYS A O 1
ATOM 2878 N N . GLY A 1 358 ? 12.573 5.175 -20.433 1.00 88.19 358 GLY A N 1
ATOM 2879 C CA . GLY A 1 358 ? 12.048 6.025 -19.373 1.00 88.19 358 GLY A CA 1
ATOM 2880 C C . GLY A 1 358 ? 11.456 5.169 -18.253 1.00 88.19 358 GLY A C 1
ATOM 2881 O O . GLY A 1 358 ? 12.132 4.314 -17.701 1.00 88.19 358 GLY A O 1
ATOM 2882 N N . SER A 1 359 ? 10.171 5.353 -17.943 1.00 82.31 359 SER A N 1
ATOM 2883 C CA . SER A 1 359 ? 9.432 4.592 -16.921 1.00 82.31 359 SER A CA 1
ATOM 2884 C C . SER A 1 359 ? 8.858 3.255 -17.423 1.00 82.31 359 SER A C 1
ATOM 2886 O O . SER A 1 359 ? 8.089 2.610 -16.707 1.00 82.31 359 SER A O 1
ATOM 2888 N N . GLY A 1 360 ? 9.205 2.832 -18.645 1.00 88.19 360 GLY A N 1
ATOM 2889 C CA . GLY A 1 360 ? 8.768 1.567 -19.245 1.00 88.19 360 GLY A CA 1
ATOM 2890 C C . GLY A 1 360 ? 7.443 1.638 -20.011 1.00 88.19 360 GLY A C 1
ATOM 2891 O O . GLY A 1 360 ? 6.819 0.608 -20.245 1.00 88.19 360 GLY A O 1
ATOM 2892 N N . GLY A 1 361 ? 6.991 2.830 -20.417 1.00 88.56 361 GLY A N 1
ATOM 2893 C CA . GLY A 1 361 ? 5.663 3.025 -21.013 1.00 88.56 361 GLY A CA 1
ATOM 2894 C C . GLY A 1 361 ? 5.373 2.149 -22.242 1.00 88.56 361 GLY A C 1
ATOM 2895 O O . GLY A 1 361 ? 4.311 1.528 -22.300 1.00 88.56 361 GLY A O 1
ATOM 2896 N N . PHE A 1 362 ? 6.302 2.061 -23.204 1.00 93.06 362 PHE A N 1
ATOM 2897 C CA . PHE A 1 362 ? 6.142 1.190 -24.379 1.00 93.06 362 PHE A CA 1
ATOM 2898 C C . PHE A 1 362 ? 6.150 -0.295 -24.013 1.00 93.06 362 PHE A C 1
ATOM 2900 O O . PHE A 1 362 ? 5.297 -1.035 -24.502 1.00 93.06 362 PHE A O 1
ATOM 2907 N N . LEU A 1 363 ? 7.056 -0.712 -23.125 1.00 93.62 363 LEU A N 1
ATOM 2908 C CA . LEU A 1 363 ? 7.177 -2.105 -22.682 1.00 93.62 363 LEU A CA 1
ATOM 2909 C C . LEU A 1 363 ? 5.899 -2.580 -21.988 1.00 93.62 363 LEU A C 1
ATOM 2911 O O . LEU A 1 363 ? 5.367 -3.637 -22.319 1.00 93.62 363 LEU A O 1
ATOM 2915 N N . LEU A 1 364 ? 5.337 -1.755 -21.104 1.00 89.56 364 LEU A N 1
ATOM 2916 C CA . LEU A 1 364 ? 4.072 -2.066 -20.445 1.00 89.56 364 LEU A CA 1
ATOM 2917 C C . LEU A 1 364 ? 2.893 -2.117 -21.406 1.00 89.56 364 LEU A C 1
ATOM 2919 O O . LEU A 1 364 ? 2.032 -2.976 -21.270 1.00 89.56 364 LEU A O 1
ATOM 2923 N N . HIS A 1 365 ? 2.832 -1.228 -22.397 1.00 91.44 365 HIS A N 1
ATOM 2924 C CA . HIS A 1 365 ? 1.730 -1.277 -23.360 1.00 91.44 365 HIS A CA 1
ATOM 2925 C C . HIS A 1 365 ? 1.853 -2.477 -24.308 1.00 91.44 365 HIS A C 1
ATOM 2927 O O . HIS A 1 365 ? 0.826 -3.015 -24.725 1.00 91.44 365 HIS A O 1
ATOM 2933 N N . ALA A 1 366 ? 3.073 -2.929 -24.617 1.00 94.00 366 ALA A N 1
ATOM 2934 C CA . ALA A 1 366 ? 3.300 -4.195 -25.313 1.00 94.00 366 ALA A CA 1
ATOM 2935 C C . ALA A 1 366 ? 2.839 -5.390 -24.457 1.00 94.00 366 ALA A C 1
ATOM 2937 O O . ALA A 1 366 ? 2.128 -6.262 -24.955 1.00 94.00 366 ALA A O 1
ATOM 2938 N N . LEU A 1 367 ? 3.144 -5.385 -23.156 1.00 91.69 367 LEU A N 1
ATOM 2939 C CA . LEU A 1 367 ? 2.647 -6.374 -22.197 1.00 91.69 367 LEU A CA 1
ATOM 2940 C C . LEU A 1 367 ? 1.112 -6.390 -22.111 1.00 91.69 367 LEU A C 1
ATOM 2942 O O . LEU A 1 367 ? 0.485 -7.444 -22.222 1.00 91.69 367 LEU A O 1
ATOM 2946 N N . ASP A 1 368 ? 0.480 -5.226 -21.978 1.00 89.38 368 ASP A N 1
ATOM 2947 C CA . ASP A 1 368 ? -0.979 -5.109 -21.919 1.00 89.38 368 ASP A CA 1
ATOM 2948 C C . ASP A 1 368 ? -1.654 -5.543 -23.224 1.00 89.38 368 ASP A C 1
ATOM 2950 O O . ASP A 1 368 ? -2.762 -6.090 -23.205 1.00 89.38 368 ASP A O 1
ATOM 2954 N N . TYR A 1 369 ? -0.999 -5.322 -24.368 1.00 92.75 369 TYR A N 1
ATOM 2955 C CA . TYR A 1 369 ? -1.442 -5.870 -25.645 1.00 92.75 369 TYR A CA 1
ATOM 2956 C C . TYR A 1 369 ? -1.412 -7.404 -25.617 1.00 92.75 369 TYR A C 1
ATOM 2958 O O . TYR A 1 369 ? -2.424 -8.032 -25.933 1.00 92.75 369 TYR A O 1
ATOM 2966 N N . MET A 1 370 ? -0.308 -7.996 -25.150 1.00 93.38 370 MET A N 1
ATOM 2967 C CA . MET A 1 370 ? -0.145 -9.449 -25.053 1.00 93.38 370 MET A CA 1
ATOM 2968 C C . MET A 1 370 ? -1.162 -10.092 -24.101 1.00 93.38 370 MET A C 1
ATOM 2970 O O . MET A 1 370 ? -1.732 -11.135 -24.409 1.00 93.38 370 MET A O 1
ATOM 2974 N N . ARG A 1 371 ? -1.484 -9.440 -22.978 1.00 90.06 371 ARG A N 1
ATOM 2975 C CA . ARG A 1 371 ? -2.549 -9.881 -22.056 1.00 90.06 371 ARG A CA 1
ATOM 2976 C C . ARG A 1 371 ? -3.923 -9.915 -22.698 1.00 90.06 371 ARG A C 1
ATOM 2978 O O . ARG A 1 371 ? -4.684 -10.855 -22.483 1.00 90.06 371 ARG A O 1
ATOM 2985 N N . LYS A 1 372 ? -4.266 -8.871 -23.455 1.00 90.44 372 LYS A N 1
ATOM 2986 C CA . LYS A 1 372 ? -5.550 -8.813 -24.165 1.00 90.44 372 LYS A CA 1
ATOM 2987 C C . LYS A 1 372 ? -5.625 -9.931 -25.197 1.00 90.44 372 LYS A C 1
ATOM 2989 O O . LYS A 1 372 ? -6.629 -10.630 -25.231 1.00 90.44 372 LYS A O 1
ATOM 2994 N N . GLN A 1 373 ? -4.539 -10.138 -25.939 1.00 92.44 373 GLN A N 1
ATOM 2995 C CA . GLN A 1 373 ? -4.422 -11.215 -26.915 1.00 92.44 373 GLN A CA 1
ATOM 2996 C C . GLN A 1 373 ? -4.492 -12.607 -26.264 1.00 92.44 373 GLN A C 1
ATOM 2998 O O . GLN A 1 373 ? -5.114 -13.507 -26.815 1.00 92.44 373 GLN A O 1
ATOM 3003 N N . ALA A 1 374 ? -3.938 -12.792 -25.060 1.00 91.62 374 ALA A N 1
ATOM 3004 C CA . ALA A 1 374 ? -4.042 -14.047 -24.310 1.00 91.62 374 ALA A CA 1
ATOM 3005 C C . ALA A 1 374 ? -5.503 -14.475 -24.091 1.00 91.62 374 ALA A C 1
ATOM 3007 O O . ALA A 1 374 ? -5.808 -15.666 -24.106 1.00 91.62 374 ALA A O 1
ATOM 3008 N N . GLY A 1 375 ? -6.409 -13.503 -23.923 1.00 91.12 375 GLY A N 1
ATOM 3009 C CA . GLY A 1 375 ? -7.847 -13.739 -23.779 1.00 91.12 375 GLY A CA 1
ATOM 3010 C C . GLY A 1 375 ? -8.534 -14.259 -25.045 1.00 91.12 375 GLY A C 1
ATOM 3011 O O . GLY A 1 375 ? -9.631 -14.804 -24.944 1.00 91.12 375 GLY A O 1
ATOM 3012 N N . ASP A 1 376 ? -7.898 -14.125 -26.212 1.00 91.88 376 ASP A N 1
ATOM 3013 C CA . ASP A 1 376 ? -8.386 -14.700 -27.469 1.00 91.88 376 ASP A CA 1
ATOM 3014 C C . ASP A 1 376 ? -8.061 -16.203 -27.570 1.00 91.88 376 ASP A C 1
ATOM 3016 O O . ASP A 1 376 ? -8.749 -16.940 -28.278 1.00 91.88 376 ASP A O 1
ATOM 3020 N N . TYR A 1 377 ? -7.032 -16.668 -26.849 1.00 90.25 377 TYR A N 1
ATOM 3021 C CA . TYR A 1 377 ? -6.564 -18.059 -26.869 1.00 90.25 377 TYR A CA 1
ATOM 3022 C C . TYR A 1 377 ? -7.014 -18.871 -25.652 1.00 90.25 377 TYR A C 1
ATOM 3024 O O . TYR A 1 377 ? -7.299 -20.063 -25.776 1.00 90.25 377 TYR A O 1
ATOM 3032 N N . TYR A 1 378 ? -7.072 -18.240 -24.479 1.00 94.06 378 TYR A N 1
ATOM 3033 C CA . TYR A 1 378 ? -7.275 -18.912 -23.202 1.00 94.06 378 TYR A CA 1
ATOM 3034 C C . TYR A 1 378 ? -8.293 -18.174 -22.336 1.00 94.06 378 TYR A C 1
ATOM 3036 O O . TYR A 1 378 ? -8.388 -16.946 -22.340 1.00 94.06 378 TYR A O 1
ATOM 3044 N N . GLU A 1 379 ? -9.032 -18.927 -21.525 1.00 88.94 379 GLU A N 1
ATOM 3045 C CA . GLU A 1 379 ? -9.934 -18.341 -20.540 1.00 88.94 379 GLU A CA 1
ATOM 3046 C C . GLU A 1 379 ? -9.134 -17.607 -19.450 1.00 88.94 379 GLU A C 1
ATOM 3048 O O . GLU A 1 379 ? -8.144 -18.126 -18.918 1.00 88.94 379 GLU A O 1
ATOM 3053 N N . LYS A 1 380 ? -9.562 -16.384 -19.108 1.00 85.88 380 LYS A N 1
ATOM 3054 C CA . LYS A 1 380 ? -8.911 -15.569 -18.075 1.00 85.88 380 LYS A CA 1
ATOM 3055 C C . LYS A 1 380 ? -8.842 -16.325 -16.748 1.00 85.88 380 LYS A C 1
ATOM 3057 O O . LYS A 1 380 ? -9.833 -16.873 -16.279 1.00 85.88 380 LYS A O 1
ATOM 3062 N N . GLY A 1 381 ? -7.669 -16.295 -16.119 1.00 82.31 381 GLY A N 1
ATOM 3063 C CA . GLY A 1 381 ? -7.421 -16.954 -14.833 1.00 82.31 381 GLY A CA 1
ATOM 3064 C C . GLY A 1 381 ? -6.962 -18.411 -14.940 1.00 82.31 381 GLY A C 1
ATOM 3065 O O . GLY A 1 381 ? -6.616 -19.006 -13.921 1.00 82.31 381 GLY A O 1
ATOM 3066 N N . THR A 1 382 ? -6.904 -18.981 -16.147 1.00 90.25 382 THR A N 1
ATOM 3067 C CA . THR A 1 382 ? -6.236 -20.270 -16.371 1.00 90.25 382 THR A CA 1
ATOM 3068 C C . THR A 1 382 ? -4.714 -20.132 -16.296 1.00 90.25 382 THR A C 1
ATOM 3070 O O . THR A 1 382 ? -4.152 -19.051 -16.490 1.00 90.25 382 THR A O 1
ATOM 3073 N N . VAL A 1 383 ? -4.034 -21.250 -16.025 1.00 90.31 383 VAL A N 1
ATOM 3074 C CA . VAL A 1 383 ? -2.564 -21.314 -16.025 1.00 90.31 383 VAL A CA 1
ATOM 3075 C C . VAL A 1 383 ? -2.006 -20.979 -17.410 1.00 90.31 383 VAL A C 1
ATOM 3077 O O . VAL A 1 383 ? -1.013 -20.268 -17.500 1.00 90.31 383 VAL A O 1
ATOM 3080 N N . ASP A 1 384 ? -2.673 -21.416 -18.479 1.00 91.81 384 ASP A N 1
ATOM 3081 C CA . ASP A 1 384 ? -2.240 -21.141 -19.852 1.00 91.81 384 ASP A CA 1
ATOM 3082 C C . ASP A 1 384 ? -2.389 -19.658 -20.214 1.00 91.81 384 ASP A C 1
ATOM 3084 O O . ASP A 1 384 ? -1.464 -19.076 -20.780 1.00 91.81 384 ASP A O 1
ATOM 3088 N N . TYR A 1 385 ? -3.490 -19.011 -19.798 1.00 90.44 385 TYR A N 1
ATOM 3089 C CA . TYR A 1 385 ? -3.640 -17.556 -19.913 1.00 90.44 385 TYR A CA 1
ATOM 3090 C C . TYR A 1 385 ? -2.489 -16.829 -19.217 1.00 90.44 385 TYR A C 1
ATOM 3092 O O . TYR A 1 385 ? -1.903 -15.921 -19.799 1.00 90.44 385 TYR A O 1
ATOM 3100 N N . PHE A 1 386 ? -2.165 -17.227 -17.980 1.00 88.38 386 PHE A N 1
ATOM 3101 C CA . PHE A 1 386 ? -1.069 -16.634 -17.216 1.00 88.38 386 PHE A CA 1
ATOM 3102 C C . PHE A 1 386 ? 0.278 -16.821 -17.919 1.00 88.38 386 PHE A C 1
ATOM 3104 O O . PHE A 1 386 ? 0.955 -15.836 -18.196 1.00 88.38 386 PHE A O 1
ATOM 3111 N N . ASN A 1 387 ? 0.633 -18.059 -18.268 1.00 90.69 387 ASN A N 1
ATOM 3112 C CA . ASN A 1 387 ? 1.913 -18.375 -18.898 1.00 90.69 387 ASN A CA 1
ATOM 3113 C C . ASN A 1 387 ? 2.095 -17.640 -20.230 1.00 90.69 387 ASN A C 1
ATOM 3115 O O . ASN A 1 387 ? 3.186 -17.152 -20.495 1.00 90.69 387 ASN A O 1
ATOM 3119 N N . TYR A 1 388 ? 1.036 -17.499 -21.037 1.00 91.25 388 TYR A N 1
ATOM 3120 C CA . TYR A 1 388 ? 1.120 -16.854 -22.348 1.00 91.25 388 TYR A CA 1
ATOM 3121 C C . TYR A 1 388 ? 1.689 -15.431 -22.278 1.00 91.25 388 TYR A C 1
ATOM 3123 O O . TYR A 1 388 ? 2.649 -15.117 -22.983 1.00 91.25 388 TYR A O 1
ATOM 3131 N N . TRP A 1 389 ? 1.122 -14.572 -21.420 1.00 90.81 389 TRP A N 1
ATOM 3132 C CA . TRP A 1 389 ? 1.594 -13.190 -21.290 1.00 90.81 389 TRP A CA 1
ATOM 3133 C C . TRP A 1 389 ? 2.783 -13.063 -20.334 1.00 90.81 389 TRP A C 1
ATOM 3135 O O . TRP A 1 389 ? 3.609 -12.175 -20.529 1.00 90.81 389 TRP A O 1
ATOM 3145 N N . HIS A 1 390 ? 2.881 -13.922 -19.315 1.00 89.50 390 HIS A N 1
ATOM 3146 C CA . HIS A 1 390 ? 3.967 -13.870 -18.337 1.00 89.50 390 HIS A CA 1
ATOM 3147 C C . HIS A 1 390 ? 5.300 -14.303 -18.955 1.00 89.50 390 HIS A C 1
ATOM 3149 O O . HIS A 1 390 ? 6.313 -13.657 -18.727 1.00 89.50 390 HIS A O 1
ATOM 3155 N N . ASP A 1 391 ? 5.313 -15.323 -19.821 1.00 90.44 391 ASP A N 1
ATOM 3156 C CA . ASP A 1 391 ? 6.527 -15.697 -20.554 1.00 90.44 391 ASP A CA 1
ATOM 3157 C C . ASP A 1 391 ? 7.007 -14.569 -21.477 1.00 90.44 391 ASP A C 1
ATOM 3159 O O . ASP A 1 391 ? 8.208 -14.297 -21.537 1.00 90.44 391 ASP A O 1
ATOM 3163 N N . PHE A 1 392 ? 6.077 -13.885 -22.157 1.00 92.56 392 PHE A N 1
ATOM 3164 C CA . PHE A 1 392 ? 6.382 -12.704 -22.966 1.00 92.56 392 PHE A CA 1
ATOM 3165 C C . PHE A 1 392 ? 7.018 -11.596 -22.122 1.00 92.56 392 PHE A C 1
ATOM 3167 O O . PHE A 1 392 ? 8.091 -11.091 -22.445 1.00 92.56 392 PHE A O 1
ATOM 3174 N N . ALA A 1 393 ? 6.395 -11.261 -20.997 1.00 89.56 393 ALA A N 1
ATOM 3175 C CA . ALA A 1 393 ? 6.909 -10.255 -20.087 1.00 89.56 393 ALA A CA 1
ATOM 3176 C C . ALA A 1 393 ? 8.320 -10.606 -19.583 1.00 89.56 393 ALA A C 1
ATOM 3178 O O . ALA A 1 393 ? 9.250 -9.825 -19.787 1.00 89.56 393 ALA A O 1
ATOM 3179 N N . ALA A 1 394 ? 8.508 -11.811 -19.044 1.00 87.56 394 ALA A N 1
ATOM 3180 C CA . ALA A 1 394 ? 9.754 -12.276 -18.442 1.00 87.56 394 ALA A CA 1
ATOM 3181 C C . ALA A 1 394 ? 10.942 -12.355 -19.415 1.00 87.56 394 ALA A C 1
ATOM 3183 O O . ALA A 1 394 ? 12.092 -12.149 -19.012 1.00 87.56 394 ALA A O 1
ATOM 3184 N N . LYS A 1 395 ? 10.693 -12.730 -20.678 1.00 90.38 395 LYS A N 1
ATOM 3185 C CA . LYS A 1 395 ? 11.750 -13.145 -21.620 1.00 90.38 395 LYS A CA 1
ATOM 3186 C C . LYS A 1 395 ? 11.924 -12.217 -22.815 1.00 90.38 395 LYS A C 1
ATOM 3188 O O . LYS A 1 395 ? 13.036 -12.162 -23.333 1.00 90.38 395 LYS A O 1
ATOM 3193 N N . HIS A 1 396 ? 10.871 -11.510 -23.217 1.00 94.44 396 HIS A N 1
ATOM 3194 C CA . HIS A 1 396 ? 10.786 -10.877 -24.532 1.00 94.44 396 HIS A CA 1
ATOM 3195 C C . HIS A 1 396 ? 10.694 -9.343 -24.493 1.00 94.44 396 HIS A C 1
ATOM 3197 O O . HIS A 1 396 ? 10.770 -8.697 -25.532 1.00 94.44 396 HIS A O 1
ATOM 3203 N N . LEU A 1 397 ? 10.581 -8.722 -23.316 1.00 95.25 397 LEU A N 1
ATOM 3204 C CA . LEU A 1 397 ? 10.607 -7.261 -23.175 1.00 95.25 397 LEU A CA 1
ATOM 3205 C C . LEU A 1 397 ? 11.987 -6.781 -22.742 1.00 95.25 397 LEU A C 1
ATOM 3207 O O . LEU A 1 397 ? 12.492 -7.268 -21.741 1.00 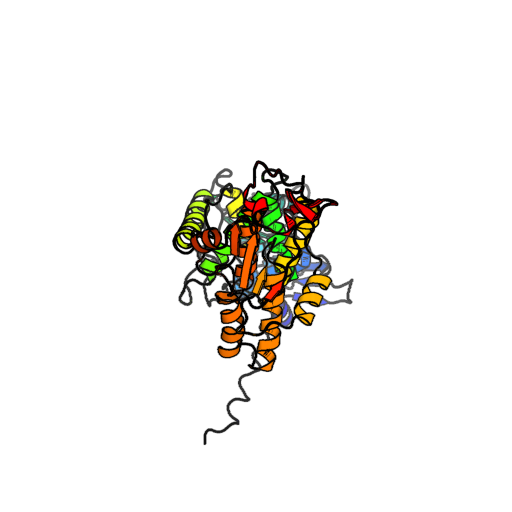95.25 397 LEU A O 1
ATOM 3211 N N . PHE A 1 398 ? 12.571 -5.807 -23.441 1.00 95.50 398 PHE A N 1
ATOM 3212 C CA . PHE A 1 398 ? 13.905 -5.264 -23.170 1.00 95.50 398 PHE A CA 1
ATOM 3213 C C . PHE A 1 398 ? 13.892 -3.740 -23.120 1.00 95.50 398 PHE A C 1
ATOM 3215 O O . PHE A 1 398 ? 13.282 -3.081 -23.959 1.00 95.50 398 PHE A O 1
ATOM 3222 N N . GLY A 1 399 ? 14.598 -3.162 -22.151 1.00 95.25 399 GLY A N 1
ATOM 3223 C CA . GLY A 1 399 ? 14.647 -1.714 -21.955 1.00 95.25 399 GLY A CA 1
ATOM 3224 C C . GLY A 1 399 ? 16.048 -1.203 -21.657 1.00 95.25 399 GLY A C 1
ATOM 3225 O O . GLY A 1 399 ? 16.809 -1.853 -20.942 1.00 95.25 399 GLY A O 1
ATOM 3226 N N . ILE A 1 400 ? 16.374 -0.014 -22.156 1.00 95.25 400 ILE A N 1
ATOM 3227 C CA . ILE A 1 400 ? 17.599 0.708 -21.799 1.00 95.25 400 ILE A CA 1
ATOM 3228 C C . ILE A 1 400 ? 17.212 2.112 -21.338 1.00 95.25 400 ILE A C 1
ATOM 3230 O O . ILE A 1 400 ? 16.467 2.810 -22.021 1.00 95.25 400 ILE A O 1
ATOM 3234 N N . GLU A 1 401 ? 17.721 2.526 -20.180 1.00 92.25 401 GLU A N 1
ATOM 3235 C CA . GLU A 1 401 ? 17.540 3.880 -19.655 1.00 92.25 401 GLU A CA 1
ATOM 3236 C C . GLU A 1 401 ? 18.855 4.396 -19.062 1.00 92.25 401 GLU A C 1
ATOM 3238 O O . GLU A 1 401 ? 19.465 3.762 -18.203 1.00 92.25 401 GLU A O 1
ATOM 3243 N N . ILE A 1 402 ? 19.308 5.565 -19.511 1.00 89.38 402 ILE A N 1
ATOM 3244 C CA . ILE A 1 402 ? 20.618 6.105 -19.129 1.00 89.38 402 ILE A CA 1
ATOM 3245 C C . ILE A 1 402 ? 20.665 6.564 -17.666 1.00 89.38 402 ILE A C 1
ATOM 3247 O O . ILE A 1 402 ? 21.735 6.587 -17.061 1.00 89.38 402 ILE A O 1
ATOM 3251 N N . ASN A 1 403 ? 19.524 6.943 -17.089 1.00 85.19 403 ASN A N 1
ATOM 3252 C CA . ASN A 1 403 ? 19.436 7.380 -15.705 1.00 85.19 403 ASN A CA 1
ATOM 3253 C C . ASN A 1 403 ? 19.099 6.211 -14.763 1.00 85.19 403 ASN A C 1
ATOM 3255 O O . ASN A 1 403 ? 17.997 5.666 -14.808 1.00 85.19 403 ASN A O 1
ATOM 3259 N N . ASP A 1 404 ? 20.009 5.900 -13.836 1.00 82.25 404 ASP A N 1
ATOM 3260 C CA . ASP A 1 404 ? 19.848 4.823 -12.848 1.00 82.25 404 ASP A CA 1
ATOM 3261 C C . ASP A 1 404 ? 18.552 4.915 -12.023 1.00 82.25 404 ASP A C 1
ATOM 3263 O O . ASP A 1 404 ? 17.948 3.895 -11.688 1.00 82.25 404 ASP A O 1
ATOM 3267 N N . GLU A 1 405 ? 18.118 6.122 -11.644 1.00 75.88 405 GLU A N 1
ATOM 3268 C CA . GLU A 1 405 ? 16.885 6.310 -10.872 1.00 75.88 405 GLU A CA 1
ATOM 3269 C C . GLU A 1 405 ? 15.655 5.976 -11.711 1.00 75.88 405 GLU A C 1
ATOM 3271 O O . GLU A 1 405 ? 14.784 5.244 -11.241 1.00 75.88 405 GLU A O 1
ATOM 3276 N N . ILE A 1 406 ? 15.606 6.449 -12.957 1.00 80.19 406 ILE A N 1
ATOM 3277 C CA . ILE A 1 406 ? 14.481 6.217 -13.870 1.00 80.19 406 ILE A CA 1
ATOM 3278 C C . ILE A 1 406 ? 14.441 4.751 -14.315 1.00 80.19 406 ILE A C 1
ATOM 3280 O O . ILE A 1 406 ? 13.373 4.142 -14.314 1.00 80.19 406 ILE A O 1
ATOM 3284 N N . ALA A 1 407 ? 15.597 4.141 -14.585 1.00 84.88 407 ALA A N 1
ATOM 3285 C CA . ALA A 1 407 ? 15.701 2.718 -14.894 1.00 84.88 407 ALA A CA 1
ATOM 3286 C C . ALA A 1 407 ? 15.141 1.856 -13.749 1.00 84.88 407 ALA A C 1
ATOM 3288 O O . ALA A 1 407 ? 14.421 0.884 -13.987 1.00 84.88 407 ALA A O 1
ATOM 3289 N N . ARG A 1 408 ? 15.405 2.233 -12.488 1.00 79.44 408 ARG A N 1
ATOM 3290 C CA . ARG A 1 408 ? 14.786 1.581 -11.322 1.00 79.44 408 ARG A CA 1
ATOM 3291 C C . ARG A 1 408 ? 13.273 1.769 -11.298 1.00 79.44 408 ARG A C 1
ATOM 3293 O O . ARG A 1 408 ? 12.573 0.800 -11.019 1.00 79.44 408 ARG A O 1
ATOM 3300 N N . VAL A 1 409 ? 12.769 2.962 -11.624 1.00 78.00 409 VAL A N 1
ATOM 3301 C CA . VAL A 1 409 ? 11.321 3.195 -11.750 1.00 78.00 409 VAL A CA 1
ATOM 3302 C C . VAL A 1 409 ? 10.707 2.270 -12.796 1.00 78.00 409 VAL A C 1
ATOM 3304 O O . VAL A 1 409 ? 9.713 1.620 -12.491 1.00 78.00 409 VAL A O 1
ATOM 3307 N N . ALA A 1 410 ? 11.313 2.138 -13.979 1.00 83.44 410 ALA A N 1
ATOM 3308 C CA . ALA A 1 410 ? 10.848 1.200 -14.998 1.00 83.44 410 ALA A CA 1
ATOM 3309 C C . ALA A 1 410 ? 10.831 -0.240 -14.486 1.00 83.44 410 ALA A C 1
ATOM 3311 O O . ALA A 1 410 ? 9.798 -0.899 -14.568 1.00 83.44 410 ALA A O 1
ATOM 3312 N N . LYS A 1 411 ? 11.929 -0.717 -13.885 1.00 85.25 411 LYS A N 1
ATOM 3313 C CA . LYS A 1 411 ? 11.991 -2.061 -13.282 1.00 85.25 411 LYS A CA 1
ATOM 3314 C C . LYS A 1 411 ? 10.868 -2.278 -12.268 1.00 85.25 411 LYS A C 1
ATOM 3316 O O . LYS A 1 411 ? 10.178 -3.291 -12.315 1.00 85.25 411 LYS A O 1
ATOM 3321 N N . MET A 1 412 ? 10.666 -1.319 -11.369 1.00 77.81 412 MET A N 1
ATOM 3322 C CA . MET A 1 412 ? 9.617 -1.373 -10.349 1.00 7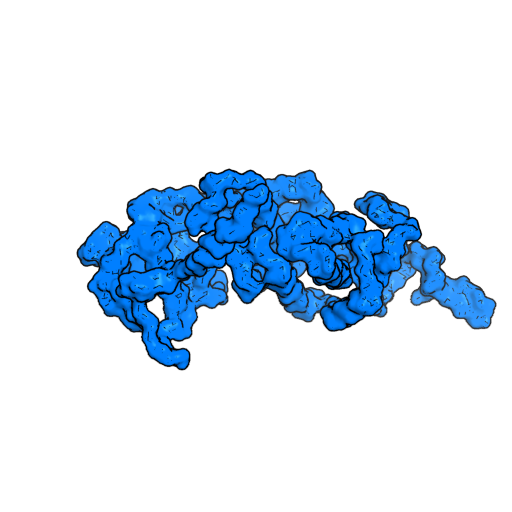7.81 412 MET A CA 1
ATOM 3323 C C . MET A 1 412 ? 8.222 -1.380 -10.976 1.00 77.81 412 MET A C 1
ATOM 3325 O O . MET A 1 412 ? 7.360 -2.137 -10.536 1.00 77.81 412 MET A O 1
ATOM 3329 N N . ASN A 1 413 ? 8.013 -0.590 -12.025 1.00 78.06 413 ASN A N 1
ATOM 3330 C CA . ASN A 1 413 ? 6.756 -0.534 -12.751 1.00 78.06 413 ASN A CA 1
ATOM 3331 C C . ASN A 1 413 ? 6.441 -1.875 -13.440 1.00 78.06 413 ASN A C 1
ATOM 3333 O O . ASN A 1 413 ? 5.326 -2.380 -13.316 1.00 78.06 413 ASN A O 1
ATOM 3337 N N . MET A 1 414 ? 7.441 -2.517 -14.055 1.00 83.88 414 MET A N 1
ATOM 3338 C CA . MET A 1 414 ? 7.318 -3.870 -14.617 1.00 83.88 414 MET A CA 1
ATOM 3339 C C . MET A 1 414 ? 6.999 -4.919 -13.535 1.00 83.88 414 MET A C 1
ATOM 3341 O O . MET A 1 414 ? 6.133 -5.764 -13.731 1.00 83.88 414 MET A O 1
ATOM 3345 N N . ILE A 1 415 ? 7.635 -4.848 -12.358 1.00 80.31 415 ILE A N 1
ATOM 3346 C CA . ILE A 1 415 ? 7.357 -5.767 -11.234 1.00 80.31 415 ILE A CA 1
ATOM 3347 C C . ILE A 1 415 ? 5.914 -5.642 -10.741 1.00 80.31 415 ILE A C 1
ATOM 3349 O O . ILE A 1 415 ? 5.261 -6.650 -10.488 1.00 80.31 415 ILE A O 1
ATOM 3353 N N . VAL A 1 416 ? 5.409 -4.417 -10.577 1.00 77.12 416 VAL A N 1
ATOM 3354 C CA . VAL A 1 416 ? 4.025 -4.177 -10.127 1.00 77.12 416 VAL A CA 1
ATOM 3355 C C . VAL A 1 416 ? 3.015 -4.789 -11.098 1.00 77.12 416 VAL A C 1
ATOM 3357 O O . VAL A 1 416 ? 1.978 -5.306 -10.670 1.00 77.12 416 VAL A O 1
ATOM 3360 N N . HIS A 1 417 ? 3.349 -4.764 -12.387 1.00 76.94 417 HIS A N 1
ATOM 3361 C CA . HIS A 1 417 ? 2.599 -5.408 -13.450 1.00 76.94 417 HIS A CA 1
ATOM 3362 C C . HIS A 1 417 ? 2.987 -6.885 -13.624 1.00 76.94 417 HIS A C 1
ATOM 3364 O O . HIS A 1 417 ? 2.812 -7.410 -14.706 1.00 76.94 417 HIS A O 1
ATOM 3370 N N . ASP A 1 418 ? 3.475 -7.583 -12.600 1.00 73.56 418 ASP A N 1
ATOM 3371 C CA . ASP A 1 418 ? 3.731 -9.031 -12.630 1.00 73.56 418 ASP A CA 1
ATOM 3372 C C . ASP A 1 418 ? 4.653 -9.502 -13.792 1.00 73.56 418 ASP A C 1
ATOM 3374 O O . ASP A 1 418 ? 4.476 -10.591 -14.339 1.00 73.56 418 ASP A O 1
ATOM 3378 N N . ASP A 1 419 ? 5.694 -8.688 -14.044 1.00 70.25 419 ASP A N 1
ATOM 3379 C CA . ASP A 1 419 ? 7.039 -8.987 -14.582 1.00 70.25 419 ASP A CA 1
ATOM 3380 C C . ASP A 1 419 ? 7.485 -8.406 -15.953 1.00 70.25 419 ASP A C 1
ATOM 3382 O O . ASP A 1 419 ? 6.779 -7.621 -16.579 1.00 70.25 419 ASP A O 1
ATOM 3386 N N . GLY A 1 420 ? 8.762 -8.671 -16.300 1.00 64.50 420 GLY A N 1
ATOM 3387 C CA . GLY A 1 420 ? 9.568 -8.080 -17.388 1.00 64.50 420 GLY A CA 1
ATOM 3388 C C . GLY A 1 420 ? 10.691 -7.129 -16.951 1.00 64.50 420 GLY A C 1
ATOM 3389 O O . GLY A 1 420 ? 11.318 -6.446 -17.757 1.00 64.50 420 GLY A O 1
ATOM 3390 N N . HIS A 1 421 ? 10.976 -7.075 -15.650 1.00 75.19 421 HIS A N 1
ATOM 3391 C CA . HIS A 1 421 ? 11.951 -6.151 -15.063 1.00 75.19 421 HIS A CA 1
ATOM 3392 C C . HIS A 1 421 ? 13.422 -6.570 -15.236 1.00 75.19 421 HIS A C 1
ATOM 3394 O O . HIS A 1 421 ? 14.316 -5.729 -15.142 1.00 75.19 421 HIS A O 1
ATOM 3400 N N . THR A 1 422 ? 13.681 -7.858 -15.466 1.00 76.19 422 THR A N 1
ATOM 3401 C CA . THR A 1 422 ? 15.025 -8.462 -15.559 1.00 76.19 422 THR A CA 1
ATOM 3402 C C . THR A 1 422 ? 15.806 -7.997 -16.786 1.00 76.19 422 THR A C 1
ATOM 3404 O O . THR A 1 422 ? 17.033 -8.005 -16.794 1.00 76.19 422 THR A O 1
ATOM 3407 N N . ASN A 1 423 ? 15.098 -7.549 -17.817 1.00 87.50 423 ASN A N 1
ATOM 3408 C CA . ASN A 1 423 ? 15.656 -7.158 -19.108 1.00 87.50 423 ASN A CA 1
ATOM 3409 C C . ASN A 1 423 ? 15.723 -5.637 -19.307 1.00 87.50 423 ASN A C 1
ATOM 3411 O O . ASN A 1 423 ? 15.961 -5.156 -20.415 1.00 87.50 423 ASN A O 1
ATOM 3415 N N . VAL A 1 424 ? 15.534 -4.870 -18.232 1.00 91.44 424 VAL A N 1
ATOM 3416 C CA . VAL A 1 424 ? 15.765 -3.424 -18.217 1.00 91.44 424 VAL A CA 1
ATOM 3417 C C . VAL A 1 424 ? 17.161 -3.161 -17.656 1.00 91.44 424 VAL A C 1
ATOM 3419 O O . VAL A 1 424 ? 17.475 -3.601 -16.552 1.00 91.44 424 VAL A O 1
ATOM 3422 N N . ILE A 1 425 ? 18.012 -2.430 -18.372 1.00 91.56 425 ILE A N 1
ATOM 3423 C CA . ILE A 1 425 ? 19.359 -2.067 -17.904 1.00 91.56 425 ILE A CA 1
ATOM 3424 C C . ILE A 1 425 ? 19.499 -0.556 -17.766 1.00 91.56 425 ILE A C 1
ATOM 3426 O O . ILE A 1 425 ? 18.924 0.198 -18.554 1.00 91.56 425 ILE A O 1
ATOM 3430 N N . SER A 1 426 ? 20.285 -0.116 -16.776 1.00 91.25 426 SER A N 1
ATOM 3431 C CA . SER A 1 426 ? 20.737 1.272 -16.763 1.00 91.25 426 SER A CA 1
ATOM 3432 C C . SER A 1 426 ? 22.043 1.395 -17.528 1.00 91.25 426 SER A C 1
ATOM 3434 O O . SER A 1 426 ? 23.091 0.933 -17.074 1.00 91.25 426 SER A O 1
ATOM 3436 N N . HIS A 1 427 ? 21.955 1.920 -18.746 1.00 92.06 427 HIS A N 1
ATOM 3437 C CA . HIS A 1 427 ? 23.097 2.010 -19.642 1.00 92.06 427 HIS A CA 1
ATOM 3438 C C . HIS A 1 427 ? 22.892 3.090 -20.701 1.00 92.06 427 HIS A C 1
ATOM 3440 O O . HIS A 1 427 ? 21.775 3.528 -20.969 1.00 92.06 427 HIS A O 1
ATOM 3446 N N . ASP A 1 428 ? 23.984 3.507 -21.335 1.00 90.94 428 ASP A N 1
ATOM 3447 C CA . ASP A 1 428 ? 23.917 4.374 -22.504 1.00 90.94 428 ASP A CA 1
ATOM 3448 C C . ASP A 1 428 ? 23.601 3.534 -23.749 1.00 90.94 428 ASP A C 1
ATOM 3450 O O . ASP A 1 428 ? 24.415 2.719 -24.179 1.00 90.94 428 ASP A O 1
ATOM 3454 N N . ALA A 1 429 ? 22.418 3.727 -24.333 1.00 91.81 429 ALA A N 1
ATOM 3455 C CA . ALA A 1 429 ? 21.958 2.958 -25.490 1.00 91.81 429 ALA A CA 1
ATOM 3456 C C . ALA A 1 429 ? 22.764 3.198 -26.782 1.00 91.81 429 ALA A C 1
ATOM 3458 O O . ALA A 1 429 ? 22.552 2.502 -27.773 1.00 91.81 429 ALA A O 1
ATOM 3459 N N . LEU A 1 430 ? 23.670 4.182 -26.797 1.00 90.44 430 LEU A N 1
ATOM 3460 C CA . LEU A 1 430 ? 24.571 4.449 -27.920 1.00 90.44 430 LEU A CA 1
ATOM 3461 C C . LEU A 1 430 ? 25.955 3.795 -27.747 1.00 90.44 430 LEU A C 1
ATOM 3463 O O . LEU A 1 430 ? 26.790 3.903 -28.644 1.00 90.44 430 LEU A O 1
ATOM 3467 N N . GLU A 1 431 ? 26.228 3.142 -26.615 1.00 89.81 431 GLU A N 1
ATOM 3468 C CA . GLU A 1 431 ? 27.435 2.325 -26.436 1.00 89.81 431 GLU A CA 1
ATOM 3469 C C . GLU A 1 431 ? 27.370 1.021 -27.255 1.00 89.81 431 GLU A C 1
ATOM 3471 O O . GLU A 1 431 ? 26.378 0.719 -27.921 1.00 89.81 431 GLU A O 1
ATOM 3476 N N . SER A 1 432 ? 28.455 0.240 -27.261 1.00 88.62 432 SER A N 1
ATOM 3477 C CA . SER A 1 432 ? 28.474 -1.028 -27.998 1.00 88.62 432 SER A CA 1
ATOM 3478 C C . SER A 1 432 ? 27.528 -2.065 -27.387 1.00 88.62 432 SER A C 1
ATOM 3480 O O . SER A 1 432 ? 27.402 -2.186 -26.167 1.00 88.62 432 SER A O 1
ATOM 3482 N N . ILE A 1 433 ? 26.926 -2.885 -28.250 1.00 88.88 433 ILE A N 1
ATOM 3483 C CA . ILE A 1 433 ? 26.081 -4.012 -27.837 1.00 88.88 433 ILE A CA 1
ATOM 3484 C C . ILE A 1 433 ? 26.837 -5.001 -26.936 1.00 88.88 433 ILE A C 1
ATOM 3486 O O . ILE A 1 433 ? 26.243 -5.571 -26.034 1.00 88.88 433 ILE A O 1
ATOM 3490 N N . GLU A 1 434 ? 28.157 -5.143 -27.111 1.00 88.75 434 GLU A N 1
ATOM 3491 C CA . GLU A 1 434 ? 29.023 -5.956 -26.244 1.00 88.75 434 GLU A CA 1
ATOM 3492 C C . GLU A 1 434 ? 28.999 -5.465 -24.788 1.00 88.75 434 GLU A C 1
ATOM 3494 O O . GLU A 1 434 ? 28.840 -6.263 -23.869 1.00 88.75 434 GLU A O 1
ATOM 3499 N N . LYS A 1 435 ? 29.065 -4.145 -24.560 1.00 89.50 435 LYS A N 1
ATOM 3500 C CA . LYS A 1 435 ? 28.976 -3.576 -23.206 1.00 89.50 435 LYS A CA 1
ATOM 3501 C C . LYS A 1 435 ? 27.593 -3.776 -22.593 1.00 89.50 435 LYS A C 1
ATOM 3503 O O . LYS A 1 435 ? 27.482 -3.998 -21.390 1.00 89.50 435 LYS A O 1
ATOM 3508 N N . MET A 1 436 ? 26.536 -3.712 -23.402 1.00 91.00 436 MET A N 1
ATOM 3509 C CA . MET A 1 436 ? 25.178 -4.026 -22.943 1.00 91.00 436 MET A CA 1
ATOM 3510 C C . MET A 1 436 ? 25.048 -5.515 -22.599 1.00 91.00 436 MET A C 1
ATOM 3512 O O . MET A 1 436 ? 24.450 -5.857 -21.580 1.00 91.00 436 MET A O 1
ATOM 3516 N N . HIS A 1 437 ? 25.664 -6.388 -23.401 1.00 89.75 437 HIS A N 1
ATOM 3517 C CA . HIS A 1 437 ? 25.701 -7.834 -23.190 1.00 89.75 437 HIS A CA 1
ATOM 3518 C C . HIS A 1 437 ? 26.365 -8.216 -21.861 1.00 89.75 437 HIS A C 1
ATOM 3520 O O . HIS A 1 437 ? 25.905 -9.139 -21.185 1.00 89.75 437 HIS A O 1
ATOM 3526 N N . ASP A 1 438 ? 27.413 -7.486 -21.461 1.00 88.12 438 ASP A N 1
ATOM 3527 C CA . ASP A 1 438 ? 28.082 -7.671 -20.167 1.00 88.12 438 ASP A CA 1
ATOM 3528 C C . ASP A 1 438 ? 27.145 -7.411 -18.976 1.00 88.12 438 ASP A C 1
ATOM 3530 O O . ASP A 1 438 ? 27.304 -8.031 -17.924 1.00 88.12 438 ASP A O 1
ATOM 3534 N N . HIS A 1 439 ? 26.159 -6.521 -19.141 1.00 83.75 439 HIS A N 1
ATOM 3535 C CA . HIS A 1 439 ? 25.144 -6.247 -18.120 1.00 83.75 439 HIS A CA 1
ATOM 3536 C C . HIS A 1 439 ? 24.027 -7.287 -18.165 1.00 83.75 439 HIS A C 1
ATOM 3538 O O . HIS A 1 439 ? 23.630 -7.820 -17.136 1.00 83.75 439 HIS A O 1
ATOM 3544 N N . ASN A 1 440 ? 23.526 -7.600 -19.359 1.00 87.81 440 ASN A N 1
ATOM 3545 C CA . ASN A 1 440 ? 22.526 -8.636 -19.546 1.00 87.81 440 ASN A CA 1
ATOM 3546 C C . ASN A 1 440 ? 22.753 -9.327 -20.895 1.00 87.81 440 ASN A C 1
ATOM 3548 O O . ASN A 1 440 ? 22.646 -8.710 -21.953 1.00 87.81 440 ASN A O 1
ATOM 3552 N N . ARG A 1 441 ? 22.993 -10.646 -20.858 1.00 88.75 441 ARG A N 1
ATOM 3553 C CA . ARG A 1 441 ? 23.221 -11.490 -22.051 1.00 88.75 441 ARG A CA 1
ATOM 3554 C C . ARG A 1 441 ? 22.046 -11.485 -23.038 1.00 88.75 441 ARG A C 1
ATOM 3556 O O . ARG A 1 441 ? 22.184 -11.903 -24.185 1.00 88.75 441 ARG A O 1
ATOM 3563 N N . GLY A 1 442 ? 20.896 -11.019 -22.560 1.00 89.44 442 GLY A N 1
ATOM 3564 C CA . GLY A 1 442 ? 19.751 -10.504 -23.293 1.00 89.44 442 GLY A CA 1
ATOM 3565 C C . GLY A 1 442 ? 20.124 -9.653 -24.502 1.00 89.44 442 GLY A C 1
ATOM 3566 O O . GLY A 1 442 ? 19.635 -9.877 -25.598 1.00 89.44 442 GLY A O 1
ATOM 3567 N N . PHE A 1 443 ? 21.041 -8.711 -24.341 1.00 92.94 443 PHE A N 1
ATOM 3568 C CA . PHE A 1 443 ? 21.391 -7.771 -25.396 1.00 92.94 443 PHE A CA 1
ATOM 3569 C C . PHE A 1 443 ? 22.412 -8.394 -26.348 1.00 92.94 443 PHE A C 1
ATOM 3571 O O . PHE A 1 443 ? 23.558 -8.629 -25.978 1.00 92.94 443 PHE A O 1
ATOM 3578 N N . ALA A 1 444 ? 21.989 -8.697 -27.575 1.00 93.31 444 ALA A N 1
ATOM 3579 C CA . ALA A 1 444 ? 22.832 -9.291 -28.609 1.00 93.31 444 ALA A CA 1
ATOM 3580 C C . ALA A 1 444 ? 22.462 -8.749 -29.996 1.00 93.31 444 ALA A C 1
ATOM 3582 O O . ALA A 1 444 ? 21.333 -8.312 -30.227 1.00 93.31 444 ALA A O 1
ATOM 3583 N N . GLU A 1 445 ? 23.416 -8.779 -30.929 1.00 90.88 445 GLU A N 1
ATOM 3584 C CA . GLU A 1 445 ? 23.156 -8.392 -32.318 1.00 90.88 445 GLU A CA 1
ATOM 3585 C C . GLU A 1 445 ? 22.122 -9.312 -32.974 1.00 90.88 445 GLU A C 1
ATOM 3587 O O . GLU A 1 445 ? 22.110 -10.517 -32.732 1.00 90.88 445 GLU A O 1
ATOM 3592 N N . ASN A 1 446 ? 21.295 -8.741 -33.857 1.00 91.06 446 ASN A N 1
ATOM 3593 C CA . ASN A 1 446 ? 20.267 -9.456 -34.628 1.00 91.06 446 ASN A CA 1
ATOM 3594 C C . ASN A 1 446 ? 19.252 -10.231 -33.771 1.00 91.06 446 ASN A C 1
ATOM 3596 O O . ASN A 1 446 ? 18.713 -11.237 -34.223 1.00 91.06 446 ASN A O 1
ATOM 3600 N N . ARG A 1 447 ? 19.015 -9.775 -32.537 1.00 92.31 447 ARG A N 1
ATOM 3601 C CA . ARG A 1 447 ? 18.075 -10.415 -31.618 1.00 92.31 447 ARG A CA 1
ATOM 3602 C C . ARG A 1 447 ? 16.656 -9.855 -31.691 1.00 92.31 447 ARG A C 1
ATOM 3604 O O . ARG A 1 447 ? 15.714 -10.623 -31.631 1.00 92.31 447 ARG A O 1
ATOM 3611 N N . PHE A 1 448 ? 16.517 -8.534 -31.746 1.00 96.38 448 PHE A N 1
ATOM 3612 C CA . PHE A 1 448 ? 15.233 -7.866 -31.525 1.00 96.38 448 PHE A CA 1
ATOM 3613 C C . PHE A 1 448 ? 14.392 -7.794 -32.801 1.00 96.38 448 PHE A C 1
ATOM 3615 O O . PHE A 1 448 ? 14.872 -7.310 -33.829 1.00 96.38 448 PHE A O 1
ATOM 3622 N N . ASP A 1 449 ? 13.129 -8.200 -32.701 1.00 97.88 449 ASP A N 1
ATOM 3623 C CA . ASP A 1 449 ? 12.152 -8.188 -33.795 1.00 97.88 449 ASP A CA 1
ATOM 3624 C C . ASP A 1 449 ? 11.433 -6.840 -33.909 1.00 97.88 449 ASP A C 1
ATOM 3626 O O . ASP A 1 449 ? 11.077 -6.393 -35.003 1.00 97.88 449 ASP A O 1
ATOM 3630 N N . LEU A 1 450 ? 11.237 -6.159 -32.774 1.00 97.75 450 LEU A N 1
ATOM 3631 C CA . LEU A 1 450 ? 10.503 -4.902 -32.707 1.00 97.75 450 LEU A CA 1
ATOM 3632 C C . LEU A 1 450 ? 11.219 -3.877 -31.831 1.00 97.75 450 LEU A C 1
ATOM 3634 O O . LEU A 1 450 ? 11.528 -4.133 -30.673 1.00 97.75 450 LEU A O 1
ATOM 3638 N N . ILE A 1 451 ? 11.401 -2.668 -32.364 1.00 97.38 451 ILE A N 1
ATOM 3639 C CA . ILE A 1 451 ? 11.873 -1.514 -31.597 1.00 97.38 451 ILE A CA 1
ATOM 3640 C C . ILE A 1 451 ? 10.736 -0.498 -31.482 1.00 97.38 451 ILE A C 1
ATOM 3642 O O . ILE A 1 451 ? 10.238 0.008 -32.490 1.00 97.38 451 ILE A O 1
ATOM 3646 N N . LEU A 1 452 ? 10.343 -0.181 -30.249 1.00 96.44 452 LEU A N 1
ATOM 3647 C CA . LEU A 1 452 ? 9.339 0.831 -29.916 1.00 96.44 452 LEU A CA 1
ATOM 3648 C C . LEU A 1 452 ? 9.972 1.844 -28.976 1.00 96.44 452 LEU A C 1
ATOM 3650 O O . LEU A 1 452 ? 10.363 1.482 -27.875 1.00 96.44 452 LEU A O 1
ATOM 3654 N N . THR A 1 453 ? 10.107 3.098 -29.407 1.00 95.06 453 THR A N 1
ATOM 3655 C CA . THR A 1 453 ? 10.904 4.055 -28.640 1.00 95.06 453 THR A CA 1
ATOM 3656 C C . THR A 1 453 ? 10.555 5.507 -28.916 1.00 95.06 453 THR A C 1
ATOM 3658 O O . THR A 1 453 ? 10.059 5.854 -29.991 1.00 95.06 453 THR A O 1
ATOM 3661 N N . ASN A 1 454 ? 10.829 6.362 -27.932 1.00 92.19 454 ASN A N 1
ATOM 3662 C CA . ASN A 1 454 ? 10.748 7.814 -28.043 1.00 92.19 454 ASN A CA 1
ATOM 3663 C C . ASN A 1 454 ? 12.031 8.442 -27.463 1.00 92.19 454 ASN A C 1
ATOM 3665 O O . ASN A 1 454 ? 12.053 8.799 -26.283 1.00 92.19 454 ASN A O 1
ATOM 3669 N N . PRO A 1 455 ? 13.101 8.553 -28.268 1.00 89.50 455 PRO A N 1
ATOM 3670 C CA . PRO A 1 455 ? 14.395 9.029 -27.799 1.00 89.50 455 PRO A CA 1
ATOM 3671 C C . PRO A 1 455 ? 14.362 10.520 -27.433 1.00 89.50 455 PRO A C 1
ATOM 3673 O O . PRO A 1 455 ? 13.530 11.274 -27.947 1.00 89.50 455 PRO A O 1
ATOM 3676 N N . PRO A 1 456 ? 15.289 10.991 -26.579 1.00 83.00 456 PRO A N 1
ATOM 3677 C CA . PRO A 1 456 ? 15.345 12.393 -26.180 1.00 83.00 456 PRO A CA 1
ATOM 3678 C C . PRO A 1 456 ? 15.578 13.323 -27.382 1.00 83.00 456 PRO A C 1
ATOM 3680 O O . PRO A 1 456 ? 16.515 13.146 -28.164 1.00 83.00 456 PRO A O 1
ATOM 3683 N N . PHE A 1 457 ? 14.755 14.370 -27.502 1.00 79.50 457 PHE A N 1
ATOM 3684 C CA . PHE A 1 457 ? 14.902 15.393 -28.538 1.00 79.50 457 PHE A CA 1
ATOM 3685 C C . PHE A 1 457 ? 15.845 16.513 -28.083 1.00 79.50 457 PHE A C 1
ATOM 3687 O O . PHE A 1 457 ? 15.647 17.115 -27.032 1.00 79.50 457 PHE A O 1
ATOM 3694 N N . GLY A 1 458 ? 16.836 16.853 -28.911 1.00 66.81 458 GLY A N 1
ATOM 3695 C CA . GLY A 1 458 ? 17.598 18.099 -28.759 1.00 66.81 458 GLY A CA 1
ATOM 3696 C C . GLY A 1 458 ? 18.645 18.124 -27.640 1.00 66.81 458 GLY A C 1
ATOM 3697 O O . GLY A 1 458 ? 19.102 19.207 -27.281 1.00 66.81 458 GLY A O 1
ATOM 3698 N N . ALA A 1 459 ? 19.052 16.970 -27.104 1.00 67.44 459 ALA A N 1
ATOM 3699 C CA . ALA A 1 459 ? 20.198 16.900 -26.202 1.00 67.44 459 ALA A CA 1
ATOM 3700 C C . ALA A 1 459 ? 21.500 17.207 -26.966 1.00 67.44 459 ALA A C 1
ATOM 3702 O O . ALA A 1 459 ? 21.842 16.524 -27.933 1.00 67.44 459 ALA A O 1
ATOM 3703 N N . THR A 1 460 ? 22.236 18.233 -26.537 1.00 69.12 460 THR A N 1
ATOM 3704 C CA . THR A 1 460 ? 23.575 18.520 -27.067 1.00 69.12 460 THR A CA 1
ATOM 3705 C C . THR A 1 460 ? 24.580 17.623 -26.361 1.00 69.12 460 THR A C 1
ATOM 3707 O O . THR A 1 460 ? 24.797 17.763 -25.159 1.00 69.12 460 THR A O 1
ATOM 3710 N N . ILE A 1 461 ? 25.198 16.706 -27.101 1.00 70.31 461 ILE A N 1
ATOM 3711 C CA . ILE A 1 461 ? 26.204 15.788 -26.562 1.00 70.31 461 ILE A CA 1
ATOM 3712 C C . ILE A 1 461 ? 27.592 16.328 -26.894 1.00 70.31 461 ILE A C 1
ATOM 3714 O O . ILE A 1 461 ? 27.889 16.639 -28.047 1.00 70.31 461 ILE A O 1
ATOM 3718 N N . ASN A 1 462 ? 28.462 16.419 -25.889 1.00 70.50 462 ASN A N 1
ATOM 3719 C CA . ASN A 1 462 ? 29.860 16.763 -26.105 1.00 70.50 462 ASN A CA 1
ATOM 3720 C C . ASN A 1 462 ? 30.598 15.567 -26.730 1.00 70.50 462 ASN A C 1
ATOM 3722 O O . ASN A 1 462 ? 30.834 14.555 -26.069 1.00 70.50 462 ASN A O 1
ATOM 3726 N N . LEU A 1 463 ? 31.000 15.681 -28.000 1.00 67.38 463 LEU A N 1
ATOM 3727 C CA . LEU A 1 463 ? 31.716 14.613 -28.712 1.00 67.38 463 LEU A CA 1
ATOM 3728 C C . LEU A 1 463 ? 33.020 14.181 -28.025 1.00 67.38 463 LEU A C 1
ATOM 3730 O O . LEU A 1 463 ? 33.428 13.033 -28.187 1.00 67.38 463 LEU A O 1
ATOM 3734 N N . ALA A 1 464 ? 33.668 15.065 -27.257 1.00 68.56 464 ALA A N 1
ATOM 3735 C CA . ALA A 1 464 ? 34.876 14.712 -26.512 1.00 68.56 464 ALA A CA 1
ATOM 3736 C C . ALA A 1 464 ? 34.598 13.714 -25.373 1.00 68.56 464 ALA A C 1
ATOM 3738 O O . ALA A 1 464 ? 35.478 12.937 -25.012 1.00 68.56 464 ALA A O 1
ATOM 3739 N N . GLU A 1 465 ? 33.383 13.723 -24.825 1.00 72.81 465 GLU A N 1
ATOM 3740 C CA . GLU A 1 465 ? 32.969 12.833 -23.738 1.00 72.81 465 GLU A CA 1
ATOM 3741 C C . GLU A 1 465 ? 32.442 11.494 -24.271 1.00 72.81 465 GLU A C 1
ATOM 3743 O O . GLU A 1 465 ? 32.545 10.479 -23.585 1.00 72.81 465 GLU A O 1
ATOM 3748 N N . LYS A 1 466 ? 31.917 11.470 -25.506 1.00 78.94 466 LYS A N 1
ATOM 3749 C CA . LYS A 1 466 ? 31.279 10.297 -26.127 1.00 78.94 466 LYS A CA 1
ATOM 3750 C C . LYS A 1 466 ? 31.909 9.953 -27.493 1.00 78.94 466 LYS A C 1
ATOM 3752 O O . LYS A 1 466 ? 31.285 10.149 -28.539 1.00 78.94 466 LYS A O 1
ATOM 3757 N N . PRO A 1 467 ? 33.147 9.417 -27.526 1.00 76.56 467 PRO A N 1
ATOM 3758 C CA . PRO A 1 467 ? 33.891 9.191 -28.771 1.00 76.56 467 PRO A CA 1
ATOM 3759 C C . PRO A 1 467 ? 33.255 8.131 -29.685 1.00 76.56 467 PRO A C 1
ATOM 3761 O O . PRO A 1 467 ? 33.452 8.171 -30.904 1.00 76.56 467 PRO A O 1
ATOM 3764 N N . TYR A 1 468 ? 32.453 7.219 -29.124 1.00 81.25 468 TYR A N 1
ATOM 3765 C CA . TYR A 1 468 ? 31.730 6.194 -29.880 1.00 81.25 468 TYR A CA 1
ATOM 3766 C C . TYR A 1 468 ? 30.704 6.783 -30.858 1.00 81.25 468 TYR A C 1
ATOM 3768 O O . TYR A 1 468 ? 30.338 6.110 -31.807 1.00 81.25 468 TYR A O 1
ATOM 3776 N N . LEU A 1 469 ? 30.298 8.054 -30.743 1.00 80.94 469 LEU A N 1
ATOM 3777 C CA . LEU A 1 469 ? 29.418 8.682 -31.741 1.00 80.94 469 LEU A CA 1
ATOM 3778 C C . LEU A 1 469 ? 30.010 8.657 -33.160 1.00 80.94 469 LEU A C 1
ATOM 3780 O O . LEU A 1 469 ? 29.272 8.633 -34.144 1.00 80.94 469 LEU A O 1
ATOM 3784 N N . THR A 1 470 ? 31.340 8.616 -33.274 1.00 79.88 470 THR A N 1
ATOM 3785 C CA . THR A 1 470 ? 32.048 8.501 -34.557 1.00 79.88 470 THR A CA 1
ATOM 3786 C C . THR A 1 470 ? 31.936 7.121 -35.207 1.00 79.88 470 THR A C 1
ATOM 3788 O O . THR A 1 470 ? 32.333 6.972 -36.357 1.00 79.88 470 THR A O 1
ATOM 3791 N N . THR A 1 471 ? 31.390 6.111 -34.526 1.00 82.81 471 THR A N 1
ATOM 3792 C CA . THR A 1 471 ? 31.111 4.805 -35.142 1.00 82.81 471 THR A CA 1
ATOM 3793 C C . THR A 1 471 ? 29.761 4.797 -35.865 1.00 82.81 471 THR A C 1
ATOM 3795 O O . THR A 1 471 ? 29.568 4.007 -36.787 1.00 82.81 471 THR A O 1
ATOM 3798 N N . PHE A 1 472 ? 28.850 5.716 -35.524 1.00 85.12 472 PHE A N 1
ATOM 3799 C CA . PHE A 1 472 ? 27.527 5.810 -36.135 1.00 85.12 472 PHE A CA 1
ATOM 3800 C C . PHE A 1 472 ? 27.540 6.631 -37.424 1.00 85.12 472 PHE A C 1
ATOM 3802 O O . PHE A 1 472 ? 28.174 7.686 -37.533 1.00 85.12 472 PHE A O 1
ATOM 3809 N N . GLU A 1 473 ? 26.740 6.209 -38.403 1.00 83.81 473 GLU A N 1
ATOM 3810 C CA . GLU A 1 473 ? 26.590 6.956 -39.653 1.00 83.81 473 GLU A CA 1
ATOM 3811 C C . GLU A 1 473 ? 26.043 8.373 -39.417 1.00 83.81 473 GLU A C 1
ATOM 3813 O O . GLU A 1 473 ? 26.589 9.343 -39.949 1.00 83.81 473 GLU A O 1
ATOM 3818 N N . LEU A 1 474 ? 25.034 8.508 -38.550 1.00 82.56 474 LEU A N 1
ATOM 3819 C CA . LEU A 1 474 ? 24.421 9.795 -38.198 1.00 82.56 474 LEU A CA 1
ATOM 3820 C C . LEU A 1 474 ? 25.328 10.699 -37.349 1.00 82.56 474 LEU A C 1
ATOM 3822 O O . LEU A 1 474 ? 25.079 11.903 -37.275 1.00 82.56 474 LEU A O 1
ATOM 3826 N N . GLY A 1 475 ? 26.410 10.158 -36.779 1.00 80.44 475 GLY A N 1
ATOM 3827 C CA . GLY A 1 475 ? 27.463 10.930 -36.113 1.00 80.44 475 GLY A CA 1
ATOM 3828 C C . GLY A 1 475 ? 28.312 11.766 -37.077 1.00 80.44 475 GLY A C 1
ATOM 3829 O O . GLY A 1 475 ? 29.129 12.577 -36.641 1.00 80.44 475 GLY A O 1
ATOM 3830 N N . HIS A 1 476 ? 28.104 11.621 -38.391 1.00 83.31 476 HIS A N 1
ATOM 3831 C CA . HIS A 1 476 ? 28.822 12.356 -39.424 1.00 83.31 476 HIS A CA 1
ATOM 3832 C C . HIS A 1 476 ? 27.921 13.351 -40.177 1.00 83.31 476 HIS A C 1
ATOM 3834 O O . HIS A 1 476 ? 26.741 13.118 -40.446 1.00 83.31 476 HIS A O 1
ATOM 3840 N N . ALA A 1 477 ? 28.488 14.500 -40.534 1.00 82.44 477 ALA A N 1
ATOM 3841 C CA . ALA A 1 477 ? 27.998 15.377 -41.583 1.00 82.44 477 ALA A CA 1
ATOM 3842 C C . ALA A 1 477 ? 28.735 15.053 -42.885 1.00 82.44 477 ALA A C 1
ATOM 3844 O O . ALA A 1 477 ? 29.938 14.781 -42.889 1.00 82.44 477 ALA A O 1
ATOM 3845 N N . ILE A 1 478 ? 28.017 15.115 -43.999 1.00 81.69 478 ILE A N 1
ATOM 3846 C CA . ILE A 1 478 ? 28.610 15.019 -45.330 1.00 81.69 478 ILE A CA 1
ATOM 3847 C C . ILE A 1 478 ? 28.827 16.448 -45.816 1.00 81.69 478 ILE A C 1
ATOM 3849 O O . ILE A 1 478 ? 27.882 17.234 -45.879 1.00 81.69 478 ILE A O 1
ATOM 3853 N N . ASP A 1 479 ? 30.076 16.813 -46.105 1.00 81.88 479 ASP A N 1
ATOM 3854 C CA . ASP A 1 479 ? 30.353 18.126 -46.683 1.00 81.88 479 ASP A CA 1
ATOM 3855 C C . ASP A 1 479 ? 29.947 18.196 -48.165 1.00 81.88 479 ASP A C 1
ATOM 3857 O O . ASP A 1 479 ? 29.654 17.186 -48.802 1.00 81.88 479 ASP A O 1
ATOM 3861 N N . ALA A 1 480 ? 29.953 19.400 -48.744 1.00 83.00 480 ALA A N 1
ATOM 3862 C CA . ALA A 1 480 ? 29.572 19.620 -50.143 1.00 83.00 480 ALA A CA 1
ATOM 3863 C C . ALA A 1 480 ? 30.417 18.829 -51.169 1.00 83.00 480 ALA A C 1
ATOM 3865 O O . ALA A 1 480 ? 30.078 18.804 -52.348 1.00 83.00 480 ALA A O 1
ATOM 3866 N N . LYS A 1 481 ? 31.522 18.195 -50.743 1.00 83.75 481 LYS A N 1
ATOM 3867 C CA . LYS A 1 481 ? 32.399 17.354 -51.570 1.00 83.75 481 LYS A CA 1
ATOM 3868 C C . LYS A 1 481 ? 32.190 15.855 -51.313 1.00 83.75 481 LYS A C 1
ATOM 3870 O O . LYS A 1 481 ? 32.988 15.049 -51.785 1.00 83.75 481 LYS A O 1
ATOM 3875 N N . GLY A 1 482 ? 31.160 15.474 -50.556 1.00 81.69 482 GLY A N 1
ATOM 3876 C CA . GLY A 1 482 ? 30.855 14.082 -50.229 1.00 81.69 482 GLY A CA 1
ATOM 3877 C C . GLY A 1 482 ? 31.728 13.489 -49.118 1.00 81.69 482 GLY A C 1
ATOM 3878 O O . GLY A 1 482 ? 31.657 12.287 -48.870 1.00 81.69 482 GLY A O 1
ATOM 3879 N N . LYS A 1 483 ? 32.563 14.288 -48.435 1.00 83.12 483 LYS A N 1
ATOM 3880 C CA . LYS A 1 483 ? 33.456 13.775 -47.390 1.00 83.12 483 LYS A CA 1
ATOM 3881 C C . LYS A 1 483 ? 32.732 13.741 -46.044 1.00 83.12 483 LYS A C 1
ATOM 3883 O O . LYS A 1 483 ? 32.241 14.771 -45.578 1.00 83.12 483 LYS A O 1
ATOM 3888 N N . LYS A 1 484 ? 32.717 12.567 -45.398 1.00 81.44 484 LYS A N 1
ATOM 3889 C CA . LYS A 1 484 ? 32.230 12.399 -44.020 1.00 81.44 484 LYS A CA 1
ATOM 3890 C C . LYS A 1 484 ? 33.158 13.151 -43.056 1.00 81.44 484 LYS A C 1
ATOM 3892 O O . LYS A 1 484 ? 34.377 12.971 -43.082 1.00 81.44 484 LYS A O 1
ATOM 3897 N N . LYS A 1 485 ? 32.584 14.006 -42.217 1.00 79.75 485 LYS A N 1
ATOM 3898 C CA . LYS A 1 485 ? 33.239 14.679 -41.087 1.00 79.75 485 LYS A CA 1
ATOM 3899 C C . LYS A 1 485 ? 32.378 14.463 -39.847 1.00 79.75 485 LYS A C 1
ATOM 3901 O O . LYS A 1 485 ? 31.164 14.442 -40.009 1.00 79.75 485 LYS A O 1
ATOM 3906 N N . PRO A 1 486 ? 32.943 14.328 -38.640 1.00 75.00 486 PRO A N 1
ATOM 3907 C CA . PRO A 1 486 ? 32.132 14.289 -37.426 1.00 75.00 486 PRO A CA 1
ATOM 3908 C C . PRO A 1 486 ? 31.193 15.501 -37.372 1.00 75.00 486 PRO A C 1
ATOM 3910 O O . PRO A 1 486 ? 31.606 16.614 -37.722 1.00 75.00 486 PRO A O 1
ATOM 3913 N N . ARG A 1 487 ? 29.927 15.290 -36.993 1.00 71.75 487 ARG A N 1
ATOM 3914 C CA . ARG A 1 487 ? 29.023 16.405 -36.673 1.00 71.75 487 ARG A CA 1
ATOM 3915 C C . ARG A 1 487 ? 29.623 17.182 -35.500 1.00 71.75 487 ARG A C 1
ATOM 3917 O O . ARG A 1 487 ? 30.306 16.590 -34.673 1.00 71.75 487 ARG A O 1
ATOM 3924 N N . LYS A 1 488 ? 29.452 18.504 -35.514 1.00 60.31 488 LYS A N 1
ATOM 3925 C CA . LYS A 1 488 ? 29.912 19.385 -34.436 1.00 60.31 488 LYS A CA 1
ATOM 3926 C C . LYS A 1 488 ? 28.889 19.457 -33.324 1.00 60.31 488 LYS A C 1
ATOM 3928 O O . LYS A 1 488 ? 27.688 19.441 -33.678 1.00 60.31 488 LYS A O 1
#

Foldseek 3Di:
DDDPPPVVPPPCPDPPQQLLSVCCVVVQWPWDDDPPAIKIWGDELDIDIDRCVPLQNVQLSSVLSCCCPVQVQHRNQKDAQDWQPPDPPTDTFGMFGAPDNVNQATAETEQTDGALDAPVVQVVSVVVQLCSCVPPRHPYQKYWYDYPLFIWIFGSHPPDDPVLRLQGTAQDDHHPPDDGDFHQDWPPDPSHAEADFLVLLLSLLVNLLCLQCVVPPDQSLLSVLLSLLQVVLQLQQLPPDDDGGHGGQLGDTRSDGLVNNLVSSQVSSVVVCVVCVLLRPDTNPGDSVSSNVSSSSPVRHNLNPHDLVSLLVSLVVVCVCSCVPRVVDDDDDLVRLLVVLVVVVDDQPFAEEEAAQQLNSNVVSVLVSQLVVLVVVDPPPDPSSCCSSLVSLAQRYAYEHQDSSRLSNNLSSQVSSNGNSQRRDNDNSLDDLVVVCVSPVSRDPPRGPYYDYDDDPDDDDDCVVPVSCVVDPVQWDQDPVRDTDGDD

Nearest PDB structures (foldseek):
  8w2p-assembly1_A  TM=5.420E-01  e=2.180E-17  Geobacillus stearothermophilus
  2okc-assembly1_A  TM=7.095E-01  e=1.090E-08  Bacteroides thetaiotaomicron VPI-5482
  2y7h-assembly1_C  TM=6.554E-01  e=1.435E-07  Escherichia coli
  3ufb-assembly1_A  TM=6.562E-01  e=1.120E-07  Vibrio vulnificus YJ016
  2ar0-assembly2_B  TM=4.335E-01  e=3.428E-06  Escherichia coli

pLDDT: mean 86.63, std 12.57, range [26.88, 97.88]